Protein AF-A0A914DB65-F1 (afdb_monomer_lite)

Radius of gyration: 22.98 Å; chains: 1; bounding box: 70×44×66 Å

Foldseek 3Di:
DDDPDDFDDDPPVPDDPPPDDDDPPVDDPQQKKKWKDDAQFKIKIASHDPVRVVVVQVLCQVQPVQHFPDWDDDPRMIMTGGPDGLQAADLDPLPPSVVSSLRSVFVVQVVCQQVQKAWQDWDQPDDPPLRRMIMTMIGGGDHDDDDPVFPTKWKWDQPPQFKIKIFQAAPVRVVVQLVVQQVPPVQHWDDWDASDRGIIMTGTPGHDDDQVSQVVVQKDWRYWICGNLFWIMTIIGGNPDDPPSGSDDDADDDDPDFKWKWKPFFFFKTKTGQDDPVLVVLLQVLQVVLPVQHFPDWDDDPRMIMTGGPDGLNPDDDPSVLSSVVSVQSSQQSCLQVQKHFDYWIWNGNDPRGIIMTMIGGHPHDRDQGWDWDDDDPFKTKIASDDPVVVVVVQVCQQPPVPQHWQDWGDDNIIMTGGGHNPVVVVVVD

Structure (mmCIF, N/CA/C/O backbone):
data_AF-A0A914DB65-F1
#
_entry.id   AF-A0A914DB65-F1
#
loop_
_atom_site.group_PDB
_atom_site.id
_atom_site.type_symbol
_atom_site.label_atom_id
_atom_site.label_alt_id
_atom_site.label_comp_id
_atom_site.label_asym_id
_atom_site.label_entity_id
_atom_site.label_seq_id
_atom_site.pdbx_PDB_ins_code
_atom_site.Cartn_x
_atom_site.Cartn_y
_atom_site.Cartn_z
_atom_site.occupancy
_atom_site.B_iso_or_equiv
_atom_site.auth_seq_id
_atom_site.auth_comp_id
_atom_site.auth_asym_id
_atom_site.auth_atom_id
_atom_site.pdbx_PDB_model_num
ATOM 1 N N . MET A 1 1 ? -3.766 11.130 -39.484 1.00 30.20 1 MET A N 1
ATOM 2 C CA . MET A 1 1 ? -4.599 9.938 -39.725 1.00 30.20 1 MET A CA 1
ATOM 3 C C . MET A 1 1 ? -5.350 9.655 -38.443 1.00 30.20 1 MET A C 1
ATOM 5 O O . MET A 1 1 ? -4.758 9.176 -37.487 1.00 30.20 1 MET A O 1
ATOM 9 N N . THR A 1 2 ? -6.599 10.099 -38.387 1.00 22.52 2 THR A N 1
ATOM 10 C CA . THR A 1 2 ? -7.573 9.729 -37.360 1.00 22.52 2 THR A CA 1
ATOM 11 C C . THR A 1 2 ? -7.949 8.272 -37.602 1.00 22.52 2 THR A C 1
ATOM 13 O O . THR A 1 2 ? -8.524 7.958 -38.637 1.00 22.52 2 THR A O 1
ATOM 16 N N . TYR A 1 3 ? -7.538 7.379 -36.703 1.00 24.23 3 TYR A N 1
ATOM 17 C CA . TYR A 1 3 ? -8.026 6.003 -36.689 1.00 24.23 3 TYR A CA 1
ATOM 18 C C . TYR A 1 3 ? -9.393 6.012 -35.996 1.00 24.23 3 TYR A C 1
ATOM 20 O O . TYR A 1 3 ? -9.461 6.150 -34.777 1.00 24.23 3 TYR A O 1
ATOM 28 N N . GLU A 1 4 ? -10.469 5.934 -36.776 1.00 23.81 4 GLU A N 1
ATOM 29 C CA . GLU A 1 4 ? -11.769 5.468 -36.291 1.00 23.81 4 GLU A CA 1
ATOM 30 C C . GLU A 1 4 ? -11.664 3.942 -36.176 1.00 23.81 4 GLU A C 1
ATOM 32 O O . GLU A 1 4 ? -11.496 3.255 -37.181 1.00 23.81 4 GLU A O 1
ATOM 37 N N . LEU A 1 5 ? -11.650 3.426 -34.946 1.00 30.61 5 LEU A N 1
ATOM 38 C CA . LEU A 1 5 ? -11.751 1.994 -34.666 1.00 30.61 5 LEU A CA 1
ATOM 39 C C . LEU A 1 5 ? -13.164 1.717 -34.155 1.00 30.61 5 LEU A C 1
ATOM 41 O O . LEU A 1 5 ? -13.671 2.454 -33.307 1.00 30.61 5 LEU A O 1
ATOM 45 N N . GLU A 1 6 ? -13.774 0.684 -34.727 1.00 29.42 6 GLU A N 1
ATOM 46 C CA . GLU A 1 6 ? -15.137 0.228 -34.472 1.00 29.42 6 GLU A CA 1
ATOM 47 C C . GLU A 1 6 ? -15.378 -0.035 -32.978 1.00 29.42 6 GLU A C 1
ATOM 49 O O . GLU A 1 6 ? -14.526 -0.549 -32.250 1.00 29.42 6 GLU A O 1
ATOM 54 N N . THR A 1 7 ? -16.551 0.386 -32.511 1.00 31.67 7 THR A N 1
ATOM 55 C CA . THR A 1 7 ? -17.030 0.164 -31.151 1.00 31.67 7 THR A CA 1
ATOM 56 C C . THR A 1 7 ? -17.656 -1.226 -31.079 1.00 31.67 7 THR A C 1
ATOM 58 O O . THR A 1 7 ? -18.832 -1.377 -31.403 1.00 31.67 7 THR A O 1
ATOM 61 N N . ASP A 1 8 ? -16.900 -2.236 -30.664 1.00 36.41 8 ASP A N 1
ATOM 62 C CA . ASP A 1 8 ? -17.481 -3.554 -30.409 1.00 36.41 8 ASP A CA 1
ATOM 63 C C . ASP A 1 8 ? -18.131 -3.566 -29.017 1.00 36.41 8 ASP A C 1
ATOM 65 O O . ASP A 1 8 ? -17.455 -3.500 -27.984 1.00 36.41 8 ASP A O 1
ATOM 69 N N . GLU A 1 9 ? -19.464 -3.629 -28.975 1.00 38.12 9 GLU A N 1
ATOM 70 C CA . GLU A 1 9 ? -20.184 -4.026 -27.765 1.00 38.12 9 GLU A CA 1
ATOM 71 C C . GLU A 1 9 ? -19.801 -5.470 -27.420 1.00 38.12 9 GLU A C 1
ATOM 73 O O . GLU A 1 9 ? -19.901 -6.379 -28.244 1.00 38.12 9 GLU A O 1
ATOM 78 N N . VAL A 1 10 ? -19.329 -5.697 -26.194 1.00 45.31 10 VAL A N 1
ATOM 79 C CA . VAL A 1 10 ? -19.024 -7.051 -25.722 1.00 45.31 10 VAL A CA 1
ATOM 80 C C . VAL A 1 10 ? -20.344 -7.774 -25.473 1.00 45.31 10 VAL A C 1
ATOM 82 O O . VAL A 1 10 ? -21.083 -7.402 -24.565 1.00 45.31 10 VAL A O 1
ATOM 85 N N . ASP A 1 11 ? -20.627 -8.822 -26.248 1.00 44.44 11 ASP A N 1
ATOM 86 C CA . ASP A 1 11 ? -21.815 -9.656 -26.062 1.00 44.44 11 ASP A CA 1
ATOM 87 C C . ASP A 1 11 ? -21.679 -10.550 -24.812 1.00 44.44 11 ASP A C 1
ATOM 89 O O . ASP A 1 11 ? -21.151 -11.669 -24.843 1.00 44.44 11 ASP A O 1
ATOM 93 N N . ILE A 1 12 ? -22.165 -10.025 -23.684 1.00 45.16 12 ILE A N 1
ATOM 94 C CA . ILE A 1 12 ? -22.169 -10.677 -22.364 1.00 45.16 12 ILE A CA 1
ATOM 95 C C . ILE A 1 12 ? -23.074 -11.932 -22.360 1.00 45.16 12 ILE A C 1
ATOM 97 O O . ILE A 1 12 ? -22.931 -12.795 -21.490 1.00 45.16 12 ILE A O 1
ATOM 101 N N . SER A 1 13 ? -23.973 -12.087 -23.346 1.00 44.78 13 SER A N 1
ATOM 102 C CA . SER A 1 13 ? -24.932 -13.203 -23.409 1.00 44.78 13 SER A CA 1
ATOM 103 C C . SER A 1 13 ? -24.292 -14.561 -23.731 1.00 44.78 13 SER A C 1
ATOM 105 O O . SER A 1 13 ? -24.874 -15.606 -23.444 1.00 44.78 13 SER A O 1
ATOM 107 N N . SER A 1 14 ? -23.064 -14.563 -24.259 1.00 40.41 14 SER A N 1
ATOM 108 C CA . SER A 1 14 ? -22.347 -15.776 -24.674 1.00 40.41 14 SER A CA 1
ATOM 109 C C . SER A 1 14 ? -21.624 -16.521 -23.537 1.00 40.41 14 SER A C 1
ATOM 111 O O . SER A 1 14 ? -21.090 -17.611 -23.752 1.00 40.41 14 SER A O 1
ATOM 113 N N . ILE A 1 15 ? -21.613 -15.981 -22.310 1.00 43.44 15 ILE A N 1
ATOM 114 C CA . ILE A 1 15 ? -20.863 -16.549 -21.180 1.00 43.44 15 ILE A CA 1
ATOM 115 C C . ILE A 1 15 ? -21.826 -17.261 -20.222 1.00 43.44 15 ILE A C 1
ATOM 117 O O . ILE A 1 15 ? -22.363 -16.652 -19.290 1.00 43.44 15 ILE A O 1
ATOM 121 N N . ASN A 1 16 ? -22.023 -18.567 -20.432 1.00 35.22 16 ASN A N 1
ATOM 122 C CA . ASN A 1 16 ? -22.835 -19.425 -19.562 1.00 35.22 16 ASN A CA 1
ATOM 123 C C . ASN A 1 16 ? -22.349 -19.359 -18.105 1.00 35.22 16 ASN A C 1
ATOM 125 O O . ASN A 1 16 ? -21.191 -19.621 -17.797 1.00 35.22 16 ASN A O 1
ATOM 129 N N . ALA A 1 17 ? -23.255 -18.984 -17.201 1.00 40.03 17 ALA A N 1
ATOM 130 C CA . ALA A 1 17 ? -23.005 -18.794 -15.772 1.00 40.03 17 ALA A CA 1
ATOM 131 C C . ALA A 1 17 ? -23.129 -20.086 -14.938 1.00 40.03 17 ALA A C 1
ATOM 133 O O . ALA A 1 17 ? -23.209 -20.009 -13.717 1.00 40.03 17 ALA A O 1
ATOM 134 N N . SER A 1 18 ? -23.219 -21.260 -15.567 1.00 35.84 18 SER A N 1
ATOM 135 C CA . SER A 1 18 ? -23.708 -22.475 -14.902 1.00 35.84 18 SER A CA 1
ATOM 136 C C . SER A 1 18 ? -22.674 -23.269 -14.096 1.00 35.84 18 SER A C 1
ATOM 138 O O . SER A 1 18 ? -23.081 -24.216 -13.436 1.00 35.84 18 SER A O 1
ATOM 140 N N . ASP A 1 19 ? -21.393 -22.884 -14.090 1.00 36.09 19 ASP A N 1
ATOM 141 C CA . ASP A 1 19 ? -20.326 -23.635 -13.393 1.00 36.09 19 ASP A CA 1
ATOM 142 C C . ASP A 1 19 ? -19.688 -22.878 -12.211 1.00 36.09 19 ASP A C 1
ATOM 144 O O . ASP A 1 19 ? -18.642 -23.276 -11.699 1.00 36.09 19 ASP A O 1
ATOM 148 N N . LEU A 1 20 ? -20.302 -21.787 -11.747 1.00 41.88 20 LEU A N 1
ATOM 149 C CA . LEU A 1 20 ? -19.882 -21.113 -10.518 1.00 41.88 20 LEU A CA 1
ATOM 150 C C . LEU A 1 20 ? -20.899 -21.420 -9.422 1.00 41.88 20 LEU A C 1
ATOM 152 O O . LEU A 1 20 ? -22.000 -20.868 -9.426 1.00 41.88 20 LEU A O 1
ATOM 156 N N . ASP A 1 21 ? -20.523 -22.299 -8.489 1.00 35.38 21 ASP A N 1
ATOM 157 C CA . ASP A 1 21 ? -21.248 -22.497 -7.234 1.00 35.38 21 ASP A CA 1
ATOM 158 C C . ASP A 1 21 ? -21.544 -21.123 -6.619 1.00 35.38 21 ASP A C 1
ATOM 160 O O . ASP A 1 21 ? -20.624 -20.386 -6.251 1.00 35.38 21 ASP A O 1
ATOM 164 N N . GLN A 1 22 ? -22.824 -20.750 -6.536 1.00 38.03 22 GLN A N 1
ATOM 165 C CA . GLN A 1 22 ? -23.225 -19.510 -5.880 1.00 38.03 22 GLN A CA 1
ATOM 166 C C . GLN A 1 22 ? -22.814 -19.591 -4.405 1.00 38.03 22 GLN A C 1
ATOM 168 O O . GLN A 1 22 ? -23.317 -20.460 -3.683 1.00 38.03 22 GLN A O 1
ATOM 173 N N . PRO A 1 23 ? -21.915 -18.719 -3.915 1.00 39.84 23 PRO A N 1
ATOM 174 C CA . PRO A 1 23 ? -21.512 -18.796 -2.524 1.00 39.84 23 PRO A CA 1
ATOM 175 C C . PRO A 1 23 ? -22.659 -18.297 -1.630 1.00 39.84 23 PRO A C 1
ATOM 177 O O . PRO A 1 23 ? -23.386 -17.374 -2.006 1.00 39.84 23 PRO A O 1
ATOM 180 N N . PRO A 1 24 ? -22.844 -18.879 -0.435 1.00 36.28 24 PRO A N 1
ATOM 181 C CA . PRO A 1 24 ? -23.964 -18.559 0.440 1.00 36.28 24 PRO A CA 1
ATOM 182 C C . PRO A 1 24 ? -23.676 -17.268 1.222 1.00 36.28 24 PRO A C 1
ATOM 184 O O . PRO A 1 24 ? -23.221 -17.307 2.365 1.00 36.28 24 PRO A O 1
ATOM 187 N N . TRP A 1 25 ? -23.916 -16.110 0.607 1.00 45.75 25 TRP A N 1
ATOM 188 C CA . TRP A 1 25 ? -23.602 -14.804 1.205 1.00 45.75 25 TRP A CA 1
ATOM 189 C C . TRP A 1 25 ? -24.596 -14.351 2.292 1.00 45.75 25 TRP A C 1
ATOM 191 O O . TRP A 1 25 ? -24.239 -13.546 3.147 1.00 45.75 25 TRP A O 1
ATOM 201 N N . ASP A 1 26 ? -25.797 -14.936 2.353 1.00 37.88 26 ASP A N 1
ATOM 202 C CA . ASP A 1 26 ? -26.872 -14.515 3.272 1.00 37.88 26 ASP A CA 1
ATOM 203 C C . ASP A 1 26 ? -26.698 -14.981 4.737 1.00 37.88 26 ASP A C 1
ATOM 205 O O . ASP A 1 26 ? -27.567 -14.746 5.579 1.00 37.88 26 ASP A O 1
ATOM 209 N N . LYS A 1 27 ? -25.592 -15.664 5.073 1.00 37.28 27 LYS A N 1
ATOM 210 C CA . LYS A 1 27 ? -25.322 -16.202 6.427 1.00 37.28 27 LYS A CA 1
ATOM 211 C C . LYS A 1 27 ? -23.912 -15.940 6.968 1.00 37.28 27 LYS A C 1
ATOM 213 O O . LYS A 1 27 ? -23.508 -16.577 7.940 1.00 37.28 27 LYS A O 1
ATOM 218 N N . MET A 1 28 ? -23.143 -15.040 6.366 1.00 40.97 28 MET A N 1
ATOM 219 C CA . MET A 1 28 ? -21.770 -14.798 6.809 1.00 40.97 28 MET A CA 1
ATOM 220 C C . MET A 1 28 ? -21.716 -13.780 7.956 1.00 40.97 28 MET A C 1
ATOM 222 O O . MET A 1 28 ? -21.989 -12.598 7.757 1.00 40.97 28 MET A O 1
ATOM 226 N N . GLU A 1 29 ? -21.271 -14.218 9.143 1.00 52.72 29 GLU A N 1
ATOM 227 C CA . GLU A 1 29 ? -20.430 -13.357 9.993 1.00 52.72 29 GLU A CA 1
ATOM 228 C C . GLU A 1 29 ? -19.419 -12.656 9.076 1.00 52.72 29 GLU A C 1
ATOM 230 O O . GLU A 1 29 ? -18.874 -13.312 8.183 1.00 52.72 29 GLU A O 1
ATOM 235 N N . SER A 1 30 ? -19.204 -11.345 9.221 1.00 58.88 30 SER A N 1
ATOM 236 C CA . SER A 1 30 ? -18.431 -10.582 8.236 1.00 58.88 30 SER A CA 1
ATOM 237 C C . SER A 1 30 ? -17.055 -11.223 8.001 1.00 58.88 30 SER A C 1
ATOM 239 O O . SER A 1 30 ? -16.164 -11.183 8.844 1.00 58.88 30 SER A O 1
ATOM 241 N N . ILE A 1 31 ? -16.861 -11.856 6.839 1.00 76.69 31 ILE A N 1
ATOM 242 C CA . ILE A 1 31 ? -15.580 -12.499 6.501 1.00 76.69 31 ILE A CA 1
ATOM 243 C C . ILE A 1 31 ? -14.518 -11.443 6.190 1.00 76.69 31 ILE A C 1
ATOM 245 O O . ILE A 1 31 ? -13.320 -11.715 6.266 1.00 76.69 31 ILE A O 1
ATOM 249 N N . SER A 1 32 ? -14.934 -10.216 5.894 1.00 85.31 32 SER A N 1
ATOM 250 C CA . SER A 1 32 ? -14.056 -9.075 5.699 1.00 85.31 32 SER A CA 1
ATOM 251 C C . SER A 1 32 ? -14.698 -7.789 6.204 1.00 85.31 32 SER A C 1
ATOM 253 O O . SER A 1 32 ? -15.919 -7.667 6.274 1.00 85.31 32 SER A O 1
ATOM 255 N N . PHE A 1 33 ? -13.856 -6.821 6.553 1.00 89.75 33 PHE A N 1
ATOM 256 C CA . PHE A 1 33 ? -14.277 -5.451 6.828 1.00 89.75 33 PHE A CA 1
ATOM 257 C C . PHE A 1 33 ? -13.194 -4.477 6.367 1.00 89.75 33 PHE A C 1
ATOM 259 O O . PHE A 1 33 ? -12.043 -4.862 6.134 1.00 89.75 33 PHE A O 1
ATOM 266 N N . CYS A 1 34 ? -13.559 -3.206 6.231 1.00 88.75 34 CYS A N 1
ATOM 267 C CA . CYS A 1 34 ? -12.624 -2.155 5.848 1.00 88.75 34 CYS A CA 1
ATOM 268 C C . CYS A 1 34 ? -12.618 -1.037 6.889 1.00 88.75 34 CYS A C 1
ATOM 270 O O . CYS A 1 34 ? -13.670 -0.571 7.325 1.00 88.75 34 CYS A O 1
ATOM 272 N N . VAL A 1 35 ? -11.418 -0.580 7.240 1.00 89.25 35 VAL A N 1
ATOM 273 C CA . VAL A 1 35 ? -11.184 0.618 8.047 1.00 89.25 35 VAL A CA 1
ATOM 274 C C . VAL A 1 35 ? -10.581 1.678 7.149 1.00 89.25 35 VAL A C 1
ATOM 276 O O . VAL A 1 35 ? -9.554 1.448 6.520 1.00 89.25 35 VAL A O 1
ATOM 279 N N . LYS A 1 36 ? -11.186 2.857 7.103 1.00 86.06 36 LYS A N 1
ATOM 280 C CA . LYS A 1 36 ? -10.706 3.978 6.301 1.00 86.06 36 LYS A CA 1
ATOM 281 C C . LYS A 1 36 ? -10.582 5.217 7.169 1.00 86.06 36 LYS A C 1
ATOM 283 O O . LYS A 1 36 ? -11.512 5.556 7.895 1.00 86.06 36 LYS A O 1
ATOM 288 N N . SER A 1 37 ? -9.471 5.936 7.066 1.00 78.88 37 SER A N 1
ATOM 289 C CA . SER A 1 37 ? -9.416 7.294 7.620 1.00 78.88 37 SER A CA 1
ATOM 290 C C . SER A 1 37 ? -10.123 8.276 6.671 1.00 78.88 37 SER A C 1
ATOM 292 O O . SER A 1 37 ? -10.008 8.180 5.451 1.00 78.88 37 SER A O 1
ATOM 294 N N . PHE A 1 38 ? -10.889 9.226 7.207 1.00 66.69 38 PHE A N 1
ATOM 295 C CA . PHE A 1 38 ? -11.621 10.264 6.465 1.00 66.69 38 PHE A CA 1
ATOM 296 C C . PHE A 1 38 ? -11.503 11.601 7.215 1.00 66.69 38 PHE A C 1
ATOM 298 O O . PHE A 1 38 ? -11.537 11.583 8.430 1.00 66.69 38 PHE A O 1
ATOM 305 N N . SER A 1 39 ? -11.306 12.742 6.537 1.00 70.50 39 SER A N 1
ATOM 306 C CA . SER A 1 39 ? -10.969 14.063 7.151 1.00 70.50 39 SER A CA 1
ATOM 307 C C . SER A 1 39 ? -9.918 14.069 8.294 1.00 70.50 39 SER A C 1
ATOM 309 O O . SER A 1 39 ? -9.375 13.056 8.712 1.00 70.50 39 SER A O 1
ATOM 311 N N . SER A 1 40 ? -9.465 15.222 8.774 1.00 79.31 40 SER A N 1
ATOM 312 C CA . SER A 1 40 ? -8.343 15.287 9.736 1.00 79.31 40 SER A CA 1
ATOM 313 C C . SER A 1 40 ? -8.537 14.468 11.030 1.00 79.31 40 SER A C 1
ATOM 315 O O . SER A 1 40 ? -7.584 14.269 11.776 1.00 79.31 40 SER A O 1
ATOM 317 N N . ASP A 1 41 ? -9.744 13.968 11.274 1.00 86.38 41 ASP A N 1
ATOM 318 C CA . ASP A 1 41 ? -10.239 13.506 12.557 1.00 86.38 41 ASP A CA 1
ATOM 319 C C . ASP A 1 41 ? -11.250 12.348 12.495 1.00 86.38 41 ASP A C 1
ATOM 321 O O . ASP A 1 41 ? -11.795 12.003 13.539 1.00 86.38 41 ASP A O 1
ATOM 325 N N . LYS A 1 42 ? -11.538 11.722 11.342 1.00 87.75 42 LYS A N 1
ATOM 326 C CA . LYS A 1 42 ? -12.530 10.628 11.288 1.00 87.75 42 LYS A CA 1
ATOM 327 C C . LYS A 1 42 ? -11.951 9.281 10.883 1.00 87.75 42 LYS A C 1
ATOM 329 O O . LYS A 1 42 ? -11.075 9.167 10.026 1.00 87.75 42 LYS A O 1
ATOM 334 N N . LEU A 1 43 ? -12.517 8.236 11.475 1.00 89.69 43 LEU A N 1
ATOM 335 C CA . LEU A 1 43 ? -12.290 6.839 11.139 1.00 89.69 43 LEU A CA 1
ATOM 336 C C . LEU A 1 43 ? -13.626 6.204 10.749 1.00 89.69 43 LEU A C 1
ATOM 338 O O . LEU A 1 43 ? -14.586 6.255 11.511 1.00 89.69 43 LEU A O 1
ATOM 342 N N . THR A 1 44 ? -13.693 5.614 9.565 1.00 89.56 44 THR A N 1
ATOM 343 C CA . THR A 1 44 ? -14.891 4.975 9.017 1.00 89.56 44 THR A CA 1
ATOM 344 C C . THR A 1 44 ? -14.697 3.467 8.937 1.00 89.56 44 THR A C 1
ATOM 346 O O . THR A 1 44 ? -13.673 2.996 8.443 1.00 89.56 44 THR A O 1
ATOM 349 N N . LEU A 1 45 ? -15.692 2.719 9.397 1.00 90.94 45 LEU A N 1
ATOM 350 C CA . LEU A 1 45 ? -15.791 1.272 9.285 1.00 90.94 45 LEU A CA 1
ATOM 351 C C . LEU A 1 45 ? -16.840 0.912 8.237 1.00 90.94 45 LEU A C 1
ATOM 353 O O . LEU A 1 45 ? -17.956 1.432 8.272 1.00 90.94 45 LEU A O 1
ATOM 357 N N . LEU A 1 46 ? -16.486 0.003 7.335 1.00 88.62 46 LEU A N 1
ATOM 358 C CA . LEU A 1 46 ? -17.363 -0.552 6.307 1.00 88.62 46 LEU A CA 1
ATOM 359 C C . LEU A 1 46 ? -17.486 -2.063 6.522 1.00 88.62 46 LEU A C 1
ATOM 361 O O . LEU A 1 46 ? -16.503 -2.708 6.895 1.00 88.62 46 LEU A O 1
ATOM 365 N N . HIS A 1 47 ? -18.674 -2.623 6.271 1.00 86.38 47 HIS A N 1
ATOM 366 C CA . HIS A 1 47 ? -18.965 -4.060 6.418 1.00 86.38 47 HIS A CA 1
ATOM 367 C C . HIS A 1 47 ? -18.609 -4.624 7.808 1.00 86.38 47 HIS A C 1
ATOM 369 O O . HIS A 1 47 ? -18.027 -5.697 7.937 1.00 86.38 47 HIS A O 1
ATOM 375 N N . SER A 1 48 ? -18.919 -3.873 8.868 1.00 85.94 48 SER A N 1
ATOM 376 C CA . SER A 1 48 ? -18.622 -4.259 10.253 1.00 85.94 48 SER A CA 1
ATOM 377 C C . SER A 1 48 ? -19.897 -4.623 11.006 1.00 85.94 48 SER A C 1
ATOM 379 O O . SER A 1 48 ? -20.869 -3.872 10.963 1.00 85.94 48 SER A O 1
ATOM 381 N N . ASP A 1 49 ? -19.883 -5.754 11.712 1.00 86.19 49 ASP A N 1
ATOM 382 C CA . ASP A 1 49 ? -20.967 -6.141 12.614 1.00 86.19 49 ASP A CA 1
ATOM 383 C C . ASP A 1 49 ? -20.901 -5.376 13.950 1.00 86.19 49 ASP A C 1
ATOM 385 O O . ASP A 1 49 ? -19.923 -4.689 14.265 1.00 86.19 49 ASP A O 1
ATOM 389 N N . GLN A 1 50 ? -21.952 -5.486 14.766 1.00 85.62 50 GLN A N 1
ATOM 390 C CA . GLN A 1 50 ? -22.042 -4.747 16.028 1.00 85.62 50 GLN A CA 1
ATOM 391 C C . GLN A 1 50 ? -20.941 -5.127 17.032 1.00 85.62 50 GLN A C 1
ATOM 393 O O . GLN A 1 50 ? -20.490 -4.276 17.804 1.00 85.62 50 GLN A O 1
ATOM 398 N N . ALA A 1 51 ? -20.499 -6.388 17.034 1.00 87.81 51 ALA A N 1
ATOM 399 C CA . ALA A 1 51 ? -19.451 -6.858 17.934 1.00 87.81 51 ALA A CA 1
ATOM 400 C C . ALA A 1 51 ? -18.111 -6.200 17.588 1.00 87.81 51 ALA A C 1
ATOM 402 O O . ALA A 1 51 ? -17.440 -5.653 18.467 1.00 87.81 51 ALA A O 1
ATOM 403 N N . LEU A 1 52 ? -17.770 -6.173 16.299 1.00 89.69 52 LEU A N 1
ATOM 404 C CA . LEU A 1 52 ? -16.592 -5.502 15.781 1.00 89.69 52 LEU A CA 1
ATOM 405 C C . LEU A 1 52 ? -16.668 -3.999 16.040 1.00 89.69 52 LEU A C 1
ATOM 407 O O . LEU A 1 52 ? -15.718 -3.440 16.576 1.00 89.69 52 LEU A O 1
ATOM 411 N N . ILE A 1 53 ? -17.804 -3.353 15.759 1.00 90.56 53 ILE A N 1
ATOM 412 C CA . ILE A 1 53 ? -18.019 -1.920 16.025 1.00 90.56 53 ILE A CA 1
ATOM 413 C C . ILE A 1 53 ? -17.721 -1.579 17.493 1.00 90.56 53 ILE A C 1
ATOM 415 O O . ILE A 1 53 ? -16.984 -0.624 17.760 1.00 90.56 53 ILE A O 1
ATOM 419 N N . ASN A 1 54 ? -18.251 -2.363 18.436 1.00 91.50 54 ASN A N 1
ATOM 420 C CA . ASN A 1 54 ? -18.014 -2.177 19.871 1.00 91.50 54 ASN A CA 1
ATOM 421 C C . ASN A 1 54 ? -16.543 -2.399 20.241 1.00 91.50 54 ASN A C 1
ATOM 423 O O . ASN A 1 54 ? -15.986 -1.657 21.051 1.00 91.50 54 ASN A O 1
ATOM 427 N N . TYR A 1 55 ? -15.899 -3.390 19.625 1.00 92.88 55 TYR A N 1
ATOM 428 C CA . TYR A 1 55 ? -14.488 -3.670 19.851 1.00 92.88 55 TYR A CA 1
ATO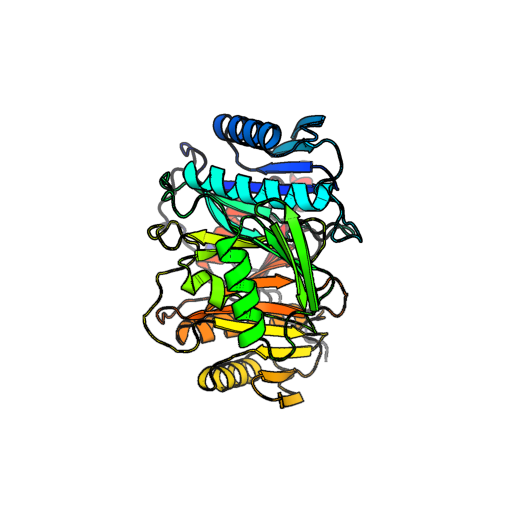M 429 C C . TYR A 1 55 ? -13.590 -2.533 19.344 1.00 92.88 55 TYR A C 1
ATOM 431 O O . TYR A 1 55 ? -12.749 -2.044 20.096 1.00 92.88 55 TYR A O 1
ATOM 439 N N . ILE A 1 56 ? -13.814 -2.034 18.121 1.00 92.88 56 ILE A N 1
ATOM 440 C CA . ILE A 1 56 ? -13.091 -0.871 17.584 1.00 92.88 56 ILE A CA 1
ATOM 441 C C . ILE A 1 56 ? -13.255 0.343 18.505 1.00 92.88 56 ILE A C 1
ATOM 443 O O . ILE A 1 56 ? -12.273 1.023 18.794 1.00 92.88 56 ILE A O 1
ATOM 447 N N . ARG A 1 57 ? -14.471 0.605 19.001 1.00 94.62 57 ARG A N 1
ATOM 448 C CA . ARG A 1 57 ? -14.725 1.703 19.946 1.00 94.62 57 ARG A CA 1
ATOM 449 C C . ARG A 1 57 ? -13.861 1.586 21.198 1.00 94.62 57 ARG A C 1
ATOM 451 O O . ARG A 1 57 ? -13.183 2.544 21.550 1.00 94.62 57 ARG A O 1
ATOM 458 N N . MET A 1 58 ? -13.846 0.409 21.822 1.00 95.38 58 MET A N 1
ATOM 459 C CA . MET A 1 58 ? -13.026 0.144 23.006 1.00 95.38 58 MET A CA 1
ATOM 460 C C . MET A 1 58 ? -11.533 0.374 22.720 1.00 95.38 58 MET A C 1
ATOM 462 O O . MET A 1 58 ? -10.824 0.942 23.548 1.00 95.38 58 MET A O 1
ATOM 466 N N . LEU A 1 59 ? -11.038 -0.041 21.547 1.00 94.31 59 LEU A N 1
ATOM 467 C CA . LEU A 1 59 ? -9.646 0.188 21.151 1.00 94.31 59 LEU A CA 1
ATOM 468 C C . LEU A 1 59 ? -9.337 1.676 20.955 1.00 94.31 59 LEU A C 1
ATOM 470 O O . LEU A 1 59 ? -8.294 2.139 21.414 1.00 94.31 59 LEU A O 1
ATOM 474 N N . LEU A 1 60 ? -10.239 2.429 20.321 1.00 93.50 60 LEU A N 1
ATOM 475 C CA . LEU A 1 60 ? -10.103 3.877 20.169 1.00 93.50 60 LEU A CA 1
ATOM 476 C C . LEU A 1 60 ? -10.067 4.572 21.535 1.00 93.50 60 LEU A C 1
ATOM 478 O O . LEU A 1 60 ? -9.152 5.341 21.792 1.00 93.50 60 LEU A O 1
ATOM 482 N N . GLU A 1 61 ? -10.989 4.256 22.442 1.00 93.56 61 GLU A N 1
ATOM 483 C CA . GLU A 1 61 ? -11.012 4.824 23.801 1.00 93.56 61 GLU A CA 1
ATOM 484 C C . GLU A 1 61 ? -9.755 4.470 24.613 1.00 93.56 61 GLU A C 1
ATOM 486 O O . GLU A 1 61 ? -9.287 5.269 25.422 1.00 93.56 61 GLU A O 1
ATOM 491 N N . LYS A 1 62 ? -9.181 3.285 24.379 1.00 93.56 62 LYS A N 1
ATOM 492 C CA . LYS A 1 62 ? -7.971 2.816 25.061 1.00 93.56 62 LYS A CA 1
ATOM 493 C C . LYS A 1 62 ? -6.686 3.449 24.526 1.00 93.56 62 LYS A C 1
ATOM 495 O O . LYS A 1 62 ? -5.783 3.734 25.310 1.00 93.56 62 LYS A O 1
ATOM 500 N N . TYR A 1 63 ? -6.564 3.601 23.207 1.00 91.75 63 TYR A N 1
ATOM 501 C CA . TYR A 1 63 ? -5.300 3.955 22.548 1.00 91.75 63 TYR A CA 1
ATOM 502 C C . TYR A 1 63 ? -5.270 5.364 21.951 1.00 91.75 63 TYR A C 1
ATOM 504 O O . TYR A 1 63 ? -4.192 5.815 21.563 1.00 91.75 63 TYR A O 1
ATOM 512 N N . TRP A 1 64 ? -6.402 6.070 21.901 1.00 92.69 64 TRP A N 1
ATOM 513 C CA . TRP A 1 64 ? -6.476 7.472 21.502 1.00 92.69 64 TRP A CA 1
ATOM 514 C C . TRP A 1 64 ? -6.750 8.370 22.720 1.00 92.69 64 TRP A C 1
ATOM 516 O O . TRP A 1 64 ? -7.897 8.473 23.155 1.00 92.69 64 TRP A O 1
ATOM 526 N N . PRO A 1 65 ? -5.734 9.061 23.275 1.00 88.81 65 PRO A N 1
ATOM 527 C CA . PRO A 1 65 ? -5.869 9.788 24.542 1.00 88.81 65 PRO A CA 1
ATOM 528 C C . PRO A 1 65 ? -6.910 10.911 24.532 1.00 88.81 65 PRO A C 1
ATOM 530 O O . PRO A 1 65 ? -7.480 11.225 25.572 1.00 88.81 65 PRO A O 1
ATOM 533 N N . GLN A 1 66 ? -7.154 11.525 23.370 1.00 90.00 66 GLN A N 1
ATOM 534 C CA . GLN A 1 66 ? -8.144 12.598 23.228 1.00 90.00 66 GLN A CA 1
ATOM 535 C C . GLN A 1 66 ? -9.587 12.057 23.198 1.00 90.00 66 GLN A C 1
ATOM 537 O O . GLN A 1 66 ? -10.535 12.809 23.416 1.00 90.00 66 GLN A O 1
ATOM 542 N N . GLY A 1 67 ? -9.768 10.757 22.942 1.00 92.12 67 GLY A N 1
ATOM 543 C CA . GLY A 1 67 ? -11.071 10.099 22.917 1.00 92.12 67 GLY A CA 1
ATOM 544 C C . GLY A 1 67 ? -11.914 10.371 21.666 1.00 92.12 67 GLY A C 1
ATOM 545 O O . GLY A 1 67 ? -11.477 10.971 20.680 1.00 92.12 67 GLY A O 1
ATOM 546 N N . ILE A 1 68 ? -13.148 9.868 21.699 1.00 95.38 68 ILE A N 1
ATOM 547 C CA . ILE A 1 68 ? -14.117 9.957 20.602 1.00 95.38 68 ILE A CA 1
ATOM 548 C C . ILE A 1 68 ? -15.019 11.173 20.835 1.00 95.38 68 ILE A C 1
ATOM 550 O O . ILE A 1 68 ? -15.655 11.287 21.879 1.00 95.38 68 ILE A O 1
ATOM 554 N N . GLN A 1 69 ? -15.115 12.054 19.840 1.00 95.25 69 GLN A N 1
ATOM 555 C CA . GLN A 1 69 ? -16.010 13.210 19.859 1.00 95.25 69 GLN A CA 1
ATOM 556 C C . GLN A 1 69 ? -17.446 12.824 19.486 1.00 95.25 69 GLN A C 1
ATOM 558 O O . GLN A 1 69 ? -18.403 13.305 20.090 1.00 95.25 69 GLN A O 1
ATOM 563 N N . GLN A 1 70 ? -17.611 11.996 18.453 1.00 94.44 70 GLN A N 1
ATOM 564 C CA . GLN A 1 70 ? -18.921 11.594 17.946 1.00 94.44 70 GLN A CA 1
ATOM 565 C C . GLN A 1 70 ? -18.836 10.227 17.262 1.00 94.44 70 GLN A C 1
ATOM 567 O O . GLN A 1 70 ? -17.818 9.884 16.667 1.00 94.44 70 GLN A O 1
ATOM 572 N N . CYS A 1 71 ? -19.925 9.463 17.301 1.00 93.38 71 CYS A N 1
ATOM 573 C CA . CYS A 1 71 ? -20.110 8.263 16.490 1.00 93.38 71 CYS A CA 1
ATOM 574 C C . CYS A 1 71 ? -21.435 8.380 15.738 1.00 93.38 71 CYS A C 1
ATOM 576 O O . CYS A 1 71 ? -22.455 8.686 16.355 1.00 93.38 71 CYS A O 1
ATOM 578 N N . GLN A 1 72 ? -21.428 8.116 14.435 1.00 91.38 72 GLN A N 1
ATOM 579 C CA . GLN A 1 72 ? -22.628 8.139 13.603 1.00 91.38 72 GLN A CA 1
ATOM 580 C C . GLN A 1 72 ? -22.639 6.983 12.605 1.00 91.38 72 GLN A C 1
ATOM 582 O O . GLN A 1 72 ? -21.586 6.513 12.182 1.00 91.38 72 GLN A O 1
ATOM 587 N N . GLN A 1 73 ? -23.833 6.536 12.227 1.00 88.50 73 GLN A N 1
ATOM 588 C CA . GLN A 1 73 ? -24.029 5.554 11.165 1.00 88.50 73 GLN A CA 1
ATOM 589 C C . GLN A 1 73 ? -24.560 6.264 9.924 1.00 88.50 73 GLN A C 1
ATOM 591 O O . GLN A 1 73 ? -25.511 7.041 10.015 1.00 88.50 73 GLN A O 1
ATOM 596 N N . ARG A 1 74 ? -23.946 6.006 8.771 1.00 76.94 74 ARG A N 1
ATOM 597 C CA . ARG A 1 74 ? -24.333 6.596 7.490 1.00 76.94 74 ARG A CA 1
ATOM 598 C C . ARG A 1 74 ? -24.108 5.588 6.372 1.00 76.94 74 ARG A C 1
ATOM 600 O O . ARG A 1 74 ? -23.003 5.080 6.245 1.00 76.94 74 ARG A O 1
ATOM 607 N N . ASP A 1 75 ? -25.141 5.310 5.580 1.00 73.06 75 ASP A N 1
ATOM 608 C CA . ASP A 1 75 ? -25.056 4.470 4.374 1.00 73.06 75 ASP A CA 1
ATOM 609 C C . ASP A 1 75 ? -24.390 3.096 4.624 1.00 73.06 75 ASP A C 1
ATOM 611 O O . ASP A 1 75 ? -23.547 2.639 3.859 1.00 73.06 75 ASP A O 1
ATOM 615 N N . GLY A 1 76 ? -24.717 2.450 5.753 1.00 75.62 76 GLY A N 1
ATOM 616 C CA . GLY A 1 76 ? -24.126 1.162 6.155 1.00 75.62 76 GLY A CA 1
ATOM 617 C C . GLY A 1 76 ? -22.703 1.244 6.729 1.00 75.62 76 GLY A C 1
ATOM 618 O O . GLY A 1 76 ? -22.153 0.227 7.149 1.00 75.62 76 GLY A O 1
ATOM 619 N N . ALA A 1 77 ? -22.123 2.442 6.802 1.00 85.38 77 ALA A N 1
ATOM 620 C CA . ALA A 1 77 ? -20.834 2.714 7.422 1.00 85.38 77 ALA A CA 1
ATOM 621 C C . ALA A 1 77 ? -20.992 3.247 8.853 1.00 85.38 77 ALA A C 1
ATOM 623 O O . ALA A 1 77 ? -21.940 3.978 9.154 1.00 85.38 77 ALA A O 1
ATOM 624 N N . ILE A 1 78 ? -20.027 2.944 9.723 1.00 91.81 78 ILE A N 1
ATOM 625 C CA . ILE A 1 78 ? -19.897 3.579 11.041 1.00 91.81 78 ILE A CA 1
ATOM 626 C C . ILE A 1 78 ? -18.743 4.565 11.004 1.00 91.81 78 ILE A C 1
ATOM 628 O O . ILE A 1 78 ? -17.610 4.187 10.731 1.00 91.81 78 ILE A O 1
ATOM 632 N N . GLU A 1 79 ? -19.016 5.822 11.317 1.00 91.94 79 GLU A N 1
ATOM 633 C CA . GLU A 1 79 ? -18.026 6.888 11.364 1.00 91.94 79 GLU A CA 1
ATOM 634 C C . GLU A 1 79 ? -17.792 7.333 12.812 1.00 91.94 79 GLU A C 1
ATOM 636 O O . GLU A 1 79 ? -18.701 7.817 13.490 1.00 91.94 79 GLU A O 1
ATOM 641 N N . TYR A 1 80 ? -16.547 7.203 13.263 1.00 93.06 80 TYR A N 1
ATOM 642 C CA . TYR A 1 80 ? -16.038 7.773 14.503 1.00 93.06 80 TYR A CA 1
ATOM 643 C C . TYR A 1 80 ? -15.326 9.089 14.202 1.00 93.06 80 TYR A C 1
ATOM 645 O O . TYR A 1 80 ? -14.290 9.093 13.541 1.00 93.06 80 TYR A O 1
ATOM 653 N N . LYS A 1 81 ? -15.851 10.201 14.715 1.00 92.19 81 LYS A N 1
ATOM 654 C CA . LYS A 1 81 ? -15.140 11.479 14.795 1.00 92.19 81 LYS A CA 1
ATOM 655 C C . LYS A 1 81 ? -14.341 11.494 16.092 1.00 92.19 81 LYS A C 1
ATOM 657 O O . LYS A 1 81 ? -14.915 11.378 17.173 1.00 92.19 81 LYS A O 1
ATOM 662 N N . LEU A 1 82 ? -13.031 11.611 15.982 1.00 92.12 82 LEU A N 1
ATOM 663 C CA . LEU A 1 82 ? -12.089 11.630 17.091 1.00 92.12 82 LEU A CA 1
ATOM 664 C C . LEU A 1 82 ? -11.870 13.069 17.563 1.00 92.12 82 LEU A C 1
ATOM 666 O O . LEU A 1 82 ? -11.930 14.004 16.769 1.00 92.12 82 LEU A O 1
ATOM 670 N N . CYS A 1 83 ? -11.622 13.252 18.858 1.00 91.88 83 CYS A N 1
ATOM 671 C CA . CYS A 1 83 ? -11.173 14.540 19.375 1.00 91.88 83 CYS A CA 1
ATOM 672 C C . CYS A 1 83 ? -9.745 14.825 18.885 1.00 91.88 83 CYS A C 1
ATOM 674 O O . CYS A 1 83 ? -8.904 13.923 18.873 1.00 91.88 83 CYS A O 1
ATOM 676 N N . GLY A 1 84 ? -9.462 16.080 18.531 1.00 88.38 84 GLY A N 1
ATOM 677 C CA . GLY A 1 84 ? -8.181 16.480 17.941 1.00 88.38 84 GLY A CA 1
ATOM 678 C C . GLY A 1 84 ? -8.092 16.140 16.453 1.00 88.38 84 GLY A C 1
ATOM 679 O O . GLY A 1 84 ? -9.112 15.939 15.794 1.00 88.38 84 GLY A O 1
ATOM 680 N N . TYR A 1 85 ? -6.871 16.092 15.914 1.00 85.12 85 TYR A N 1
ATOM 681 C CA . TYR A 1 85 ? -6.652 15.907 14.477 1.00 85.12 85 TYR A CA 1
ATOM 682 C C . TYR A 1 85 ? -5.635 14.790 14.155 1.00 85.12 85 TYR A C 1
ATOM 684 O O . TYR A 1 85 ? -4.607 15.046 13.519 1.00 85.12 85 TYR A O 1
ATOM 692 N N . PRO A 1 86 ? -5.916 13.526 14.545 1.00 82.12 86 PRO A N 1
ATOM 693 C CA . PRO A 1 86 ? -4.991 12.388 14.409 1.00 82.12 86 PRO A CA 1
ATOM 694 C C . PRO A 1 86 ? -4.497 12.127 12.980 1.00 82.12 86 PRO A C 1
ATOM 696 O O . PRO A 1 86 ? -3.417 11.565 12.778 1.00 82.12 86 PRO A O 1
ATOM 699 N N . PHE A 1 87 ? -5.291 12.515 11.981 1.00 79.62 87 PHE A N 1
ATOM 700 C CA . PHE A 1 87 ? -5.032 12.277 10.562 1.00 79.62 87 PHE A CA 1
ATOM 701 C C . PHE A 1 87 ? -4.739 13.575 9.796 1.00 79.62 87 PHE A C 1
ATOM 703 O O . PHE A 1 87 ? -4.787 13.583 8.565 1.00 79.62 87 PHE A O 1
ATOM 710 N N . GLN A 1 88 ? -4.480 14.691 10.489 1.00 74.69 88 GLN A N 1
ATOM 711 C CA . GLN A 1 88 ? -4.090 15.942 9.843 1.00 74.69 88 GLN A CA 1
ATOM 712 C C . GLN A 1 88 ? -2.605 15.964 9.508 1.00 74.69 88 GLN A C 1
ATOM 714 O O . GLN A 1 88 ? -1.754 15.640 10.333 1.00 74.69 88 GLN A O 1
ATOM 719 N N . HIS A 1 89 ? -2.304 16.454 8.307 1.00 64.81 89 HIS A N 1
ATOM 720 C CA . HIS A 1 89 ? -0.941 16.736 7.893 1.00 64.81 89 HIS A CA 1
ATOM 721 C C . HIS A 1 89 ? -0.295 17.785 8.791 1.00 64.81 89 HIS A C 1
ATOM 723 O O . HIS A 1 89 ? -0.764 18.925 8.890 1.00 64.81 89 HIS A O 1
ATOM 729 N N . THR A 1 90 ? 0.836 17.424 9.388 1.00 60.62 90 THR A N 1
ATOM 730 C CA . THR A 1 90 ? 1.649 18.356 10.160 1.00 60.62 90 THR A CA 1
ATOM 731 C C . THR A 1 90 ? 3.049 18.428 9.565 1.00 60.62 90 THR A C 1
ATOM 733 O O . THR A 1 90 ? 3.627 17.434 9.140 1.00 60.62 90 THR A O 1
ATOM 736 N N . TRP A 1 91 ? 3.615 19.634 9.515 1.00 55.62 91 TRP A N 1
ATOM 737 C CA . TRP A 1 91 ? 4.965 19.881 8.986 1.00 55.62 91 TRP A CA 1
ATOM 738 C C . TRP A 1 91 ? 6.064 19.550 10.017 1.00 55.62 91 TRP A C 1
ATOM 740 O O . TRP A 1 91 ? 7.255 19.802 9.795 1.00 55.62 91 TRP A O 1
ATOM 750 N N . SER A 1 92 ? 5.660 19.018 11.176 1.00 60.81 92 SER A N 1
ATOM 751 C CA . SER A 1 92 ? 6.507 18.753 12.330 1.00 60.81 92 SER A CA 1
ATOM 752 C C . SER A 1 92 ? 6.483 17.274 12.699 1.00 60.81 92 SER A C 1
ATOM 754 O O . SER A 1 92 ? 5.502 16.753 13.215 1.00 60.81 92 SER A O 1
ATOM 756 N N . ASP A 1 93 ? 7.628 16.631 12.519 1.00 57.50 93 ASP A N 1
ATOM 757 C CA . ASP A 1 93 ? 7.910 15.226 12.824 1.00 57.50 93 ASP A CA 1
ATOM 758 C C . ASP A 1 93 ? 7.938 14.937 14.339 1.00 57.50 93 ASP A C 1
ATOM 760 O O . ASP A 1 93 ? 8.277 13.834 14.762 1.00 57.50 93 ASP A O 1
ATOM 764 N N . THR A 1 94 ? 7.689 15.953 15.169 1.00 56.88 94 THR A N 1
ATOM 765 C CA . THR A 1 94 ? 7.600 15.857 16.632 1.00 56.88 94 THR A CA 1
ATOM 766 C C . THR A 1 94 ? 6.236 16.293 17.146 1.00 56.88 94 THR A C 1
ATOM 768 O O . THR A 1 94 ? 6.103 16.551 18.342 1.00 56.88 94 THR A O 1
ATOM 771 N N . ASN A 1 95 ? 5.230 16.435 16.275 1.00 66.06 95 ASN A N 1
ATOM 772 C CA . ASN A 1 95 ? 3.880 16.683 16.755 1.00 66.06 95 ASN A CA 1
ATOM 773 C C . ASN A 1 95 ? 3.415 15.482 17.594 1.00 66.06 95 ASN A C 1
ATOM 775 O O . ASN A 1 95 ? 3.408 14.343 17.121 1.00 66.06 95 ASN A O 1
ATOM 779 N N . SER A 1 96 ? 3.032 15.746 18.843 1.00 70.31 96 SER A N 1
ATOM 780 C CA . SER A 1 96 ? 2.591 14.724 19.785 1.00 70.31 96 SER A CA 1
ATOM 781 C C . SER A 1 96 ? 1.357 13.980 19.285 1.00 70.31 96 SER A C 1
ATOM 783 O O . SER A 1 96 ? 1.295 12.767 19.448 1.00 70.31 96 SER A O 1
ATOM 785 N N . GLU A 1 97 ? 0.412 14.661 18.629 1.00 77.38 97 GLU A N 1
ATOM 786 C CA . GLU A 1 97 ? -0.794 14.010 18.092 1.00 77.38 97 GLU A CA 1
ATOM 787 C C . GLU A 1 97 ? -0.460 13.059 16.941 1.00 77.38 97 GLU A C 1
ATOM 789 O O . GLU A 1 97 ? -0.976 11.943 16.878 1.00 77.38 97 GLU A O 1
ATOM 794 N N . SER A 1 98 ? 0.466 13.469 16.069 1.00 75.38 98 SER A N 1
ATOM 795 C CA . SER A 1 98 ? 0.898 12.660 14.933 1.00 75.38 98 SER A CA 1
ATOM 796 C C . SER A 1 98 ? 1.541 11.349 15.373 1.00 75.38 98 SER A C 1
ATOM 798 O O . SER A 1 98 ? 1.215 10.278 14.859 1.00 75.38 98 SER A O 1
ATOM 800 N N . LEU A 1 99 ? 2.428 11.451 16.362 1.00 78.31 99 LEU A N 1
ATOM 801 C CA . LEU A 1 99 ? 3.097 10.319 16.985 1.00 78.31 99 LEU A CA 1
ATOM 802 C C . LEU A 1 99 ? 2.093 9.402 17.701 1.00 78.31 99 LEU A C 1
ATOM 804 O O . LEU A 1 99 ? 2.144 8.184 17.547 1.00 78.31 99 LEU A O 1
ATOM 808 N N . GLN A 1 100 ? 1.145 9.981 18.445 1.00 84.12 100 GLN A N 1
ATOM 809 C CA . GLN A 1 100 ? 0.088 9.230 19.129 1.00 84.12 100 GLN A CA 1
ATOM 810 C C . GLN A 1 100 ? -0.797 8.458 18.145 1.00 84.12 100 GLN A C 1
ATOM 812 O O . GLN A 1 100 ? -1.145 7.313 18.422 1.00 84.12 100 GLN A O 1
ATOM 817 N N . ALA A 1 101 ? -1.115 9.029 16.979 1.00 84.00 101 ALA A N 1
ATOM 818 C CA . ALA A 1 101 ? -1.899 8.344 15.955 1.00 84.00 101 ALA A CA 1
ATOM 819 C C . ALA A 1 101 ? -1.152 7.133 15.365 1.00 84.00 101 ALA A C 1
ATOM 821 O O . ALA A 1 101 ? -1.754 6.074 15.181 1.00 84.00 101 ALA A O 1
ATOM 822 N N . GLN A 1 102 ? 0.161 7.248 15.123 1.00 82.12 102 GLN A N 1
ATOM 823 C CA . GLN A 1 102 ? 0.993 6.125 14.663 1.00 82.12 102 GLN A CA 1
ATOM 824 C C . GLN A 1 102 ? 1.079 5.005 15.713 1.00 82.12 102 GLN A C 1
ATOM 826 O O . GLN A 1 102 ? 0.949 3.827 15.372 1.00 82.12 102 GLN A O 1
ATOM 831 N N . ILE A 1 103 ? 1.233 5.374 16.990 1.00 84.19 103 ILE A N 1
ATOM 832 C CA . ILE A 1 103 ? 1.225 4.450 18.136 1.00 84.19 103 ILE A CA 1
ATOM 833 C C . ILE A 1 103 ? -0.127 3.731 18.244 1.00 84.19 103 ILE A C 1
ATOM 835 O O . ILE A 1 103 ? -0.182 2.506 18.348 1.00 84.19 103 ILE A O 1
ATOM 839 N N . MET A 1 104 ? -1.229 4.483 18.179 1.00 88.81 104 MET A N 1
ATOM 840 C CA . MET A 1 104 ? -2.585 3.935 18.193 1.00 88.81 104 MET A CA 1
ATOM 841 C C . MET A 1 104 ? -2.764 2.920 17.063 1.00 88.81 104 MET A C 1
ATOM 843 O O . MET A 1 104 ? -3.215 1.809 17.315 1.00 88.81 104 MET A O 1
ATOM 847 N N . CYS A 1 105 ? -2.362 3.267 15.839 1.00 88.12 105 CYS A N 1
ATOM 848 C CA . CYS A 1 105 ? -2.442 2.389 14.674 1.00 88.12 105 CYS A CA 1
ATOM 849 C C . CYS A 1 105 ? -1.671 1.071 14.862 1.00 88.12 105 CYS A C 1
ATOM 851 O O . CYS A 1 105 ? -2.197 0.007 14.538 1.00 88.12 105 CYS A O 1
ATOM 853 N N . GLY A 1 106 ? -0.459 1.117 15.427 1.00 85.88 106 GLY A N 1
ATOM 854 C CA . GLY A 1 106 ? 0.323 -0.086 15.725 1.00 85.88 106 GLY A CA 1
ATOM 855 C C . GLY A 1 106 ? -0.382 -1.022 16.712 1.00 85.88 106 GLY A C 1
ATOM 856 O O . GLY A 1 106 ? -0.492 -2.224 16.455 1.00 85.88 106 GLY A O 1
ATOM 857 N N . TYR A 1 107 ? -0.933 -0.479 17.803 1.00 88.00 107 TYR A N 1
ATOM 858 C CA . TYR A 1 107 ? -1.744 -1.265 18.741 1.00 88.00 107 TYR A CA 1
ATOM 859 C C . TYR A 1 107 ? -3.038 -1.770 18.115 1.00 88.00 107 TYR A C 1
ATOM 861 O O . TYR A 1 107 ? -3.440 -2.903 18.358 1.00 88.00 107 TYR A O 1
ATOM 869 N N . PHE A 1 108 ? -3.667 -0.963 17.274 1.00 89.75 108 PHE A N 1
ATOM 870 C CA . PHE A 1 108 ? -4.914 -1.324 16.631 1.00 89.75 108 PHE A CA 1
ATOM 871 C C . PHE A 1 108 ? -4.736 -2.542 15.711 1.00 89.75 108 PHE A C 1
ATOM 873 O O . PHE A 1 108 ? -5.466 -3.524 15.833 1.00 89.75 108 PHE A O 1
ATOM 880 N N . LEU A 1 109 ? -3.700 -2.535 14.866 1.00 89.31 109 LEU A N 1
ATOM 881 C CA . LEU A 1 109 ? -3.345 -3.673 14.013 1.00 89.31 109 LEU A CA 1
ATOM 882 C C . LEU A 1 109 ? -2.993 -4.927 14.826 1.00 89.31 109 LEU A C 1
ATOM 884 O O . LEU A 1 109 ? -3.350 -6.035 14.424 1.00 89.31 109 LEU A O 1
ATOM 888 N N . LYS A 1 110 ? -2.319 -4.757 15.970 1.00 87.69 110 LYS A N 1
ATOM 889 C CA . LYS A 1 110 ? -2.007 -5.850 16.900 1.00 87.69 110 LYS A CA 1
ATOM 890 C C . LYS A 1 110 ? -3.269 -6.517 17.435 1.00 87.69 110 LYS A C 1
ATOM 892 O O . LYS A 1 110 ? -3.388 -7.735 17.374 1.00 87.69 110 LYS A O 1
ATOM 897 N N . GLU A 1 111 ? -4.170 -5.717 17.992 1.00 90.81 111 GLU A N 1
ATOM 898 C CA . GLU A 1 111 ? -5.375 -6.182 18.679 1.00 90.81 111 GLU A CA 1
ATOM 899 C C . GLU A 1 111 ? -6.361 -6.814 17.691 1.00 90.81 111 GLU A C 1
ATOM 901 O O . GLU A 1 111 ? -6.932 -7.866 17.958 1.00 90.81 111 GLU A O 1
ATOM 906 N N . LEU A 1 112 ? -6.491 -6.249 16.489 1.00 90.56 112 LEU A N 1
ATOM 907 C CA . LEU A 1 112 ? -7.262 -6.879 15.418 1.00 90.56 112 LEU A CA 1
ATOM 908 C C . LEU A 1 112 ? -6.707 -8.260 15.060 1.00 90.56 112 LEU A C 1
ATOM 910 O O . LEU A 1 112 ? -7.461 -9.231 14.999 1.00 90.56 112 LEU A O 1
ATOM 914 N N . LEU A 1 113 ? -5.389 -8.377 14.901 1.00 87.38 113 LEU A N 1
ATOM 915 C CA . LEU A 1 113 ? -4.757 -9.651 14.586 1.00 87.38 113 LEU A CA 1
ATOM 916 C C . LEU A 1 113 ? -4.954 -10.695 15.695 1.00 87.38 113 LEU A C 1
ATOM 918 O O . LEU A 1 113 ? -5.287 -11.841 15.390 1.00 87.38 113 LEU A O 1
ATOM 922 N N . THR A 1 114 ? -4.804 -10.326 16.971 1.00 87.12 114 THR A N 1
ATOM 923 C CA . THR A 1 114 ? -5.035 -11.259 18.091 1.00 87.12 114 THR A CA 1
ATOM 924 C C . THR A 1 114 ? -6.491 -11.712 18.185 1.00 87.12 114 THR A C 1
ATOM 926 O O . THR A 1 114 ? -6.738 -12.848 18.583 1.00 87.12 114 THR A O 1
ATOM 929 N N . GLN A 1 115 ? -7.444 -10.889 17.736 1.00 89.00 115 GLN A N 1
ATOM 930 C CA . GLN A 1 115 ? -8.862 -11.252 17.611 1.00 89.00 115 GLN A CA 1
ATOM 931 C C . GLN A 1 115 ? -9.220 -12.013 16.323 1.00 89.00 115 GLN A C 1
ATOM 933 O O . GLN A 1 115 ? -10.403 -12.262 16.067 1.00 89.00 115 GLN A O 1
ATOM 938 N N . GLY A 1 116 ? -8.232 -12.395 15.510 1.00 88.31 116 GLY A N 1
ATOM 939 C CA . GLY A 1 116 ? -8.469 -13.145 14.277 1.00 88.31 116 GLY A CA 1
ATOM 940 C C . GLY A 1 116 ? -8.895 -12.261 13.107 1.00 88.31 116 GLY A C 1
ATOM 941 O O . GLY A 1 116 ? -9.790 -12.621 12.345 1.00 88.31 116 GLY A O 1
ATOM 942 N N . TRP A 1 117 ? -8.289 -11.082 12.972 1.00 89.19 117 TRP A N 1
ATOM 943 C CA . TRP A 1 117 ? -8.433 -10.228 11.796 1.00 89.19 117 TRP A CA 1
ATOM 944 C C . TRP A 1 117 ? -7.076 -9.958 11.162 1.00 89.19 117 TRP A C 1
ATOM 946 O O . TRP A 1 117 ? -6.225 -9.268 11.719 1.00 89.19 117 TRP A O 1
ATOM 956 N N . THR A 1 118 ? -6.874 -10.481 9.960 1.00 87.19 118 THR A N 1
ATOM 957 C CA . THR A 1 118 ? -5.627 -10.312 9.213 1.00 87.19 118 THR A CA 1
ATOM 958 C C . THR A 1 118 ? -5.786 -9.201 8.184 1.00 87.19 118 THR A C 1
ATOM 960 O O . THR A 1 118 ? -6.709 -9.251 7.372 1.00 87.19 118 THR A O 1
ATOM 963 N N . LEU A 1 119 ? -4.878 -8.222 8.190 1.00 87.19 119 LEU A N 1
ATOM 964 C CA . LEU A 1 119 ? -4.766 -7.216 7.132 1.00 87.19 119 LEU A CA 1
ATOM 965 C C . LEU A 1 119 ? -4.430 -7.923 5.813 1.00 87.19 119 LEU A C 1
ATOM 967 O O . LEU A 1 119 ? -3.498 -8.722 5.771 1.00 87.19 119 LEU A O 1
ATOM 971 N N . VAL A 1 120 ? -5.193 -7.658 4.755 1.00 84.62 120 VAL A N 1
ATOM 972 C CA . VAL A 1 120 ? -4.986 -8.253 3.422 1.00 84.62 120 VAL A CA 1
ATOM 973 C C . VAL A 1 120 ? -4.510 -7.244 2.395 1.00 84.62 120 VAL A C 1
ATOM 975 O O . VAL A 1 120 ? -3.783 -7.610 1.477 1.00 84.62 120 VAL A O 1
ATOM 978 N N . ALA A 1 121 ? -4.908 -5.983 2.546 1.00 82.94 121 ALA A N 1
ATOM 979 C CA . ALA A 1 121 ? -4.509 -4.915 1.650 1.00 82.94 121 ALA A CA 1
ATOM 980 C C . ALA A 1 121 ? -4.525 -3.572 2.375 1.00 82.94 121 ALA A C 1
ATOM 982 O O . ALA A 1 121 ? -5.340 -3.332 3.269 1.00 82.94 121 ALA A O 1
ATOM 983 N N . SER A 1 122 ? -3.637 -2.693 1.928 1.00 82.38 122 SER A N 1
ATOM 984 C CA . SER A 1 122 ? -3.627 -1.277 2.258 1.00 82.38 122 SER A CA 1
ATOM 985 C C . SER A 1 122 ? -3.628 -0.484 0.960 1.00 82.38 122 SER A C 1
ATOM 987 O O . SER A 1 122 ? -2.932 -0.860 0.016 1.00 82.38 122 SER A O 1
ATOM 989 N N . SER A 1 123 ? -4.450 0.557 0.874 1.00 77.62 123 SER A N 1
ATOM 990 C CA . SER A 1 123 ? -4.547 1.365 -0.338 1.00 77.62 123 SER A CA 1
ATOM 991 C C . SER A 1 123 ? -5.060 2.771 -0.056 1.00 77.62 123 SER A C 1
ATOM 993 O O . SER A 1 123 ? -5.995 2.953 0.725 1.00 77.62 123 SER A O 1
ATOM 995 N N . ASP A 1 124 ? -4.509 3.762 -0.751 1.00 74.56 124 ASP A N 1
ATOM 996 C CA . ASP A 1 124 ? -4.956 5.153 -0.680 1.00 74.56 124 ASP A CA 1
ATOM 997 C C . ASP A 1 124 ? -6.060 5.421 -1.711 1.00 74.56 124 ASP A C 1
ATOM 999 O O . ASP A 1 124 ? -5.858 5.966 -2.796 1.00 74.56 124 ASP A O 1
ATOM 1003 N N . LEU A 1 125 ? -7.280 5.004 -1.370 1.00 68.25 125 LEU A N 1
ATOM 1004 C CA . LEU A 1 125 ? -8.427 5.002 -2.288 1.00 68.25 125 LEU A CA 1
ATOM 1005 C C . LEU A 1 125 ? -9.123 6.367 -2.458 1.00 68.25 125 LEU A C 1
ATOM 1007 O O . LEU A 1 125 ? -10.214 6.430 -3.024 1.00 68.25 125 LEU A O 1
ATOM 1011 N N . SER A 1 126 ? -8.557 7.475 -1.966 1.00 61.09 126 SER A N 1
ATOM 1012 C CA . SER A 1 126 ? -9.164 8.811 -2.090 1.00 61.09 126 SER A CA 1
ATOM 1013 C C . SER A 1 126 ? -8.211 9.836 -2.700 1.00 61.09 126 SER A C 1
ATOM 1015 O O . SER A 1 126 ? -7.195 10.150 -2.091 1.00 61.09 126 SER A O 1
ATOM 1017 N N . ARG A 1 127 ? -8.592 10.422 -3.847 1.00 51.56 127 ARG A N 1
ATOM 1018 C CA . ARG A 1 127 ? -7.835 11.485 -4.548 1.00 51.56 127 ARG A CA 1
ATOM 1019 C C . ARG A 1 127 ? -8.389 12.909 -4.366 1.00 51.56 127 ARG A C 1
ATOM 1021 O O . ARG A 1 127 ? -7.859 13.847 -4.955 1.00 51.56 127 ARG A O 1
ATOM 1028 N N . TYR A 1 128 ? -9.451 13.106 -3.579 1.00 47.00 128 TYR A N 1
ATOM 1029 C CA . TYR A 1 128 ? -9.990 14.451 -3.340 1.00 47.00 128 TYR A CA 1
ATOM 1030 C C . TYR A 1 128 ? -9.136 15.228 -2.320 1.00 47.00 128 TYR A C 1
ATOM 1032 O O . TYR A 1 128 ? -9.011 14.820 -1.169 1.00 47.00 128 TYR A O 1
ATOM 1040 N N . SER A 1 129 ? -8.571 16.349 -2.792 1.00 48.88 129 SER A N 1
ATOM 1041 C CA . SER A 1 129 ? -7.920 17.463 -2.074 1.00 48.88 129 SER A CA 1
ATOM 1042 C C . SER A 1 129 ? -7.049 17.102 -0.859 1.00 48.88 129 SER A C 1
ATOM 1044 O O . SER A 1 129 ? -7.564 16.910 0.237 1.00 48.88 129 SER A O 1
ATOM 1046 N N . HIS A 1 130 ? -5.723 17.127 -1.036 1.00 51.12 130 HIS A N 1
ATOM 1047 C CA . HIS A 1 130 ? -4.675 17.248 0.006 1.00 51.12 130 HIS A CA 1
ATOM 1048 C C . HIS A 1 130 ? -4.697 16.253 1.180 1.00 51.12 130 HIS A C 1
ATOM 1050 O O . HIS A 1 130 ? -3.912 16.392 2.114 1.00 51.12 130 HIS A O 1
ATOM 1056 N N . LEU A 1 131 ? -5.591 15.273 1.156 1.00 52.72 131 LEU A N 1
ATOM 1057 C CA . LEU A 1 131 ? -5.887 14.387 2.267 1.00 52.72 131 LEU A CA 1
ATOM 1058 C C . LEU A 1 131 ? -6.079 12.965 1.725 1.00 52.72 131 LEU A C 1
ATOM 1060 O O . LEU A 1 131 ? -7.128 12.357 1.939 1.00 52.72 131 LEU A O 1
ATOM 1064 N N . GLU A 1 132 ? -5.086 12.472 0.982 1.00 56.00 132 GLU A N 1
ATOM 1065 C CA . GLU A 1 132 ? -4.963 11.047 0.656 1.00 56.00 132 GLU A CA 1
ATOM 1066 C C . GLU A 1 132 ? -4.929 10.238 1.947 1.00 56.00 132 GLU A C 1
ATOM 1068 O O . GLU A 1 132 ? -4.322 10.653 2.939 1.00 56.00 132 GLU A O 1
ATOM 1073 N N . ARG A 1 133 ? -5.689 9.143 1.962 1.00 67.19 133 ARG A N 1
ATOM 1074 C CA . ARG A 1 133 ? -6.030 8.428 3.184 1.00 67.19 133 ARG A CA 1
ATOM 1075 C C . ARG A 1 133 ? -6.104 6.946 2.942 1.00 67.19 133 ARG A C 1
ATOM 1077 O O . ARG A 1 133 ? -6.899 6.478 2.123 1.00 67.19 133 ARG A O 1
ATOM 1084 N N . THR A 1 134 ? -5.355 6.235 3.764 1.00 76.75 134 THR A N 1
ATOM 1085 C CA . THR A 1 134 ? -5.312 4.788 3.738 1.00 76.75 134 THR A CA 1
ATOM 1086 C C . THR A 1 134 ? -6.651 4.166 4.116 1.00 76.75 134 THR A C 1
ATOM 1088 O O . THR A 1 134 ? -7.293 4.530 5.112 1.00 76.75 134 THR A O 1
ATOM 1091 N N . ALA A 1 135 ? -7.038 3.193 3.301 1.00 85.12 135 ALA A N 1
ATOM 1092 C CA . ALA A 1 135 ? -8.021 2.170 3.586 1.00 85.12 135 ALA A CA 1
ATOM 1093 C C . ALA A 1 135 ? -7.293 0.843 3.837 1.00 85.12 135 ALA A C 1
ATOM 1095 O O . ALA A 1 135 ? -6.515 0.374 3.004 1.00 85.12 135 ALA A O 1
ATOM 1096 N N . TRP A 1 136 ? -7.566 0.240 4.987 1.00 89.31 136 TRP A N 1
ATOM 1097 C CA . TRP A 1 136 ? -7.124 -1.095 5.352 1.00 89.31 136 TRP A CA 1
ATOM 1098 C C . TRP A 1 136 ? -8.262 -2.085 5.200 1.00 89.31 136 TRP A C 1
ATOM 1100 O O . TRP A 1 136 ? -9.340 -1.906 5.769 1.00 89.31 136 TRP A O 1
ATOM 1110 N N . PHE A 1 137 ? -7.986 -3.161 4.481 1.00 89.94 137 PHE A N 1
ATOM 1111 C CA . PHE A 1 137 ? -8.906 -4.265 4.279 1.00 89.94 137 PHE A CA 1
ATOM 1112 C C . PHE A 1 137 ? -8.470 -5.433 5.143 1.00 89.94 137 PHE A C 1
ATOM 1114 O O . PHE A 1 137 ? -7.318 -5.861 5.074 1.00 89.94 137 PHE A O 1
ATOM 1121 N N . PHE A 1 138 ? -9.389 -5.968 5.933 1.00 91.19 138 PHE A N 1
ATOM 1122 C CA . PHE A 1 138 ? -9.139 -7.097 6.814 1.00 91.19 138 PHE A CA 1
ATOM 1123 C C . PHE A 1 138 ? -9.986 -8.288 6.397 1.00 91.19 138 PHE A C 1
ATOM 1125 O O . PHE A 1 138 ? -11.107 -8.123 5.917 1.00 91.19 138 PHE A O 1
ATOM 1132 N N . ARG A 1 139 ? -9.463 -9.490 6.639 1.00 89.50 139 ARG A N 1
ATOM 1133 C CA . ARG A 1 139 ? -10.213 -10.744 6.553 1.00 89.50 139 ARG A CA 1
ATOM 1134 C C . ARG A 1 139 ? -10.262 -11.443 7.900 1.00 89.50 139 ARG A C 1
ATOM 1136 O O . ARG A 1 139 ? -9.294 -11.381 8.664 1.00 89.50 139 ARG A O 1
ATOM 1143 N N . ARG A 1 140 ? -11.354 -12.157 8.150 1.00 88.06 140 ARG A N 1
ATOM 1144 C CA . ARG A 1 140 ? -11.498 -13.055 9.287 1.00 88.06 140 ARG A CA 1
ATOM 1145 C C . ARG A 1 140 ? -10.469 -14.173 9.175 1.00 88.06 140 ARG A C 1
ATOM 1147 O O . ARG A 1 140 ? -10.218 -14.718 8.098 1.00 88.06 140 ARG A O 1
ATOM 1154 N N . SER A 1 141 ? -9.842 -14.480 10.292 1.00 84.75 141 SER A N 1
ATOM 1155 C CA . SER A 1 141 ? -8.796 -15.476 10.405 1.00 84.75 141 SER A CA 1
ATOM 1156 C C . SER A 1 141 ? -8.787 -16.073 11.810 1.00 84.75 141 SER A C 1
ATOM 1158 O O . SER A 1 141 ? -9.535 -15.644 12.690 1.00 84.75 141 SER A O 1
ATOM 1160 N N . THR A 1 142 ? -7.987 -17.114 12.029 1.00 81.75 142 THR A N 1
ATOM 1161 C CA . THR A 1 142 ? -7.909 -17.748 13.347 1.00 81.75 142 THR A CA 1
ATOM 1162 C C . THR A 1 142 ? -7.282 -16.776 14.351 1.00 81.75 142 THR A C 1
ATOM 1164 O O . THR A 1 142 ? -6.191 -16.268 14.074 1.00 81.75 142 THR A O 1
ATOM 1167 N N . PRO A 1 143 ? -7.913 -16.534 15.516 1.00 84.44 143 PRO A N 1
ATOM 1168 C CA . PRO A 1 143 ? -7.293 -15.787 16.601 1.00 84.44 143 PRO A CA 1
ATOM 1169 C C . PRO A 1 143 ? -5.937 -16.378 16.977 1.00 84.44 143 PRO A C 1
ATOM 1171 O O . PRO A 1 143 ? -5.750 -17.597 16.981 1.00 84.44 143 PRO A O 1
ATOM 1174 N N . ILE A 1 144 ? -4.990 -15.508 17.310 1.00 77.75 144 ILE A N 1
ATOM 1175 C CA . ILE A 1 144 ? -3.624 -15.910 17.641 1.00 77.75 144 ILE A CA 1
ATOM 1176 C C . ILE A 1 144 ? -3.194 -15.376 19.000 1.00 77.75 144 ILE A C 1
ATOM 1178 O O . ILE A 1 144 ? -3.526 -14.261 19.400 1.00 77.75 144 ILE A O 1
ATOM 1182 N N . VAL A 1 145 ? -2.360 -16.161 19.676 1.00 78.81 145 VAL A N 1
ATOM 1183 C CA . VAL A 1 145 ? -1.618 -15.714 20.854 1.00 78.81 145 VAL A CA 1
ATOM 1184 C C . VAL A 1 145 ? -0.209 -15.358 20.398 1.00 78.81 145 VAL A C 1
ATOM 1186 O O . VAL A 1 145 ? 0.548 -16.226 19.962 1.00 78.81 145 VAL A O 1
ATOM 1189 N N . LEU A 1 146 ? 0.134 -14.072 20.463 1.00 72.25 146 LEU A N 1
ATOM 1190 C CA . LEU A 1 146 ? 1.496 -13.620 20.190 1.00 72.25 146 LEU A CA 1
ATOM 1191 C C . LEU A 1 146 ? 2.434 -14.131 21.291 1.00 72.25 146 LEU A C 1
ATOM 1193 O O . LEU A 1 146 ? 2.120 -14.055 22.478 1.00 72.25 146 LEU A O 1
ATOM 1197 N N . ASP A 1 147 ? 3.595 -14.643 20.888 1.00 70.69 147 ASP A N 1
ATOM 1198 C CA . ASP A 1 147 ? 4.665 -15.023 21.812 1.00 70.69 147 ASP A CA 1
ATOM 1199 C C . ASP A 1 147 ? 5.104 -13.789 22.624 1.00 70.69 147 ASP A C 1
ATOM 1201 O O . ASP A 1 147 ? 5.208 -12.684 22.091 1.00 70.69 147 ASP A O 1
ATOM 1205 N N . GLN A 1 148 ? 5.353 -13.974 23.925 1.00 67.25 148 GLN A N 1
ATOM 1206 C CA . GLN A 1 148 ? 5.707 -12.908 24.871 1.00 67.25 148 GLN A CA 1
ATOM 1207 C C . GLN A 1 148 ? 6.965 -12.120 24.477 1.00 67.25 148 GLN A C 1
ATOM 1209 O O . GLN A 1 148 ? 7.162 -11.005 24.951 1.00 67.25 148 GLN A O 1
ATOM 1214 N N . ARG A 1 149 ? 7.818 -12.664 23.603 1.00 64.94 149 ARG A N 1
ATOM 1215 C CA . ARG A 1 149 ? 8.966 -11.949 23.020 1.00 64.94 149 ARG A CA 1
ATOM 1216 C C . ARG A 1 149 ? 8.553 -10.875 22.012 1.00 64.94 149 ARG A C 1
ATOM 1218 O O . ARG A 1 149 ? 9.336 -9.975 21.719 1.00 64.94 149 ARG A O 1
ATOM 1225 N N . TYR A 1 150 ? 7.333 -10.965 21.495 1.00 66.56 150 TYR A N 1
ATOM 1226 C CA . TYR A 1 150 ? 6.789 -10.138 20.433 1.00 66.56 150 TYR A CA 1
ATOM 1227 C C . TYR A 1 150 ? 5.535 -9.400 20.907 1.00 66.56 150 TYR A C 1
ATOM 1229 O O . TYR A 1 150 ? 4.410 -9.651 20.471 1.00 66.56 150 TYR A O 1
ATOM 1237 N N . THR A 1 151 ? 5.728 -8.484 21.851 1.00 66.19 151 THR A N 1
ATOM 1238 C CA . THR A 1 151 ? 4.618 -7.770 22.488 1.00 66.19 151 THR A CA 1
ATOM 1239 C C . THR A 1 151 ? 4.046 -6.642 21.646 1.00 66.19 151 THR A C 1
ATOM 1241 O O . THR A 1 151 ? 2.929 -6.219 21.931 1.00 66.19 151 THR A O 1
ATOM 1244 N N . ASN A 1 152 ? 4.750 -6.159 20.621 1.00 72.62 152 ASN A N 1
ATOM 1245 C CA . ASN A 1 152 ? 4.316 -5.002 19.845 1.00 72.62 152 ASN A CA 1
ATOM 1246 C C . ASN A 1 152 ? 4.403 -5.243 18.331 1.00 72.62 152 ASN A C 1
ATOM 1248 O O . ASN A 1 152 ? 4.930 -6.259 17.881 1.00 72.62 152 ASN A O 1
ATOM 1252 N N . VAL A 1 153 ? 3.883 -4.282 17.566 1.00 77.50 153 VAL A N 1
ATOM 1253 C CA . VAL A 1 153 ? 3.930 -4.227 16.098 1.00 77.50 153 VAL A CA 1
ATOM 1254 C C . VAL A 1 153 ? 4.928 -3.138 15.723 1.00 77.50 153 VAL A C 1
ATOM 1256 O O . VAL A 1 153 ? 4.533 -1.970 15.661 1.00 77.50 153 VAL A O 1
ATOM 1259 N N . PRO A 1 154 ? 6.225 -3.461 15.544 1.00 83.44 154 PRO A N 1
ATOM 1260 C CA . PRO A 1 154 ? 7.199 -2.477 15.116 1.00 83.44 154 PRO A CA 1
ATOM 1261 C C . PRO A 1 154 ? 6.727 -1.795 13.843 1.00 83.44 154 PRO A C 1
ATOM 1263 O O . PRO A 1 154 ? 6.270 -2.451 12.906 1.00 83.44 154 PRO A O 1
ATOM 1266 N N . ASN A 1 155 ? 6.860 -0.480 13.803 1.00 81.38 155 ASN A N 1
ATOM 1267 C CA . ASN A 1 155 ? 6.661 0.262 12.573 1.00 81.38 155 ASN A CA 1
ATOM 1268 C C . ASN A 1 155 ? 7.764 1.292 12.392 1.00 81.38 155 ASN A C 1
ATOM 1270 O O . ASN A 1 155 ? 8.451 1.659 13.353 1.00 81.38 155 ASN A O 1
ATOM 1274 N N . PHE A 1 156 ? 7.945 1.732 11.151 1.00 82.25 156 PHE A N 1
ATOM 1275 C CA . PHE A 1 156 ? 8.781 2.884 10.870 1.00 82.25 156 PHE A CA 1
ATOM 1276 C C . PHE A 1 156 ? 8.151 3.819 9.846 1.00 82.25 156 PHE A C 1
ATOM 1278 O O . PHE A 1 156 ? 7.398 3.384 8.984 1.00 82.25 156 PHE A O 1
ATOM 1285 N N . THR A 1 157 ? 8.498 5.099 9.930 1.00 76.69 157 THR A N 1
ATOM 1286 C CA . THR A 1 157 ? 8.067 6.148 8.995 1.00 76.69 157 THR A CA 1
ATOM 1287 C C . THR A 1 157 ? 9.281 6.929 8.507 1.00 76.69 157 THR A C 1
ATOM 1289 O O . THR A 1 157 ? 10.175 7.235 9.302 1.00 76.69 157 THR A O 1
ATOM 1292 N N . VAL A 1 158 ? 9.318 7.275 7.217 1.00 73.12 158 VAL A N 1
ATOM 1293 C CA . VAL A 1 158 ? 10.389 8.096 6.625 1.00 73.12 158 VAL A CA 1
ATOM 1294 C C . VAL A 1 158 ? 9.996 9.571 6.657 1.00 73.12 158 VAL A C 1
ATOM 1296 O O . VAL A 1 158 ? 9.337 10.073 5.757 1.00 73.12 158 VAL A O 1
ATOM 1299 N N . SER A 1 159 ? 10.416 10.318 7.665 1.00 68.25 159 SER A N 1
ATOM 1300 C CA . SER A 1 159 ? 10.139 11.752 7.730 1.00 68.25 159 SER A CA 1
ATOM 1301 C C . SER A 1 159 ? 11.229 12.595 7.056 1.00 68.25 159 SER A C 1
ATOM 1303 O O . SER A 1 159 ? 12.420 12.346 7.229 1.00 68.25 159 SER A O 1
ATOM 1305 N N . LYS A 1 160 ? 10.833 13.636 6.308 1.00 64.38 160 LYS A N 1
ATOM 1306 C CA . LYS A 1 160 ? 11.731 14.641 5.688 1.00 64.38 160 LYS A CA 1
ATOM 1307 C C . LYS A 1 160 ? 12.903 14.063 4.871 1.00 64.38 160 LYS A C 1
ATOM 1309 O O . LYS A 1 160 ? 13.916 14.730 4.680 1.00 64.38 160 LYS A O 1
ATOM 1314 N N . GLY A 1 161 ? 12.761 12.837 4.365 1.00 62.19 161 GLY A N 1
ATOM 1315 C CA . GLY A 1 161 ? 13.736 12.136 3.524 1.00 62.19 161 GLY A CA 1
ATOM 1316 C C . GLY A 1 161 ? 14.961 11.575 4.260 1.00 62.19 161 GLY A C 1
ATOM 1317 O O . GLY A 1 161 ? 15.458 10.519 3.885 1.00 62.19 161 GLY A O 1
ATOM 1318 N N . ASP A 1 162 ? 15.438 12.228 5.320 1.00 70.62 162 ASP A N 1
ATOM 1319 C CA . ASP A 1 162 ? 16.638 11.823 6.064 1.00 70.62 162 ASP A CA 1
ATOM 1320 C C . ASP A 1 162 ? 16.355 11.338 7.494 1.00 70.62 162 ASP A C 1
ATOM 1322 O O . ASP A 1 162 ? 17.285 10.952 8.202 1.00 70.62 162 ASP A O 1
ATOM 1326 N N . ARG A 1 163 ? 15.097 11.336 7.948 1.00 78.94 163 ARG A N 1
ATOM 1327 C CA . ARG A 1 163 ? 14.724 10.886 9.296 1.00 78.94 163 ARG A CA 1
ATOM 1328 C C . ARG A 1 163 ? 13.879 9.633 9.224 1.00 78.94 163 ARG A C 1
ATOM 1330 O O . ARG A 1 163 ? 12.896 9.565 8.502 1.00 78.94 163 ARG A O 1
ATOM 1337 N N . LEU A 1 164 ? 14.219 8.667 10.056 1.00 83.69 164 LEU A N 1
ATOM 1338 C CA . LEU A 1 164 ? 13.424 7.479 10.293 1.00 83.69 164 LEU A CA 1
ATOM 1339 C C . LEU A 1 164 ? 12.853 7.549 11.702 1.00 83.69 164 LEU A C 1
ATOM 1341 O O . LEU A 1 164 ? 13.602 7.664 12.670 1.00 83.69 164 LEU A O 1
ATOM 1345 N N . ILE A 1 165 ? 11.536 7.491 11.825 1.00 86.00 165 ILE A N 1
ATOM 1346 C CA . ILE A 1 165 ? 10.858 7.330 13.110 1.00 86.00 165 ILE A CA 1
ATOM 1347 C C . ILE A 1 165 ? 10.549 5.853 13.252 1.00 86.00 165 ILE A C 1
ATOM 1349 O O . ILE A 1 165 ? 9.837 5.319 12.415 1.00 86.00 165 ILE A O 1
ATOM 1353 N N . PHE A 1 166 ? 11.069 5.209 14.287 1.00 87.44 166 PHE A N 1
ATOM 1354 C CA . PHE A 1 166 ? 10.742 3.837 14.641 1.00 87.44 166 PHE A CA 1
ATOM 1355 C C . PHE A 1 166 ? 9.928 3.821 15.926 1.00 87.44 166 PHE A C 1
ATOM 1357 O O . PHE A 1 166 ? 10.324 4.436 16.917 1.00 87.44 166 PHE A O 1
ATOM 1364 N N . LEU A 1 167 ? 8.823 3.085 15.920 1.00 87.81 167 LEU A N 1
ATOM 1365 C CA . LEU A 1 167 ? 7.937 2.932 17.070 1.00 87.81 167 LEU A CA 1
ATOM 1366 C C . LEU A 1 167 ? 7.790 1.464 17.426 1.00 87.81 167 LEU A C 1
ATOM 1368 O O . LEU A 1 167 ? 8.044 0.579 16.603 1.00 87.81 167 LEU A O 1
ATOM 1372 N N . HIS A 1 168 ? 7.360 1.220 18.662 1.00 85.88 168 HIS A N 1
ATOM 1373 C CA . HIS A 1 168 ? 7.104 -0.114 19.187 1.00 85.88 168 HIS A CA 1
ATOM 1374 C C . HIS A 1 168 ? 8.334 -1.036 19.208 1.00 85.88 168 HIS A C 1
ATOM 1376 O O . HIS A 1 168 ? 8.207 -2.262 19.214 1.00 85.88 168 HIS A O 1
ATOM 1382 N N . LEU A 1 169 ? 9.533 -0.452 19.268 1.00 85.19 169 LEU A N 1
ATOM 1383 C CA . LEU A 1 169 ? 10.804 -1.156 19.409 1.00 85.19 169 LEU A CA 1
ATOM 1384 C C . LEU A 1 169 ? 11.270 -1.113 20.859 1.00 85.19 169 LEU A C 1
ATOM 1386 O O . LEU A 1 169 ? 11.440 -0.034 21.415 1.00 85.19 169 LEU A O 1
ATOM 1390 N N . ASN A 1 170 ? 11.578 -2.259 21.466 1.00 84.69 170 ASN A N 1
ATOM 1391 C CA . ASN A 1 170 ? 12.221 -2.250 22.782 1.00 84.69 170 ASN A CA 1
ATOM 1392 C C . ASN A 1 170 ? 13.639 -1.629 22.716 1.00 84.69 170 ASN A C 1
ATOM 1394 O O . ASN A 1 170 ? 14.260 -1.564 21.652 1.00 84.69 170 ASN A O 1
ATOM 1398 N N . GLN A 1 171 ? 14.181 -1.190 23.858 1.00 85.44 171 GLN A N 1
ATOM 1399 C CA . GLN A 1 171 ? 15.482 -0.499 23.914 1.00 85.44 171 GLN A CA 1
ATOM 1400 C C . GLN A 1 171 ? 16.646 -1.321 23.335 1.00 85.44 171 GLN A C 1
ATOM 1402 O O . GLN A 1 171 ? 17.587 -0.759 22.775 1.00 85.44 171 GLN A O 1
ATOM 1407 N N . GLN A 1 172 ? 16.600 -2.651 23.456 1.00 85.69 172 GLN A N 1
ATOM 1408 C CA . GLN A 1 172 ? 17.618 -3.518 22.870 1.00 85.69 172 GLN A CA 1
ATOM 1409 C C . GLN A 1 172 ? 17.577 -3.453 21.338 1.00 85.69 172 GLN A C 1
ATOM 1411 O O . GLN A 1 172 ? 18.606 -3.173 20.724 1.00 85.69 172 GLN A O 1
ATOM 1416 N N . MET A 1 173 ? 16.393 -3.618 20.741 1.00 85.81 173 MET A N 1
ATOM 1417 C CA . MET A 1 173 ? 16.195 -3.546 19.292 1.00 85.81 173 MET A CA 1
ATOM 1418 C C . MET A 1 173 ? 16.583 -2.179 18.727 1.00 85.81 173 MET A C 1
ATOM 1420 O O . MET A 1 173 ? 17.129 -2.120 17.628 1.00 85.81 173 MET A O 1
ATOM 1424 N N . GLN A 1 174 ? 16.332 -1.094 19.468 1.00 89.38 174 GLN A N 1
ATOM 1425 C CA . GLN A 1 174 ? 16.749 0.255 19.072 1.00 89.38 174 GLN A CA 1
ATOM 1426 C C . GLN A 1 174 ? 18.280 0.364 18.974 1.00 89.38 174 GLN A C 1
ATOM 1428 O O . GLN A 1 174 ? 18.797 0.833 17.962 1.00 89.38 174 GLN A O 1
ATOM 1433 N N . ARG A 1 175 ? 19.021 -0.113 19.988 1.00 87.94 175 ARG A N 1
ATOM 1434 C CA . ARG A 1 175 ? 20.499 -0.094 19.978 1.00 87.94 175 ARG A CA 1
ATOM 1435 C C . ARG A 1 175 ? 21.078 -0.906 18.823 1.00 87.94 175 ARG A C 1
ATOM 1437 O O . ARG A 1 175 ? 22.002 -0.456 18.153 1.00 87.94 175 ARG A O 1
ATOM 1444 N N . GLU A 1 176 ? 20.530 -2.091 18.590 1.00 86.88 176 GLU A N 1
ATOM 1445 C CA . GLU A 1 176 ? 20.982 -2.996 17.532 1.00 86.88 176 GLU A CA 1
ATOM 1446 C C . GLU A 1 176 ? 20.669 -2.451 16.134 1.00 86.88 176 GLU A C 1
ATOM 1448 O O . GLU A 1 176 ? 21.498 -2.571 15.235 1.00 86.88 176 GLU A O 1
ATOM 1453 N N . LEU A 1 177 ? 19.523 -1.785 15.963 1.00 86.69 177 LEU A N 1
ATOM 1454 C CA . LEU A 1 177 ? 19.151 -1.109 14.722 1.00 86.69 177 LEU A CA 1
ATOM 1455 C C . LEU A 1 177 ? 20.120 0.034 14.414 1.00 86.69 177 LEU A C 1
ATOM 1457 O O . LEU A 1 177 ? 20.621 0.130 13.299 1.00 86.69 177 LEU A O 1
ATOM 1461 N N . ILE A 1 178 ? 20.425 0.876 15.406 1.00 87.75 178 ILE A N 1
ATOM 1462 C CA . ILE A 1 178 ? 21.399 1.968 15.260 1.00 87.75 178 ILE A CA 1
ATOM 1463 C C . ILE A 1 178 ? 22.783 1.407 14.902 1.00 87.75 178 ILE A C 1
ATOM 1465 O O . ILE A 1 178 ? 23.465 1.955 14.034 1.00 87.75 178 ILE A O 1
ATOM 1469 N N . ALA A 1 179 ? 23.192 0.303 15.535 1.00 86.19 179 ALA A N 1
ATOM 1470 C CA . ALA A 1 179 ? 24.442 -0.374 15.208 1.00 86.19 179 ALA A CA 1
ATOM 1471 C C . ALA A 1 179 ? 24.444 -0.896 13.763 1.00 86.19 179 ALA A C 1
ATOM 1473 O O . ALA A 1 179 ? 25.406 -0.638 13.046 1.00 86.19 179 ALA A O 1
ATOM 1474 N N . LEU A 1 180 ? 23.363 -1.550 13.314 1.00 83.38 180 LEU A N 1
ATOM 1475 C CA . LEU A 1 180 ? 23.239 -2.014 11.931 1.00 83.38 180 LEU A CA 1
ATOM 1476 C C . LEU A 1 180 ? 23.325 -0.847 10.947 1.00 83.38 180 LEU A C 1
ATOM 1478 O O . LEU A 1 180 ? 24.079 -0.916 9.988 1.00 83.38 180 LEU A O 1
ATOM 1482 N N . ILE A 1 181 ? 22.586 0.237 11.183 1.00 82.56 181 ILE A N 1
ATOM 1483 C CA . ILE A 1 181 ? 22.614 1.398 10.288 1.00 82.56 181 ILE A CA 1
ATOM 1484 C C . ILE A 1 181 ? 24.043 1.921 10.153 1.00 82.56 181 ILE A C 1
ATOM 1486 O O . ILE A 1 181 ? 24.496 2.172 9.043 1.00 82.56 181 ILE A O 1
ATOM 1490 N N . ASN A 1 182 ? 24.781 2.047 11.253 1.00 82.62 182 ASN A N 1
ATOM 1491 C CA . ASN A 1 182 ? 26.163 2.514 11.194 1.00 82.62 182 ASN A CA 1
ATOM 1492 C C . ASN A 1 182 ? 27.110 1.544 10.468 1.00 82.62 182 ASN A C 1
ATOM 1494 O O . ASN A 1 182 ? 28.119 1.997 9.931 1.00 82.62 182 ASN A O 1
ATOM 1498 N N . THR A 1 183 ? 26.809 0.242 10.421 1.00 78.69 183 THR A N 1
ATOM 1499 C CA . THR A 1 183 ? 27.636 -0.740 9.701 1.00 78.69 183 THR A CA 1
ATOM 1500 C C . THR A 1 183 ? 27.247 -0.899 8.232 1.00 78.69 183 THR A C 1
ATOM 1502 O O . THR A 1 183 ? 28.127 -1.109 7.400 1.00 78.69 183 THR A O 1
ATOM 1505 N N . THR A 1 184 ? 25.963 -0.784 7.882 1.00 69.81 184 THR A N 1
ATOM 1506 C CA . THR A 1 184 ? 25.467 -1.027 6.516 1.00 69.81 184 THR A CA 1
ATOM 1507 C C . THR A 1 184 ? 25.263 0.250 5.711 1.00 69.81 184 THR A C 1
ATOM 1509 O O . THR A 1 184 ? 25.412 0.245 4.488 1.00 69.81 184 THR A O 1
ATOM 1512 N N . TYR A 1 185 ? 24.922 1.363 6.361 1.00 73.25 185 TYR A N 1
ATOM 1513 C CA . TYR A 1 185 ? 24.705 2.640 5.696 1.00 73.25 185 TYR A CA 1
ATOM 1514 C C . TYR A 1 185 ? 25.988 3.468 5.732 1.00 73.25 185 TYR A C 1
ATOM 1516 O O . TYR A 1 185 ? 26.332 4.061 6.748 1.00 73.25 185 TYR A O 1
ATOM 1524 N N . ARG A 1 186 ? 26.690 3.552 4.592 1.00 69.94 186 ARG A N 1
ATOM 1525 C CA . ARG A 1 186 ? 28.031 4.166 4.477 1.00 69.94 186 ARG A CA 1
ATOM 1526 C C . ARG A 1 186 ? 28.146 5.570 5.079 1.00 69.94 186 ARG A C 1
ATOM 1528 O O . ARG A 1 186 ? 29.222 5.953 5.526 1.00 69.94 186 ARG A O 1
ATOM 1535 N N . LYS A 1 187 ? 27.073 6.360 5.033 1.00 77.19 187 LYS A N 1
ATOM 1536 C CA . LYS A 1 187 ? 27.081 7.727 5.563 1.00 77.19 187 LYS A CA 1
ATOM 1537 C C . LYS A 1 187 ? 26.748 7.785 7.066 1.00 77.19 187 LYS A C 1
ATOM 1539 O O . LYS A 1 187 ? 27.014 8.801 7.698 1.00 77.19 187 LYS A O 1
ATOM 1544 N N . GLY A 1 188 ? 26.228 6.703 7.642 1.00 79.88 188 GLY A N 1
ATOM 1545 C CA . GLY A 1 188 ? 25.967 6.549 9.071 1.00 79.88 188 GLY A CA 1
ATOM 1546 C C . GLY A 1 188 ? 24.803 7.383 9.611 1.00 79.88 188 GLY A C 1
ATOM 1547 O O . GLY A 1 188 ? 24.085 8.072 8.874 1.00 79.88 188 GLY A O 1
ATOM 1548 N N . VAL A 1 189 ? 24.626 7.294 10.928 1.00 88.00 189 VAL A N 1
ATOM 1549 C CA . VAL A 1 189 ? 23.642 8.057 11.703 1.00 88.00 189 VAL A CA 1
ATOM 1550 C C . VAL A 1 189 ? 24.184 9.453 12.026 1.00 88.00 189 VAL A C 1
ATOM 1552 O O . VAL A 1 189 ? 25.316 9.597 12.478 1.00 88.00 189 VAL A O 1
ATOM 1555 N N . GLN A 1 190 ? 23.361 10.481 11.817 1.00 89.12 190 GLN A N 1
ATOM 1556 C CA . GLN A 1 190 ? 23.652 11.870 12.178 1.00 89.12 190 GLN A CA 1
ATOM 1557 C C . GLN A 1 190 ? 23.171 12.216 13.594 1.00 89.12 190 GLN A C 1
ATOM 1559 O O . GLN A 1 190 ? 23.885 12.870 14.347 1.00 89.12 190 GLN A O 1
ATOM 1564 N N . GLU A 1 191 ? 21.946 11.824 13.945 1.00 92.00 191 GLU A N 1
ATOM 1565 C CA . GLU A 1 191 ? 21.295 12.190 15.209 1.00 92.00 191 GLU A CA 1
ATOM 1566 C C . GLU A 1 191 ? 20.355 11.063 15.643 1.00 92.00 191 GLU A C 1
ATOM 1568 O O . GLU A 1 191 ? 19.705 10.436 14.806 1.00 92.00 191 GLU A O 1
ATOM 1573 N N . VAL A 1 192 ? 20.246 10.831 16.951 1.00 91.56 192 VAL A N 1
ATOM 1574 C CA . VAL A 1 192 ? 19.257 9.926 17.544 1.00 91.56 192 VAL A CA 1
ATOM 1575 C C . VAL A 1 192 ? 18.487 10.693 18.614 1.00 91.56 192 VAL A C 1
ATOM 1577 O O . VAL A 1 192 ? 19.093 11.247 19.528 1.00 91.56 192 VAL A O 1
ATOM 1580 N N . LEU A 1 193 ? 17.159 10.714 18.511 1.00 90.50 193 LEU A N 1
ATOM 1581 C CA . LEU A 1 193 ? 16.255 11.329 19.480 1.00 90.50 193 LEU A CA 1
ATOM 1582 C C . LEU A 1 193 ? 15.298 10.272 20.040 1.00 90.50 193 LEU A C 1
ATOM 1584 O O . LEU A 1 193 ? 14.586 9.614 19.284 1.00 90.50 193 LEU A O 1
ATOM 1588 N N . GLN A 1 194 ? 15.233 10.144 21.363 1.00 90.38 194 GLN A N 1
ATOM 1589 C CA . GLN A 1 194 ? 14.265 9.267 22.020 1.00 90.38 194 GLN A CA 1
ATOM 1590 C C . GLN A 1 194 ? 12.865 9.898 21.992 1.00 90.38 194 GLN A C 1
ATOM 1592 O O . GLN A 1 194 ? 12.705 11.054 22.377 1.00 90.38 194 GLN A O 1
ATOM 1597 N N . LEU A 1 195 ? 11.853 9.140 21.566 1.00 85.19 195 LEU A N 1
ATOM 1598 C CA . LEU A 1 195 ? 10.453 9.592 21.489 1.00 85.19 195 LEU A CA 1
ATOM 1599 C C . LEU A 1 195 ? 9.557 8.990 22.586 1.00 85.19 195 LEU A C 1
ATOM 1601 O O . LEU A 1 195 ? 8.356 9.237 22.616 1.00 85.19 195 LEU A O 1
ATOM 1605 N N . GLY A 1 196 ? 10.132 8.180 23.474 1.00 81.56 196 GLY A N 1
ATOM 1606 C CA . GLY A 1 196 ? 9.428 7.431 24.511 1.00 81.56 196 GLY A CA 1
ATOM 1607 C C . GLY A 1 196 ? 10.178 6.144 24.865 1.00 81.56 196 GLY A C 1
ATOM 1608 O O . GLY A 1 196 ? 11.284 5.927 24.365 1.00 81.56 196 GLY A O 1
ATOM 1609 N N . PRO A 1 197 ? 9.612 5.266 25.708 1.00 80.19 197 PRO A N 1
ATOM 1610 C CA . PRO A 1 197 ? 10.267 4.016 26.100 1.00 80.19 197 PRO A CA 1
ATOM 1611 C C . PRO A 1 197 ? 10.476 3.041 24.928 1.00 80.19 197 PRO A C 1
ATOM 1613 O O . PRO A 1 197 ? 11.445 2.282 24.936 1.00 80.19 197 PRO A O 1
ATOM 1616 N N . ASP A 1 198 ? 9.609 3.083 23.914 1.00 83.81 198 ASP A N 1
ATOM 1617 C CA . ASP A 1 198 ? 9.582 2.163 22.773 1.00 83.81 198 ASP A CA 1
ATOM 1618 C C . ASP A 1 198 ? 9.679 2.863 21.401 1.00 83.81 198 ASP A C 1
ATOM 1620 O O . ASP A 1 198 ? 9.448 2.236 20.367 1.00 83.81 198 ASP A O 1
ATOM 1624 N N . GLY A 1 199 ? 10.044 4.149 21.372 1.00 87.69 199 GLY A N 1
ATOM 1625 C CA . GLY A 1 199 ? 10.147 4.939 20.142 1.00 87.69 199 GLY A CA 1
ATOM 1626 C C . GLY A 1 199 ? 11.457 5.713 20.017 1.00 87.69 199 GLY A C 1
ATOM 1627 O O . GLY A 1 199 ? 11.914 6.331 20.980 1.00 87.69 199 GLY A O 1
ATOM 1628 N N . VAL A 1 200 ? 12.038 5.729 18.816 1.00 90.19 200 VAL A N 1
ATOM 1629 C CA . VAL A 1 200 ? 13.281 6.442 18.493 1.00 90.19 200 VAL A CA 1
ATOM 1630 C C . VAL A 1 200 ? 13.196 7.094 17.114 1.00 90.19 200 VAL A C 1
ATOM 1632 O O . VAL A 1 200 ? 12.730 6.490 16.153 1.00 90.19 200 VAL A O 1
ATOM 1635 N N . ARG A 1 201 ? 13.682 8.329 16.996 1.00 89.56 201 ARG A N 1
ATOM 1636 C CA . ARG A 1 201 ? 13.902 9.011 15.720 1.00 89.56 201 ARG A CA 1
ATOM 1637 C C . ARG A 1 201 ? 15.385 9.008 15.397 1.00 89.56 201 ARG A C 1
ATOM 1639 O O . ARG A 1 201 ? 16.189 9.502 16.179 1.00 89.56 201 ARG A O 1
ATOM 1646 N N . ILE A 1 202 ? 15.737 8.506 14.225 1.00 88.75 202 ILE A N 1
ATOM 1647 C CA . ILE A 1 202 ? 17.105 8.419 13.731 1.00 88.75 202 ILE A CA 1
ATOM 1648 C C . ILE A 1 202 ? 17.214 9.321 12.505 1.00 88.75 202 ILE A C 1
ATOM 1650 O O . ILE A 1 202 ? 16.571 9.068 11.492 1.00 88.75 202 ILE A O 1
ATOM 1654 N N . LYS A 1 203 ? 18.028 10.371 12.582 1.00 86.75 203 LYS A N 1
ATOM 1655 C CA . LYS A 1 203 ? 18.419 11.164 11.418 1.00 86.75 203 LYS A CA 1
ATOM 1656 C C . LYS A 1 203 ? 19.664 10.549 10.804 1.00 86.75 203 LYS A C 1
ATOM 1658 O O . LYS A 1 203 ? 20.635 10.287 11.512 1.00 86.75 203 LYS A O 1
ATOM 1663 N N . LEU A 1 204 ? 19.655 10.339 9.502 1.00 83.12 204 LEU A N 1
ATOM 1664 C CA . LEU A 1 204 ? 20.763 9.773 8.757 1.00 83.12 204 LEU A CA 1
ATOM 1665 C C . LEU A 1 204 ? 21.490 10.838 7.964 1.00 83.12 204 LEU A C 1
ATOM 1667 O O . LEU A 1 204 ? 20.920 11.844 7.552 1.00 83.12 204 LEU A O 1
ATOM 1671 N N . ASN A 1 205 ? 22.753 10.571 7.660 1.00 76.31 205 ASN A N 1
ATOM 1672 C CA . ASN A 1 205 ? 23.457 11.353 6.659 1.00 76.31 205 ASN A CA 1
ATOM 1673 C C . ASN A 1 205 ? 22.976 10.917 5.255 1.00 76.31 205 ASN A C 1
ATOM 1675 O O . ASN A 1 205 ? 23.676 10.187 4.572 1.00 76.31 205 ASN A O 1
ATOM 1679 N N . GLY A 1 206 ? 21.776 11.296 4.804 1.00 61.25 206 GLY A N 1
ATOM 1680 C CA . GLY A 1 206 ? 21.180 10.924 3.497 1.00 61.25 206 GLY A CA 1
ATOM 1681 C C . GLY A 1 206 ? 20.086 9.837 3.566 1.00 61.25 206 GLY A C 1
ATOM 1682 O O . GLY A 1 206 ? 19.585 9.557 4.646 1.00 61.25 206 GLY A O 1
ATOM 1683 N N . TYR A 1 207 ? 19.711 9.236 2.426 1.00 55.25 207 TYR A N 1
ATOM 1684 C CA . TYR A 1 207 ? 18.514 8.381 2.281 1.00 55.25 207 TYR A CA 1
ATOM 1685 C C . TYR A 1 207 ? 18.784 6.867 2.492 1.00 55.25 207 TYR A C 1
ATOM 1687 O O . TYR A 1 207 ? 19.658 6.321 1.811 1.00 55.25 207 TYR A O 1
ATOM 1695 N N . PRO A 1 208 ? 18.038 6.167 3.373 1.00 58.72 208 PRO A N 1
ATOM 1696 C CA . PRO A 1 208 ? 18.199 4.729 3.660 1.00 58.72 208 PRO A CA 1
ATOM 1697 C C . PRO A 1 208 ? 17.053 3.813 3.181 1.00 58.72 208 PRO A C 1
ATOM 1699 O O . PRO A 1 208 ? 15.920 4.254 3.022 1.00 58.72 208 PRO A O 1
ATOM 1702 N N . TRP A 1 209 ? 17.319 2.499 3.131 1.00 61.28 209 TRP A N 1
ATOM 1703 C CA . TRP A 1 209 ? 16.307 1.424 3.089 1.00 61.28 209 TRP A CA 1
ATOM 1704 C C . TRP A 1 209 ? 16.722 0.275 4.022 1.00 61.28 209 TRP A C 1
ATOM 1706 O O . TRP A 1 209 ? 17.854 -0.193 3.930 1.00 61.28 209 TRP A O 1
ATOM 1716 N N . LEU A 1 210 ? 15.845 -0.172 4.938 1.00 60.53 210 LEU A 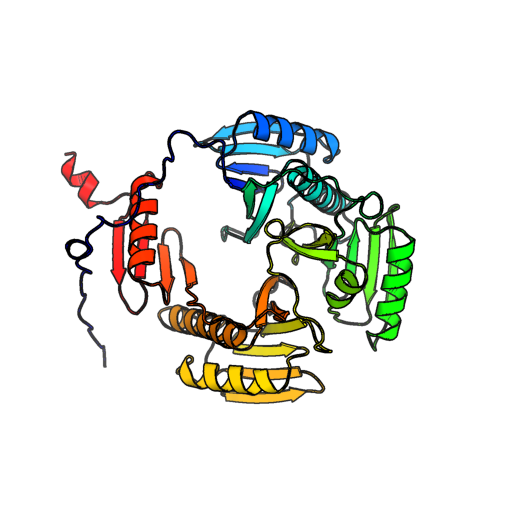N 1
ATOM 1717 C CA . LEU A 1 210 ? 16.219 -1.064 6.062 1.00 60.53 210 LEU A CA 1
ATOM 1718 C C . LEU A 1 210 ? 15.280 -2.269 6.294 1.00 60.53 210 LEU A C 1
ATOM 1720 O O . LEU A 1 210 ? 15.146 -2.754 7.417 1.00 60.53 210 LEU A O 1
ATOM 1724 N N . LEU A 1 211 ? 14.641 -2.804 5.253 1.00 62.94 211 LEU A N 1
ATOM 1725 C CA . LEU A 1 211 ? 13.687 -3.920 5.405 1.00 62.94 211 LEU A CA 1
ATOM 1726 C C . LEU A 1 211 ? 14.340 -5.229 5.878 1.00 62.94 211 LEU A C 1
ATOM 1728 O O . LEU A 1 211 ? 13.756 -5.964 6.671 1.00 62.94 211 LEU A O 1
ATOM 1732 N N . GLN A 1 212 ? 15.575 -5.498 5.442 1.00 64.19 212 GLN A N 1
ATOM 1733 C CA . GLN A 1 212 ? 16.292 -6.745 5.740 1.00 64.19 212 GLN A CA 1
ATOM 1734 C C . GLN A 1 212 ? 16.554 -6.949 7.244 1.00 64.19 212 GLN A C 1
ATOM 1736 O O . GLN A 1 212 ? 16.654 -8.086 7.703 1.00 64.19 212 GLN A O 1
ATOM 1741 N N . TYR A 1 213 ? 16.628 -5.867 8.026 1.00 69.88 213 TYR A N 1
ATOM 1742 C CA . TYR A 1 213 ? 16.874 -5.931 9.468 1.00 69.88 213 TYR A CA 1
ATOM 1743 C C . TYR A 1 213 ? 15.747 -6.627 10.236 1.00 69.88 213 TYR A C 1
ATOM 1745 O O . TYR A 1 213 ? 16.002 -7.484 11.083 1.00 69.88 213 TYR A O 1
ATOM 1753 N N . PHE A 1 214 ? 14.495 -6.266 9.939 1.00 71.25 214 PHE A N 1
ATOM 1754 C CA . PHE A 1 214 ? 13.335 -6.772 10.670 1.00 71.25 214 PHE A CA 1
ATOM 1755 C C . PHE A 1 214 ? 13.182 -8.288 10.501 1.00 71.25 214 PHE A C 1
ATOM 1757 O O . PHE A 1 214 ? 12.951 -8.994 11.485 1.00 71.25 214 PHE A O 1
ATOM 1764 N N . GLU A 1 215 ? 13.439 -8.813 9.302 1.00 68.06 215 GLU A N 1
ATOM 1765 C CA . GLU A 1 215 ? 13.426 -10.259 9.055 1.00 68.06 215 GLU A CA 1
ATOM 1766 C C . GLU A 1 215 ? 14.468 -11.037 9.848 1.00 68.06 215 GLU A C 1
ATOM 1768 O O . GLU A 1 215 ? 14.152 -12.095 10.394 1.00 68.06 215 GLU A O 1
ATOM 1773 N N . GLN A 1 216 ? 15.697 -10.523 9.954 1.00 67.75 216 GLN A N 1
ATOM 1774 C CA . GLN A 1 216 ? 16.758 -11.177 10.728 1.00 67.75 216 GLN A CA 1
ATOM 1775 C C . GLN A 1 216 ? 16.384 -11.333 12.210 1.00 67.75 216 GLN A C 1
ATOM 1777 O O . GLN A 1 216 ? 16.932 -12.187 12.903 1.00 67.75 216 GLN A O 1
ATOM 1782 N N . ARG A 1 217 ? 15.430 -10.531 12.699 1.00 70.62 217 ARG A N 1
ATOM 1783 C CA . ARG A 1 217 ? 14.895 -10.585 14.067 1.00 70.62 217 ARG A CA 1
ATOM 1784 C C . ARG A 1 217 ? 13.558 -11.311 14.174 1.00 70.62 217 ARG A C 1
ATOM 1786 O O . ARG A 1 217 ? 12.915 -11.270 15.221 1.00 70.62 217 ARG A O 1
ATOM 1793 N N . GLY A 1 218 ? 13.157 -12.000 13.111 1.00 73.88 218 GLY A N 1
ATOM 1794 C CA . GLY A 1 218 ? 11.911 -12.743 13.069 1.00 73.88 218 GLY A CA 1
ATOM 1795 C C . GLY A 1 218 ? 10.696 -11.826 13.031 1.00 73.88 218 GLY A C 1
ATOM 1796 O O . GLY A 1 218 ? 9.706 -12.146 13.675 1.00 73.88 218 GLY A O 1
ATOM 1797 N N . TYR A 1 219 ? 10.756 -10.713 12.300 1.00 73.62 219 TYR A N 1
ATOM 1798 C CA . TYR A 1 219 ? 9.590 -9.913 11.929 1.00 73.62 219 TYR A CA 1
ATOM 1799 C C . TYR A 1 219 ? 9.416 -9.898 10.404 1.00 73.62 219 TYR A C 1
ATOM 1801 O O . TYR A 1 219 ? 10.390 -9.863 9.667 1.00 73.62 219 TYR A O 1
ATOM 1809 N N . TYR A 1 220 ? 8.185 -9.904 9.909 1.00 75.19 220 TYR A N 1
ATOM 1810 C CA . TYR A 1 220 ? 7.834 -9.819 8.493 1.00 75.19 220 TYR A CA 1
ATOM 1811 C C . TYR A 1 220 ? 6.991 -8.562 8.242 1.00 75.19 220 TYR A C 1
ATOM 1813 O O . TYR A 1 220 ? 6.283 -8.109 9.140 1.00 75.19 220 TYR A O 1
ATOM 1821 N N . PHE A 1 221 ? 7.055 -7.985 7.041 1.00 77.00 221 PHE A N 1
ATOM 1822 C CA . PHE A 1 221 ? 6.209 -6.838 6.684 1.00 77.00 221 PHE A CA 1
ATOM 1823 C C . PHE A 1 221 ? 4.731 -7.236 6.683 1.00 77.00 221 PHE A C 1
ATOM 1825 O O . PHE A 1 221 ? 4.334 -8.216 6.047 1.00 77.00 221 PHE A O 1
ATOM 1832 N N . TYR A 1 222 ? 3.935 -6.454 7.401 1.00 79.81 222 TYR A N 1
ATOM 1833 C CA . TYR A 1 222 ? 2.508 -6.664 7.590 1.00 79.81 222 TYR A CA 1
ATOM 1834 C C . TYR A 1 222 ? 1.656 -5.739 6.724 1.00 79.81 222 TYR A C 1
ATOM 1836 O O . TYR A 1 222 ? 0.557 -6.120 6.360 1.00 79.81 222 TYR A O 1
ATOM 1844 N N . GLY A 1 223 ? 2.139 -4.545 6.387 1.00 77.12 223 GLY A N 1
ATOM 1845 C CA . GLY A 1 223 ? 1.402 -3.566 5.592 1.00 77.12 223 GLY A CA 1
ATOM 1846 C C . GLY A 1 223 ? 1.998 -2.173 5.743 1.00 77.12 223 GLY A C 1
ATOM 1847 O O . GLY A 1 223 ? 2.906 -1.963 6.545 1.00 77.12 223 GLY A O 1
ATOM 1848 N N . ASN A 1 224 ? 1.476 -1.210 4.999 1.00 80.44 224 ASN A N 1
ATOM 1849 C CA . ASN A 1 224 ? 1.824 0.203 5.113 1.00 80.44 224 ASN A CA 1
ATOM 1850 C C . ASN A 1 224 ? 0.572 1.069 5.293 1.00 80.44 224 ASN A C 1
ATOM 1852 O O . ASN A 1 224 ? -0.550 0.592 5.118 1.00 80.44 224 ASN A O 1
ATOM 1856 N N . ALA A 1 225 ? 0.748 2.327 5.675 1.00 72.50 225 ALA A N 1
ATOM 1857 C CA . ALA A 1 225 ? -0.296 3.340 5.631 1.00 72.50 225 ALA A CA 1
ATOM 1858 C C . ALA A 1 225 ? 0.306 4.730 5.454 1.00 72.50 225 ALA A C 1
ATOM 1860 O O . ALA A 1 225 ? 1.204 5.107 6.210 1.00 72.50 225 ALA A O 1
ATOM 1861 N N . SER A 1 226 ? -0.261 5.514 4.542 1.00 72.44 226 SER A N 1
ATOM 1862 C CA . SER A 1 226 ? -0.087 6.959 4.518 1.00 72.44 226 SER A CA 1
ATOM 1863 C C . SER A 1 226 ? -0.938 7.565 5.634 1.00 72.44 226 SER A C 1
ATOM 1865 O O . SER A 1 226 ? -2.138 7.835 5.506 1.00 72.44 226 SER A O 1
ATOM 1867 N N . LEU A 1 227 ? -0.315 7.742 6.797 1.00 65.75 227 LEU A N 1
ATOM 1868 C CA . LEU A 1 227 ? -0.914 8.488 7.893 1.00 65.75 227 LEU A CA 1
ATOM 1869 C C . LEU A 1 227 ? -0.601 9.973 7.699 1.00 65.75 227 LEU A C 1
ATOM 1871 O O . LEU A 1 227 ? 0.546 10.359 7.490 1.00 65.75 227 LEU A O 1
ATOM 1875 N N . GLN A 1 228 ? -1.632 10.818 7.797 1.00 60.34 228 GLN A N 1
ATOM 1876 C CA . GLN A 1 228 ? -1.506 12.284 7.796 1.00 60.34 228 GLN A CA 1
ATOM 1877 C C . GLN A 1 228 ? -1.001 12.898 6.478 1.00 60.34 228 GLN A C 1
ATOM 1879 O O . GLN A 1 228 ? -0.479 14.010 6.489 1.00 60.34 228 GLN A O 1
ATOM 1884 N N . GLY A 1 229 ? -1.134 12.211 5.338 1.00 54.53 229 GLY A N 1
ATOM 1885 C CA . GLY A 1 229 ? -0.604 12.707 4.061 1.00 54.53 229 GLY A CA 1
ATOM 1886 C C . GLY A 1 229 ? 0.911 12.942 4.094 1.00 54.53 229 GLY A C 1
ATOM 1887 O O . GLY A 1 229 ? 1.410 13.817 3.387 1.00 54.53 229 GLY A O 1
ATOM 1888 N N . GLN A 1 230 ? 1.626 12.226 4.969 1.00 57.12 230 GLN A N 1
ATOM 1889 C CA . GLN A 1 230 ? 3.080 12.106 4.947 1.00 57.12 230 GLN A CA 1
ATOM 1890 C C . GLN A 1 230 ? 3.478 10.878 4.106 1.00 57.12 230 GLN A C 1
ATOM 1892 O O . GLN A 1 230 ? 2.648 10.293 3.409 1.00 57.12 230 GLN A O 1
ATOM 1897 N N . THR A 1 231 ? 4.760 10.522 4.127 1.00 66.56 231 THR A N 1
ATOM 1898 C CA . THR A 1 231 ? 5.255 9.260 3.564 1.00 66.56 231 THR A CA 1
ATOM 1899 C C . THR A 1 231 ? 4.633 8.063 4.276 1.00 66.56 231 THR A C 1
ATOM 1901 O O . THR A 1 231 ? 4.100 8.180 5.384 1.00 66.56 231 THR A O 1
ATOM 1904 N N . ASP A 1 232 ? 4.744 6.894 3.662 1.00 72.69 232 ASP A N 1
ATOM 1905 C CA . ASP A 1 232 ? 4.172 5.686 4.231 1.00 72.69 232 ASP A CA 1
ATOM 1906 C C . ASP A 1 232 ? 4.847 5.256 5.539 1.00 72.69 232 ASP A C 1
ATOM 1908 O O . ASP A 1 232 ? 6.070 5.101 5.640 1.00 72.69 232 ASP A O 1
ATOM 1912 N N . THR A 1 233 ? 4.013 4.986 6.545 1.00 76.44 233 THR A N 1
ATOM 1913 C CA . THR A 1 233 ? 4.377 4.212 7.730 1.00 76.44 233 THR A CA 1
ATOM 1914 C C . THR A 1 233 ? 4.308 2.730 7.385 1.00 76.44 233 THR A C 1
ATOM 1916 O O . THR A 1 233 ? 3.270 2.232 6.959 1.00 76.44 233 THR A O 1
ATOM 1919 N N . VAL A 1 234 ? 5.395 2.001 7.606 1.00 82.50 234 VAL A N 1
ATOM 1920 C CA . VAL A 1 234 ? 5.531 0.572 7.313 1.00 82.50 234 VAL A CA 1
ATOM 1921 C C . VAL A 1 234 ? 5.439 -0.239 8.604 1.00 82.50 234 VAL A C 1
ATOM 1923 O O . VAL A 1 234 ? 6.218 -0.008 9.526 1.00 82.50 234 VAL A O 1
ATOM 1926 N N . TYR A 1 235 ? 4.533 -1.214 8.665 1.00 82.88 235 TYR A N 1
ATOM 1927 C CA . TYR A 1 235 ? 4.255 -2.063 9.828 1.00 82.88 235 TYR A CA 1
ATOM 1928 C C . TYR A 1 235 ? 4.833 -3.471 9.661 1.00 82.88 235 TYR A C 1
ATOM 1930 O O . TYR A 1 235 ? 4.754 -4.063 8.583 1.00 82.88 235 TYR A O 1
ATOM 1938 N N . PHE A 1 236 ? 5.353 -4.043 10.749 1.00 84.00 236 PHE A N 1
ATOM 1939 C CA . PHE A 1 236 ? 5.920 -5.392 10.802 1.00 84.00 236 PHE A CA 1
ATOM 1940 C C . PHE A 1 236 ? 5.278 -6.237 11.906 1.00 84.00 236 PHE A C 1
ATOM 1942 O O . PHE A 1 236 ? 4.920 -5.734 12.968 1.00 84.00 236 PHE A O 1
ATOM 1949 N N . MET A 1 237 ? 5.194 -7.546 11.679 1.00 79.06 237 MET A N 1
ATOM 1950 C CA . MET A 1 237 ? 4.617 -8.536 12.594 1.00 79.06 237 MET A CA 1
ATOM 1951 C C . MET A 1 237 ? 5.570 -9.717 12.817 1.00 79.06 237 MET A C 1
ATOM 1953 O O . MET A 1 237 ? 6.440 -9.951 11.988 1.00 79.06 237 MET A O 1
ATOM 1957 N N . PRO A 1 238 ? 5.436 -10.503 13.893 1.00 76.12 238 PRO A N 1
ATOM 1958 C CA . PRO A 1 238 ? 6.347 -11.618 14.179 1.00 76.12 238 PRO A CA 1
ATOM 1959 C C . PRO A 1 238 ? 6.283 -12.761 13.156 1.00 76.12 238 PRO A C 1
ATOM 1961 O O . PRO A 1 238 ? 5.213 -13.197 12.744 1.00 76.12 238 PRO A O 1
ATOM 1964 N N . LEU A 1 239 ? 7.431 -13.329 12.793 1.00 67.00 239 LEU A N 1
ATOM 1965 C CA . LEU A 1 239 ? 7.598 -14.438 11.845 1.00 67.00 239 LEU A CA 1
ATOM 1966 C C . LEU A 1 239 ? 7.109 -15.784 12.410 1.00 67.00 239 LEU A C 1
ATOM 1968 O O . LEU A 1 239 ? 7.197 -16.801 11.734 1.00 67.00 239 LEU A O 1
ATOM 1972 N N . THR A 1 240 ? 6.597 -15.834 13.638 1.00 66.44 240 THR A N 1
ATOM 1973 C CA . THR A 1 240 ? 6.026 -17.051 14.236 1.00 66.44 240 THR A CA 1
ATOM 1974 C C . THR A 1 240 ? 4.584 -17.325 13.795 1.00 66.44 240 THR A C 1
ATOM 1976 O O . THR A 1 240 ? 4.069 -18.405 14.064 1.00 66.44 240 THR A O 1
ATOM 1979 N N . LEU A 1 241 ? 3.925 -16.403 13.082 1.00 63.78 241 LEU A N 1
ATOM 1980 C CA . LEU A 1 241 ? 2.532 -16.584 12.651 1.00 63.78 241 LEU A CA 1
ATOM 1981 C C . LEU A 1 241 ? 2.389 -17.656 11.562 1.00 63.78 241 LEU A C 1
ATOM 1983 O O . LEU A 1 241 ? 3.096 -17.567 10.568 1.00 63.78 241 LEU A O 1
ATOM 1987 N N . PRO A 1 242 ? 1.489 -18.640 11.642 1.00 64.06 242 PRO A N 1
ATOM 1988 C CA . PRO A 1 242 ? 1.325 -19.626 10.570 1.00 64.06 242 PRO A CA 1
ATOM 1989 C C . PRO A 1 242 ? 0.756 -19.004 9.278 1.00 64.06 242 PRO A C 1
ATOM 1991 O O . PRO A 1 242 ? 0.009 -18.027 9.312 1.00 64.06 242 PRO A O 1
ATOM 1994 N N . TRP A 1 243 ? 1.083 -19.574 8.114 1.00 53.41 243 TRP A N 1
ATOM 1995 C CA . TRP A 1 243 ? 0.318 -19.318 6.882 1.00 53.41 243 TRP A CA 1
ATOM 1996 C C . TRP A 1 243 ? -1.108 -19.890 7.052 1.00 53.41 243 TRP A C 1
ATOM 1998 O O . TRP A 1 243 ? -1.226 -20.956 7.657 1.00 53.41 243 TRP A O 1
ATOM 2008 N N . PRO A 1 244 ? -2.190 -19.231 6.579 1.00 57.66 244 PRO A N 1
ATOM 2009 C CA . PRO A 1 244 ? -2.256 -18.049 5.711 1.00 57.66 244 PRO A CA 1
ATOM 2010 C C . PRO A 1 244 ? -2.401 -16.706 6.458 1.00 57.66 244 PRO A C 1
ATOM 2012 O O . PRO A 1 244 ? -2.834 -15.720 5.869 1.00 57.66 244 PRO A O 1
ATOM 2015 N N . LEU A 1 245 ? -2.052 -16.605 7.745 1.00 60.09 245 LEU A N 1
ATOM 2016 C CA . LEU A 1 245 ? -2.221 -15.361 8.525 1.00 60.09 245 LEU A CA 1
ATOM 2017 C C . LEU A 1 245 ? -1.255 -14.231 8.128 1.00 60.09 245 LEU A C 1
ATOM 2019 O O . LEU A 1 245 ? -1.329 -13.132 8.670 1.00 60.09 245 LEU A O 1
ATOM 2023 N N . ARG A 1 246 ? -0.345 -14.498 7.188 1.00 65.12 246 ARG A N 1
ATOM 2024 C CA . ARG A 1 246 ? 0.564 -13.518 6.586 1.00 65.12 246 ARG A CA 1
ATOM 2025 C C . ARG A 1 246 ? 0.030 -13.137 5.205 1.00 65.12 246 ARG A C 1
ATOM 2027 O O . ARG A 1 246 ? -0.468 -14.003 4.492 1.00 65.12 246 ARG A O 1
ATOM 2034 N N . ILE A 1 247 ? 0.248 -11.891 4.777 1.00 56.62 247 ILE A N 1
ATOM 2035 C CA . ILE A 1 247 ? -0.063 -11.407 3.407 1.00 56.62 247 ILE A CA 1
ATOM 2036 C C . ILE A 1 247 ? 0.715 -12.183 2.323 1.00 56.62 247 ILE A C 1
ATOM 2038 O O . ILE A 1 247 ? 0.445 -12.100 1.133 1.00 56.62 247 ILE A O 1
ATOM 2042 N N . ASN A 1 248 ? 1.695 -12.977 2.735 1.00 59.12 248 ASN A N 1
ATOM 2043 C CA . ASN A 1 248 ? 2.865 -13.286 1.955 1.00 59.12 248 ASN A CA 1
ATOM 2044 C C . ASN A 1 248 ? 3.236 -14.777 2.148 1.00 59.12 248 ASN A C 1
ATOM 2046 O O . ASN A 1 248 ? 3.396 -15.188 3.302 1.00 59.12 248 ASN A O 1
ATOM 2050 N N . PRO A 1 249 ? 3.374 -15.602 1.079 1.00 56.34 249 PRO A N 1
ATOM 2051 C CA . PRO A 1 249 ? 3.793 -17.006 1.188 1.00 56.34 249 PRO A CA 1
ATOM 2052 C C . PRO A 1 249 ? 5.140 -17.208 1.917 1.00 56.34 249 PRO A C 1
ATOM 2054 O O . PRO A 1 249 ? 5.919 -16.245 2.023 1.00 56.34 249 PRO A O 1
ATOM 2057 N N . PRO A 1 250 ? 5.405 -18.438 2.422 1.00 55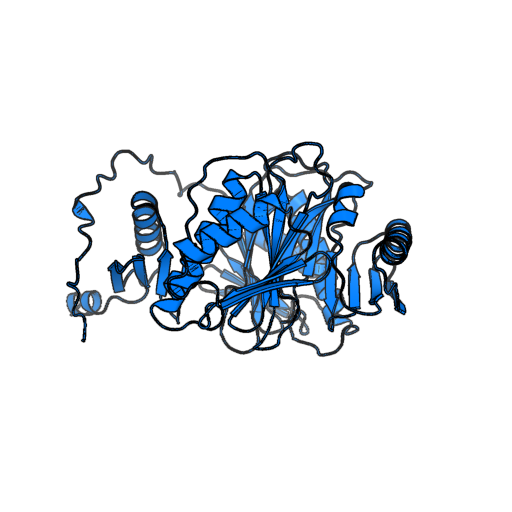.09 250 PRO A N 1
ATOM 2058 C CA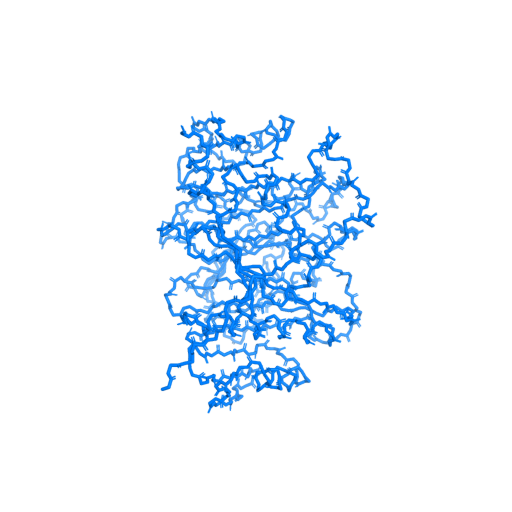 . PRO A 1 250 ? 6.647 -18.802 3.109 1.00 55.09 250 PRO A CA 1
ATOM 2059 C C . PRO A 1 250 ? 7.890 -18.528 2.255 1.00 55.09 250 PRO A C 1
ATOM 2061 O O . PRO A 1 250 ? 7.841 -18.612 1.032 1.00 55.09 250 PRO A O 1
ATOM 2064 N N . LEU A 1 251 ? 9.001 -18.199 2.914 1.00 55.19 251 LEU A N 1
ATOM 2065 C CA . LEU A 1 251 ? 10.282 -17.931 2.259 1.00 55.19 251 LEU A CA 1
ATOM 2066 C C . LEU A 1 251 ? 10.951 -19.245 1.819 1.00 55.19 251 LEU A C 1
ATOM 2068 O O . LEU A 1 251 ? 11.051 -20.173 2.622 1.00 55.19 251 LEU A O 1
ATOM 2072 N N . GLU A 1 252 ? 11.473 -19.282 0.593 1.00 54.34 252 GLU A N 1
ATOM 2073 C CA . GLU A 1 252 ? 12.510 -20.240 0.177 1.00 54.34 252 GLU A CA 1
ATOM 2074 C C . GLU A 1 252 ? 13.830 -19.924 0.916 1.00 54.34 252 GLU A C 1
ATOM 2076 O O . GLU A 1 252 ? 14.136 -18.748 1.165 1.00 54.34 252 GLU A O 1
ATOM 2081 N N . PRO A 1 253 ? 14.649 -20.923 1.289 1.00 47.28 253 PRO A N 1
ATOM 2082 C CA . PRO A 1 253 ? 15.949 -20.657 1.881 1.00 47.28 253 PRO A CA 1
ATOM 2083 C C . PRO A 1 253 ? 16.993 -20.237 0.825 1.00 47.28 253 PRO A C 1
ATOM 2085 O O . PRO A 1 253 ? 17.160 -20.880 -0.203 1.00 47.28 253 PRO A O 1
ATOM 2088 N N . ALA A 1 254 ? 17.778 -19.214 1.183 1.00 46.44 254 ALA A N 1
ATOM 2089 C CA . ALA A 1 254 ? 19.142 -18.931 0.707 1.00 46.44 254 ALA A CA 1
ATOM 2090 C C . ALA A 1 254 ? 19.364 -18.303 -0.692 1.00 46.44 254 ALA A C 1
ATOM 2092 O O . ALA A 1 254 ? 20.163 -18.801 -1.479 1.00 46.44 254 ALA A O 1
ATOM 2093 N N . SER A 1 255 ? 18.833 -17.098 -0.931 1.00 48.53 255 SER A N 1
ATOM 2094 C CA . SER A 1 255 ? 19.565 -16.083 -1.716 1.00 48.53 255 SER A CA 1
ATOM 2095 C C . SER A 1 255 ? 20.116 -14.991 -0.788 1.00 48.53 255 SER A C 1
ATOM 2097 O O . SER A 1 255 ? 19.453 -14.597 0.175 1.00 48.53 255 SER A O 1
ATOM 2099 N N . GLU A 1 256 ? 21.334 -14.501 -1.054 1.00 55.38 256 GLU A N 1
ATOM 2100 C CA . GLU A 1 256 ? 21.971 -13.427 -0.264 1.00 55.38 256 GLU A CA 1
ATOM 2101 C C . GLU A 1 256 ? 21.135 -12.133 -0.263 1.00 55.38 256 GLU A C 1
ATOM 2103 O O . GLU A 1 256 ? 21.034 -11.456 0.762 1.00 55.38 256 GLU A O 1
ATOM 2108 N N . ASN A 1 257 ? 20.440 -11.849 -1.371 1.00 60.38 257 ASN A N 1
ATOM 2109 C CA . ASN A 1 257 ? 19.432 -10.794 -1.456 1.00 60.38 257 ASN A CA 1
ATOM 2110 C C . ASN A 1 257 ? 18.035 -11.406 -1.373 1.00 60.38 257 ASN A C 1
ATOM 2112 O O . ASN A 1 257 ? 17.610 -12.119 -2.281 1.00 60.38 257 ASN A O 1
ATOM 2116 N N . ARG A 1 258 ? 17.315 -11.109 -0.287 1.00 77.12 258 ARG A N 1
ATOM 2117 C CA . ARG A 1 258 ? 15.898 -11.482 -0.108 1.00 77.12 258 ARG A CA 1
ATOM 2118 C C . ARG A 1 258 ? 14.927 -10.428 -0.624 1.00 77.12 258 ARG A C 1
ATOM 2120 O O . ARG A 1 258 ? 13.758 -10.738 -0.826 1.00 77.12 258 ARG A O 1
ATOM 2127 N N . TYR A 1 259 ? 15.423 -9.209 -0.822 1.00 82.25 259 TYR A N 1
ATOM 2128 C CA . TYR A 1 259 ? 14.653 -8.036 -1.203 1.00 82.25 259 TYR A CA 1
ATOM 2129 C C . TYR A 1 259 ? 15.374 -7.232 -2.274 1.00 82.25 259 TYR A C 1
ATOM 2131 O O . TYR A 1 259 ? 16.596 -7.095 -2.225 1.00 82.25 259 TYR A O 1
ATOM 2139 N N . PHE A 1 260 ? 14.600 -6.638 -3.173 1.00 86.25 260 PHE A N 1
ATOM 2140 C CA . PHE A 1 260 ? 15.039 -5.525 -4.009 1.00 86.25 260 PHE A CA 1
ATOM 2141 C C . PHE A 1 260 ? 13.880 -4.537 -4.171 1.00 86.25 260 PHE A C 1
ATOM 2143 O O . PHE A 1 260 ? 12.751 -4.834 -3.772 1.00 86.25 260 PHE A O 1
ATOM 2150 N N . ALA A 1 261 ? 14.145 -3.355 -4.719 1.00 87.56 261 ALA A N 1
ATOM 2151 C CA . ALA A 1 261 ? 13.098 -2.370 -4.962 1.00 87.56 261 ALA A CA 1
ATOM 2152 C C . ALA A 1 261 ? 13.153 -1.802 -6.380 1.00 87.56 261 ALA A C 1
ATOM 2154 O O . ALA A 1 261 ? 14.229 -1.658 -6.963 1.00 87.56 261 ALA A O 1
ATOM 2155 N N . ILE A 1 262 ? 11.980 -1.451 -6.903 1.00 91.12 262 ILE A N 1
ATOM 2156 C CA . ILE A 1 262 ? 11.807 -0.676 -8.128 1.00 91.12 262 ILE A CA 1
ATOM 2157 C C . ILE A 1 262 ? 11.267 0.702 -7.747 1.00 91.12 262 ILE A C 1
ATOM 2159 O O . ILE A 1 262 ? 10.165 0.800 -7.221 1.00 91.12 262 ILE A O 1
ATOM 2163 N N . GLY A 1 263 ? 12.035 1.756 -8.005 1.00 88.88 263 GLY A N 1
ATOM 2164 C CA . GLY A 1 263 ? 11.585 3.143 -7.906 1.00 88.88 263 GLY A CA 1
ATOM 2165 C C . GLY A 1 263 ? 10.944 3.606 -9.213 1.00 88.88 263 GLY A C 1
ATOM 2166 O O . GLY A 1 263 ? 11.521 3.414 -10.287 1.00 88.88 263 GLY A O 1
ATOM 2167 N N . LEU A 1 264 ? 9.755 4.194 -9.121 1.00 89.12 264 LEU A N 1
ATOM 2168 C CA . LEU A 1 264 ? 9.094 4.931 -10.195 1.00 89.12 264 LEU A CA 1
ATOM 2169 C C . LEU A 1 264 ? 9.381 6.412 -9.966 1.00 89.12 264 LEU A C 1
ATOM 2171 O O . LEU A 1 264 ? 8.706 7.061 -9.177 1.00 89.12 264 LEU A O 1
ATOM 2175 N N . ASP A 1 265 ? 10.435 6.919 -10.597 1.00 82.31 265 ASP A N 1
ATOM 2176 C CA . ASP A 1 265 ? 11.018 8.223 -10.292 1.00 82.31 265 ASP A CA 1
ATOM 2177 C C . ASP A 1 265 ? 10.652 9.271 -11.348 1.00 82.31 265 ASP A C 1
ATOM 2179 O O . ASP A 1 265 ? 10.760 9.041 -12.564 1.00 82.31 265 ASP A O 1
ATOM 2183 N N . ARG A 1 266 ? 10.350 10.491 -10.883 1.00 81.31 266 ARG A N 1
ATOM 2184 C CA . ARG A 1 266 ? 10.021 11.637 -11.743 1.00 81.31 266 ARG A CA 1
ATOM 2185 C C . ARG A 1 266 ? 8.871 11.266 -12.691 1.00 81.31 266 ARG A C 1
ATOM 2187 O O . ARG A 1 266 ? 7.857 10.737 -12.268 1.00 81.31 266 ARG A O 1
ATOM 2194 N N . LYS A 1 267 ? 9.016 11.536 -13.992 1.00 87.62 267 LYS A N 1
ATOM 2195 C CA . LYS A 1 267 ? 7.975 11.269 -14.996 1.00 87.62 267 LYS A CA 1
ATOM 2196 C C . LYS A 1 267 ? 8.240 10.010 -15.827 1.00 87.62 267 LYS A C 1
ATOM 2198 O O . LYS A 1 267 ? 7.341 9.549 -16.524 1.00 87.62 267 LYS A O 1
ATOM 2203 N N . ASP A 1 268 ? 9.473 9.502 -15.809 1.00 92.44 268 ASP A N 1
ATOM 2204 C CA . ASP A 1 268 ? 10.004 8.620 -16.857 1.00 92.44 268 ASP A CA 1
ATOM 2205 C C . ASP A 1 268 ? 11.240 7.792 -16.446 1.00 92.44 268 ASP A C 1
ATOM 2207 O O . ASP A 1 268 ? 11.957 7.287 -17.315 1.00 92.44 268 ASP A O 1
ATOM 2211 N N . ARG A 1 269 ? 11.558 7.675 -15.149 1.00 92.00 269 ARG A N 1
ATOM 2212 C CA . ARG A 1 269 ? 12.690 6.860 -14.675 1.00 92.00 269 ARG A CA 1
ATOM 2213 C C . ARG A 1 269 ? 12.211 5.633 -13.918 1.00 92.00 269 ARG A C 1
ATOM 2215 O O . ARG A 1 269 ? 11.345 5.742 -13.059 1.00 92.00 269 ARG A O 1
ATOM 2222 N N . LEU A 1 270 ? 12.806 4.484 -14.211 1.00 92.94 270 LEU A N 1
ATOM 2223 C CA . LEU A 1 270 ? 12.631 3.252 -13.450 1.00 92.94 270 LEU A CA 1
ATOM 2224 C C . LEU A 1 270 ? 13.978 2.882 -12.828 1.00 92.94 270 LEU A C 1
ATOM 2226 O O . LEU A 1 270 ? 14.956 2.668 -13.546 1.00 92.94 270 LEU A O 1
ATOM 2230 N N . ARG A 1 271 ? 14.049 2.853 -11.496 1.00 89.88 271 ARG A N 1
ATOM 2231 C CA . ARG A 1 271 ? 15.288 2.592 -10.749 1.00 89.88 271 ARG A CA 1
ATOM 2232 C C . ARG A 1 271 ? 15.256 1.239 -10.074 1.00 89.88 271 ARG A C 1
ATOM 2234 O O . ARG A 1 271 ? 14.373 0.978 -9.274 1.00 89.88 271 ARG A O 1
ATOM 2241 N N . LEU A 1 272 ? 16.254 0.409 -10.334 1.00 90.06 272 LEU A N 1
ATOM 2242 C CA . LEU A 1 272 ? 16.400 -0.902 -9.718 1.00 90.06 272 LEU A CA 1
ATOM 2243 C C . LEU A 1 272 ? 17.417 -0.825 -8.580 1.00 90.06 272 LEU A C 1
ATOM 2245 O O . LEU A 1 272 ? 18.617 -0.699 -8.826 1.00 90.06 272 LEU A O 1
ATOM 2249 N N . LEU A 1 273 ? 16.947 -0.905 -7.337 1.00 84.56 273 LEU A N 1
ATOM 2250 C CA . LEU A 1 273 ? 17.781 -0.872 -6.135 1.00 84.56 273 LEU A CA 1
ATOM 2251 C C . LEU A 1 273 ? 18.018 -2.288 -5.615 1.00 84.56 273 LEU A C 1
ATOM 2253 O O . LEU A 1 273 ? 17.058 -3.010 -5.351 1.00 84.56 27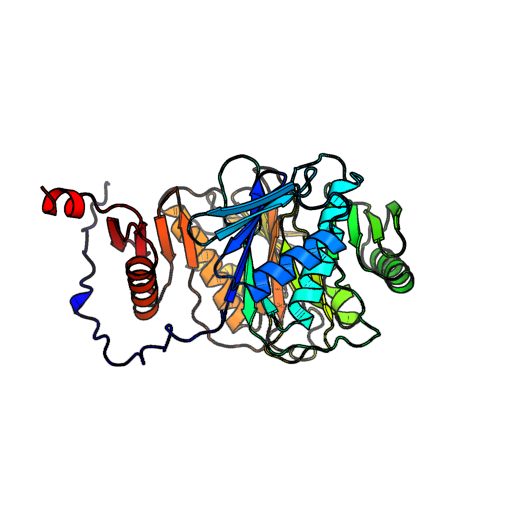3 LEU A O 1
ATOM 2257 N N . ASN A 1 274 ? 19.287 -2.669 -5.434 1.00 80.06 274 ASN A N 1
ATOM 2258 C CA . ASN A 1 274 ? 19.698 -4.000 -4.961 1.00 80.06 274 ASN A CA 1
ATOM 2259 C C . ASN A 1 274 ? 19.123 -5.157 -5.807 1.00 80.06 274 ASN A C 1
ATOM 2261 O O . ASN A 1 274 ? 18.947 -6.274 -5.323 1.00 80.06 274 ASN A O 1
ATOM 2265 N N . CYS A 1 275 ? 18.820 -4.884 -7.077 1.00 83.19 275 CYS A N 1
ATOM 2266 C CA . CYS A 1 275 ? 18.217 -5.847 -7.985 1.00 83.19 275 CYS A CA 1
ATOM 2267 C C . CYS A 1 275 ? 19.250 -6.894 -8.433 1.00 83.19 275 CYS A C 1
ATOM 2269 O O . CYS A 1 275 ? 20.335 -6.512 -8.887 1.00 83.19 275 CYS A O 1
ATOM 2271 N N . PRO A 1 276 ? 18.950 -8.202 -8.326 1.00 84.00 276 PRO A N 1
ATOM 2272 C CA . PRO A 1 276 ? 19.789 -9.240 -8.911 1.00 84.00 276 PRO A CA 1
ATOM 2273 C C . PRO A 1 276 ? 19.987 -9.016 -10.415 1.00 84.00 276 PRO A C 1
ATOM 2275 O O . PRO A 1 276 ? 19.025 -8.774 -11.139 1.00 84.00 276 PRO A O 1
ATOM 2278 N N . THR A 1 277 ? 21.218 -9.170 -10.910 1.00 81.44 277 THR A N 1
ATOM 2279 C CA . THR A 1 277 ? 21.570 -8.917 -12.322 1.00 81.44 277 THR A CA 1
ATOM 2280 C C . THR A 1 277 ? 20.722 -9.716 -13.314 1.00 81.44 277 THR A C 1
ATOM 2282 O O . THR A 1 277 ? 20.438 -9.238 -14.404 1.00 81.44 277 THR A O 1
ATOM 2285 N N . VAL A 1 278 ? 20.267 -10.916 -12.939 1.00 84.06 278 VAL A N 1
ATOM 2286 C CA . VAL A 1 278 ? 19.364 -11.715 -13.784 1.00 84.06 278 VAL A CA 1
ATOM 2287 C C . VAL A 1 278 ? 18.019 -11.015 -14.027 1.00 84.06 278 VAL A C 1
ATOM 2289 O O . VAL A 1 278 ? 17.478 -11.095 -15.127 1.00 84.06 278 VAL A O 1
ATOM 2292 N N . LEU A 1 279 ? 17.502 -10.287 -13.032 1.00 90.38 279 LEU A N 1
ATOM 2293 C CA . LEU A 1 279 ? 16.219 -9.589 -13.122 1.00 90.38 279 LEU A CA 1
ATOM 2294 C C . LEU A 1 279 ? 16.317 -8.284 -13.914 1.00 90.38 279 LEU A C 1
ATOM 2296 O O . LEU A 1 279 ? 15.328 -7.884 -14.517 1.00 90.38 279 LEU A O 1
ATOM 2300 N N . ASP A 1 280 ? 17.490 -7.649 -13.958 1.00 90.69 280 ASP A N 1
ATOM 2301 C CA . ASP A 1 280 ? 17.745 -6.464 -14.790 1.00 90.69 280 ASP A CA 1
ATOM 2302 C C . ASP A 1 280 ? 17.411 -6.748 -16.266 1.00 90.69 280 ASP A C 1
ATOM 2304 O O . ASP A 1 280 ? 16.594 -6.052 -16.867 1.00 90.69 280 ASP A O 1
ATOM 2308 N N . ASN A 1 281 ? 17.927 -7.853 -16.816 1.00 91.25 281 ASN A N 1
ATOM 2309 C CA . ASN A 1 281 ? 17.634 -8.253 -18.195 1.00 91.25 281 ASN A CA 1
ATOM 2310 C C . ASN A 1 281 ? 16.147 -8.601 -18.408 1.00 91.25 281 ASN A C 1
ATOM 2312 O O . ASN A 1 281 ? 15.558 -8.247 -19.427 1.00 91.25 281 ASN A O 1
ATOM 2316 N N . ILE A 1 282 ? 15.509 -9.263 -17.436 1.00 94.50 282 ILE A N 1
ATOM 2317 C CA . ILE A 1 282 ? 14.074 -9.589 -17.506 1.00 94.50 282 ILE A CA 1
ATOM 2318 C C . ILE A 1 282 ? 13.234 -8.308 -17.568 1.00 94.50 282 ILE A C 1
ATOM 2320 O O . ILE A 1 282 ? 12.304 -8.210 -18.372 1.00 94.50 282 ILE A O 1
ATOM 2324 N N . ILE A 1 283 ? 13.572 -7.311 -16.750 1.00 96.19 283 ILE A N 1
ATOM 2325 C CA . ILE A 1 283 ? 12.888 -6.017 -16.727 1.00 96.19 283 ILE A CA 1
ATOM 2326 C C . ILE A 1 283 ? 13.131 -5.263 -18.039 1.00 96.19 283 ILE A C 1
ATOM 2328 O O . ILE A 1 283 ? 12.180 -4.734 -18.606 1.00 96.19 283 ILE A O 1
ATOM 2332 N N . GLU A 1 284 ? 14.356 -5.270 -18.568 1.00 96.19 284 GLU A N 1
ATOM 2333 C CA . GLU A 1 284 ? 14.689 -4.647 -19.856 1.00 96.19 284 GLU A CA 1
ATOM 2334 C C . GLU A 1 284 ? 13.862 -5.207 -21.015 1.00 96.19 284 GLU A C 1
ATOM 2336 O O . GLU A 1 284 ? 13.223 -4.444 -21.741 1.00 96.19 284 GLU A O 1
ATOM 2341 N N . VAL A 1 285 ? 13.818 -6.536 -21.154 1.00 96.62 285 VAL A N 1
ATOM 2342 C CA . VAL A 1 285 ? 13.015 -7.209 -22.186 1.00 96.62 285 VAL A CA 1
ATOM 2343 C C . VAL A 1 285 ? 11.532 -6.877 -22.018 1.00 96.62 285 VAL A C 1
ATOM 2345 O O . VAL A 1 285 ? 10.857 -6.564 -22.997 1.00 96.62 285 VAL A O 1
ATOM 2348 N N . THR A 1 286 ? 11.035 -6.870 -20.778 1.00 97.31 286 THR A N 1
ATOM 2349 C CA . THR A 1 286 ? 9.638 -6.517 -20.486 1.00 97.31 286 THR A CA 1
ATOM 2350 C C . THR A 1 286 ? 9.325 -5.076 -20.898 1.00 97.31 286 THR A C 1
ATOM 2352 O O . THR A 1 286 ? 8.284 -4.827 -21.504 1.00 97.31 286 THR A O 1
ATOM 2355 N N . ILE A 1 287 ? 10.226 -4.124 -20.627 1.00 97.81 287 ILE A N 1
ATOM 2356 C CA . ILE A 1 287 ? 10.067 -2.729 -21.056 1.00 97.81 287 ILE A CA 1
ATOM 2357 C C . ILE A 1 287 ? 10.010 -2.646 -22.581 1.00 97.81 287 ILE A C 1
ATOM 2359 O O . ILE A 1 287 ? 9.090 -2.039 -23.118 1.00 97.81 287 ILE A O 1
ATOM 2363 N N . LEU A 1 288 ? 10.957 -3.264 -23.286 1.00 97.06 288 LEU A N 1
ATOM 2364 C CA . LEU A 1 288 ? 11.005 -3.211 -24.750 1.00 97.06 288 LEU A CA 1
ATOM 2365 C C . LEU A 1 288 ? 9.773 -3.846 -25.411 1.00 97.06 288 LEU A C 1
ATOM 2367 O O . LEU A 1 288 ? 9.385 -3.426 -26.497 1.00 97.06 288 LEU A O 1
ATOM 2371 N N . GLN A 1 289 ? 9.151 -4.831 -24.759 1.00 97.12 289 GLN A N 1
ATOM 2372 C CA . GLN A 1 289 ? 7.959 -5.507 -25.266 1.00 97.12 289 GLN A CA 1
ATOM 2373 C C . GLN A 1 289 ? 6.657 -4.741 -24.980 1.00 97.12 289 GLN A C 1
ATOM 2375 O O . GLN A 1 289 ? 5.775 -4.709 -25.836 1.00 97.12 289 GLN A O 1
ATOM 2380 N N . PHE A 1 290 ? 6.514 -4.153 -23.788 1.00 95.69 290 PHE A N 1
ATOM 2381 C CA . PHE A 1 290 ? 5.234 -3.605 -23.310 1.00 95.69 290 PHE A CA 1
ATOM 2382 C C . PHE A 1 290 ? 5.200 -2.080 -23.185 1.00 95.69 290 PHE A C 1
ATOM 2384 O O . PHE A 1 290 ? 4.153 -1.519 -22.863 1.00 95.69 290 PHE A O 1
ATOM 2391 N N . TRP A 1 291 ? 6.312 -1.396 -23.457 1.00 96.75 291 TRP A N 1
ATOM 2392 C CA . TRP A 1 291 ? 6.365 0.057 -23.553 1.00 96.75 291 TRP A CA 1
ATOM 2393 C C . TRP A 1 291 ? 6.672 0.489 -24.992 1.00 96.75 291 TRP A C 1
ATOM 2395 O O . TRP A 1 291 ? 7.840 0.488 -25.385 1.00 96.75 291 TRP A O 1
ATOM 2405 N N . PRO A 1 292 ? 5.669 0.909 -25.789 1.00 94.00 292 PRO A N 1
ATOM 2406 C CA . PRO A 1 292 ? 5.852 1.153 -27.225 1.00 94.00 292 PRO A CA 1
ATOM 2407 C C . PRO A 1 292 ? 6.913 2.203 -27.568 1.00 94.00 292 PRO A C 1
ATOM 2409 O O . PRO A 1 292 ? 7.552 2.127 -28.615 1.00 94.00 292 PRO A O 1
ATOM 2412 N N . LYS A 1 293 ? 7.123 3.189 -26.686 1.00 95.44 293 LYS A N 1
ATOM 2413 C CA . LYS A 1 293 ? 8.144 4.232 -26.875 1.00 95.44 293 LYS A CA 1
ATOM 2414 C C . LYS A 1 293 ? 9.564 3.738 -26.553 1.00 95.44 293 LYS A C 1
ATOM 2416 O O . LYS A 1 293 ? 10.529 4.372 -26.969 1.00 95.44 293 LYS A O 1
ATOM 2421 N N . GLY A 1 294 ? 9.701 2.618 -25.842 1.00 96.50 294 GLY A N 1
ATOM 2422 C CA . GLY A 1 294 ? 10.976 1.974 -25.535 1.00 96.50 294 GLY A CA 1
ATOM 2423 C C . GLY A 1 294 ? 11.862 2.711 -24.520 1.00 96.50 294 GLY A C 1
ATOM 2424 O O . GLY A 1 294 ? 11.439 3.621 -23.797 1.00 96.50 294 GLY A O 1
ATOM 2425 N N . ILE A 1 295 ? 13.120 2.273 -24.454 1.00 98.00 295 ILE A N 1
ATOM 2426 C CA . ILE A 1 295 ? 14.153 2.796 -23.551 1.00 98.00 295 ILE A CA 1
ATOM 2427 C C . ILE A 1 295 ? 14.928 3.907 -24.266 1.00 98.00 295 ILE A C 1
ATOM 2429 O O . ILE A 1 295 ? 15.437 3.713 -25.365 1.00 98.00 295 ILE A O 1
ATOM 2433 N N . GLN A 1 296 ? 15.040 5.069 -23.624 1.00 97.81 296 GLN A N 1
ATOM 2434 C CA . GLN A 1 296 ? 15.842 6.196 -24.100 1.00 97.81 296 GLN A CA 1
ATOM 2435 C C . GLN A 1 296 ? 17.295 6.124 -23.612 1.00 97.81 296 GLN A C 1
ATOM 2437 O O . GLN A 1 296 ? 18.195 6.557 -24.324 1.00 97.81 296 GLN A O 1
ATOM 2442 N N . ASP A 1 297 ? 17.523 5.652 -22.386 1.00 96.88 297 ASP A N 1
ATOM 2443 C CA . ASP A 1 297 ? 18.864 5.530 -21.802 1.00 96.88 297 ASP A CA 1
ATOM 2444 C C . ASP A 1 297 ? 18.869 4.466 -20.694 1.00 96.88 297 ASP A C 1
ATOM 2446 O O . ASP A 1 297 ? 17.857 4.276 -20.013 1.00 96.88 297 ASP A O 1
ATOM 2450 N N . LYS A 1 298 ? 20.009 3.803 -20.488 1.00 95.06 298 LYS A N 1
ATOM 2451 C CA . LYS A 1 298 ? 20.234 2.845 -19.399 1.00 95.06 298 LYS A CA 1
ATOM 2452 C C . LYS A 1 298 ? 21.558 3.170 -18.724 1.00 95.06 298 LYS A C 1
ATOM 2454 O O . LYS A 1 298 ? 22.601 3.221 -19.373 1.00 95.06 298 LYS A O 1
ATOM 2459 N N . LYS A 1 299 ? 21.533 3.360 -17.405 1.00 91.19 299 LYS A N 1
ATOM 2460 C CA . LYS A 1 299 ? 22.732 3.629 -16.602 1.00 91.19 299 LYS A CA 1
ATOM 2461 C C . LYS A 1 299 ? 22.860 2.635 -15.469 1.00 91.19 299 LYS A C 1
ATOM 2463 O O . LYS A 1 299 ? 21.871 2.254 -14.857 1.00 91.19 299 LYS A O 1
ATOM 2468 N N . GLN A 1 300 ? 24.097 2.302 -15.134 1.00 85.75 300 GLN A N 1
ATOM 2469 C CA . GLN A 1 300 ? 24.434 1.644 -13.881 1.00 85.75 300 GLN A CA 1
ATOM 2470 C C . GLN A 1 300 ? 25.263 2.614 -13.040 1.00 85.75 300 GLN A C 1
ATOM 2472 O O . GLN A 1 300 ? 26.300 3.104 -13.489 1.00 85.75 300 GLN A O 1
ATOM 2477 N N . ILE A 1 301 ? 24.802 2.917 -11.828 1.00 73.00 301 ILE A N 1
ATOM 2478 C CA . ILE A 1 301 ? 25.496 3.818 -10.903 1.00 73.00 301 ILE A CA 1
ATOM 2479 C C . ILE A 1 301 ? 25.757 3.040 -9.614 1.00 73.00 301 ILE A C 1
ATOM 2481 O O . ILE A 1 301 ? 24.889 2.884 -8.764 1.00 73.00 301 ILE A O 1
ATOM 2485 N N . GLY A 1 302 ? 26.972 2.516 -9.453 1.00 72.25 302 GLY A N 1
ATOM 2486 C CA . GLY A 1 302 ? 27.284 1.628 -8.330 1.00 72.25 302 GLY A CA 1
ATOM 2487 C C . GLY A 1 302 ? 26.435 0.350 -8.371 1.00 72.25 302 GLY A C 1
ATOM 2488 O O . GLY A 1 302 ? 26.570 -0.444 -9.298 1.00 72.25 302 GLY A O 1
ATOM 2489 N N . TYR A 1 303 ? 25.569 0.164 -7.370 1.00 70.69 303 TYR A N 1
ATOM 2490 C CA . TYR A 1 303 ? 24.742 -1.041 -7.184 1.00 70.69 303 TYR A CA 1
ATOM 2491 C C . TYR A 1 303 ? 23.279 -0.881 -7.622 1.00 70.69 303 TYR A C 1
ATOM 2493 O O . TYR A 1 303 ? 22.432 -1.686 -7.235 1.00 70.69 303 TYR A O 1
ATOM 2501 N N . TRP A 1 304 ? 22.957 0.165 -8.385 1.00 78.75 304 TRP A N 1
ATOM 2502 C CA . TRP A 1 304 ? 21.614 0.355 -8.924 1.00 78.75 304 TRP A CA 1
ATOM 2503 C C . TRP A 1 304 ? 21.631 0.625 -10.426 1.00 78.75 304 TRP A C 1
ATOM 2505 O O . TRP A 1 304 ? 22.583 1.205 -10.960 1.00 78.75 304 TRP A O 1
ATOM 2515 N N . PHE A 1 305 ? 20.556 0.194 -11.083 1.00 86.69 305 PHE A N 1
ATOM 2516 C CA . PHE A 1 305 ? 20.297 0.449 -12.497 1.00 86.69 305 PHE A CA 1
ATOM 2517 C C . PHE A 1 305 ? 19.226 1.531 -12.639 1.00 86.69 305 PHE A C 1
ATOM 2519 O O . PHE A 1 305 ? 18.288 1.596 -11.846 1.00 86.69 305 PHE A O 1
ATOM 2526 N N . GLU A 1 306 ? 19.361 2.388 -13.643 1.00 92.06 306 GLU A N 1
ATOM 2527 C CA . GLU A 1 306 ? 18.359 3.376 -14.036 1.00 92.06 306 GLU A CA 1
ATOM 2528 C C . GLU A 1 306 ? 17.993 3.161 -15.497 1.00 92.06 306 GLU A C 1
ATOM 2530 O O . GLU A 1 306 ? 18.850 3.275 -16.374 1.00 92.06 306 GLU A O 1
ATOM 2535 N N . TYR A 1 307 ? 16.713 2.927 -15.753 1.00 95.50 307 TYR A N 1
ATOM 2536 C CA . TYR A 1 307 ? 16.130 3.018 -17.081 1.00 95.50 307 TYR A CA 1
ATOM 2537 C C . TYR A 1 307 ? 15.461 4.375 -17.230 1.00 95.50 307 TYR A C 1
ATOM 2539 O O . TYR A 1 307 ? 14.559 4.730 -16.469 1.00 95.50 307 TYR A O 1
ATOM 2547 N N . LYS A 1 308 ? 15.883 5.133 -18.237 1.00 95.75 308 LYS A N 1
ATOM 2548 C CA . LYS A 1 308 ? 15.127 6.268 -18.745 1.00 95.75 308 LYS A CA 1
ATOM 2549 C C . LYS A 1 308 ? 14.219 5.780 -19.854 1.00 95.75 308 LYS A C 1
ATOM 2551 O O . LYS A 1 308 ? 14.697 5.367 -20.905 1.00 95.75 308 LYS A O 1
ATOM 2556 N N . LEU A 1 309 ? 12.920 5.881 -19.636 1.00 96.88 309 LEU A N 1
ATOM 2557 C CA . LEU A 1 309 ? 11.916 5.539 -20.630 1.00 96.88 309 LEU A CA 1
ATOM 2558 C C . LEU A 1 309 ? 11.692 6.735 -21.560 1.00 96.88 309 LEU A C 1
ATOM 2560 O O . LEU A 1 309 ? 11.788 7.892 -21.140 1.00 96.88 309 LEU A O 1
ATOM 2564 N N . ALA A 1 310 ? 11.430 6.469 -22.837 1.00 96.38 310 ALA A N 1
ATOM 2565 C CA . ALA A 1 310 ? 10.970 7.511 -23.744 1.00 96.38 310 ALA A CA 1
ATOM 2566 C C . ALA A 1 310 ? 9.494 7.831 -23.444 1.00 96.38 310 ALA A C 1
ATOM 2568 O O . ALA A 1 310 ? 8.691 6.923 -23.245 1.00 96.38 310 ALA A O 1
ATOM 2569 N N . GLY A 1 311 ? 9.122 9.113 -23.421 1.00 93.44 311 GLY A N 1
ATOM 2570 C CA . GLY A 1 311 ? 7.787 9.553 -22.988 1.00 93.44 311 GLY A CA 1
ATOM 2571 C C . GLY A 1 311 ? 7.692 9.799 -21.480 1.00 93.44 311 GLY A C 1
ATOM 2572 O O . GLY A 1 311 ? 8.703 10.091 -20.845 1.00 93.44 311 GLY A O 1
ATOM 2573 N N . TYR A 1 312 ? 6.475 9.728 -20.927 1.00 92.44 312 TYR A N 1
ATOM 2574 C CA . TYR A 1 312 ? 6.202 10.068 -19.522 1.00 92.44 312 TYR A CA 1
ATOM 2575 C C . TYR A 1 312 ? 5.243 9.058 -18.861 1.00 92.44 312 TYR A C 1
ATOM 2577 O O . TYR A 1 312 ? 4.139 9.437 -18.469 1.00 92.44 312 TYR A O 1
ATOM 2585 N N . PRO A 1 313 ? 5.632 7.776 -18.718 1.00 90.56 313 PRO A N 1
ATOM 2586 C CA . PRO A 1 313 ? 4.749 6.718 -18.215 1.00 90.56 313 PRO A CA 1
ATOM 2587 C C . PRO A 1 313 ? 4.175 6.997 -16.817 1.00 90.56 313 PRO A C 1
ATOM 2589 O O . PRO A 1 313 ? 3.046 6.606 -16.527 1.00 90.56 313 PRO A O 1
ATOM 2592 N N . TRP A 1 314 ? 4.908 7.714 -15.959 1.00 88.38 314 TRP A N 1
ATOM 2593 C CA . TRP A 1 314 ? 4.482 8.016 -14.581 1.00 88.38 314 TRP A CA 1
ATOM 2594 C C . TRP A 1 314 ? 3.643 9.295 -14.481 1.00 88.38 314 TRP A C 1
ATOM 2596 O O . TRP A 1 314 ? 3.054 9.583 -13.446 1.00 88.38 314 TRP A O 1
ATOM 2606 N N . CYS A 1 315 ? 3.545 10.047 -15.579 1.00 84.31 315 CYS A N 1
ATOM 2607 C CA . CYS A 1 315 ? 2.694 11.228 -15.729 1.00 84.31 315 CYS A CA 1
ATOM 2608 C C . CYS A 1 315 ? 1.855 11.108 -17.014 1.00 84.31 315 CYS A C 1
ATOM 2610 O O . CYS A 1 315 ? 1.663 12.067 -17.762 1.00 84.31 315 CYS A O 1
ATOM 2612 N N . ALA A 1 316 ? 1.414 9.883 -17.305 1.00 83.19 316 ALA A N 1
ATOM 2613 C CA . ALA A 1 316 ? 0.715 9.559 -18.533 1.00 83.19 316 ALA A CA 1
ATOM 2614 C C . ALA A 1 316 ? -0.703 10.149 -18.552 1.00 83.19 316 ALA A C 1
ATOM 2616 O O . ALA A 1 316 ? -1.346 10.337 -17.517 1.00 83.19 316 ALA A O 1
ATOM 2617 N N . SER A 1 317 ? -1.224 10.375 -19.757 1.00 81.44 317 SER A N 1
ATOM 2618 C CA . SER A 1 317 ? -2.617 10.765 -19.993 1.00 81.44 317 SER A CA 1
ATOM 2619 C C . SER A 1 317 ? -3.197 9.975 -21.170 1.00 81.44 317 SER A C 1
ATOM 2621 O O . SER A 1 317 ? -2.455 9.435 -21.991 1.00 81.44 317 SER A O 1
ATOM 2623 N N . GLY A 1 318 ? -4.525 9.847 -21.230 1.00 83.56 318 GLY A N 1
ATOM 2624 C CA . GLY A 1 318 ? -5.196 9.089 -22.291 1.00 83.56 318 GLY A CA 1
ATOM 2625 C C . GLY A 1 318 ? -4.730 7.629 -22.370 1.00 83.56 318 GLY A C 1
ATOM 2626 O O . GLY A 1 318 ? -4.587 6.964 -21.344 1.00 83.56 318 GLY A O 1
ATOM 2627 N N . TYR A 1 319 ? -4.485 7.134 -23.585 1.00 83.00 319 TYR A N 1
ATOM 2628 C CA . TYR A 1 319 ? -4.095 5.741 -23.849 1.00 83.00 319 TYR A CA 1
ATOM 2629 C C . TYR A 1 319 ? -2.769 5.328 -23.195 1.00 83.00 319 TYR A C 1
ATOM 2631 O O . TYR A 1 319 ? -2.654 4.204 -22.712 1.00 83.00 319 TYR A O 1
ATOM 2639 N N . GLU A 1 320 ? -1.818 6.256 -23.060 1.00 86.44 320 GLU A N 1
ATOM 2640 C CA . GLU A 1 320 ? -0.513 5.997 -22.431 1.00 86.44 320 GLU A CA 1
ATOM 2641 C C . GLU A 1 320 ? -0.669 5.541 -20.962 1.00 86.44 320 GLU A C 1
ATOM 2643 O O . GLU A 1 320 ? 0.167 4.817 -20.426 1.00 86.44 320 GLU A O 1
ATOM 2648 N N . THR A 1 321 ? -1.786 5.895 -20.304 1.00 86.81 321 THR A N 1
ATOM 2649 C CA . THR A 1 321 ? -2.091 5.445 -18.932 1.00 86.81 321 THR A CA 1
ATOM 2650 C C . THR A 1 321 ? -2.399 3.952 -18.832 1.00 86.81 321 THR A C 1
ATOM 2652 O O . THR A 1 321 ? -2.183 3.360 -17.767 1.00 86.81 321 THR A O 1
ATOM 2655 N N . VAL A 1 322 ? -2.920 3.355 -19.909 1.00 89.06 322 VAL A N 1
ATOM 2656 C CA . VAL A 1 322 ? -3.209 1.920 -20.009 1.00 89.06 322 VAL A CA 1
ATOM 2657 C C . VAL A 1 322 ? -1.910 1.167 -20.257 1.00 89.06 322 VAL A C 1
ATOM 2659 O O . VAL A 1 322 ? -1.625 0.212 -19.542 1.00 89.06 322 VAL A O 1
ATOM 2662 N N . GLU A 1 323 ? -1.086 1.656 -21.183 1.00 92.31 323 GLU A N 1
ATOM 2663 C CA . GLU A 1 323 ? 0.228 1.085 -21.502 1.00 92.31 323 GLU A CA 1
ATOM 2664 C C . GLU A 1 323 ? 1.162 1.091 -20.285 1.00 92.31 323 GLU A C 1
ATOM 2666 O O . GLU A 1 323 ? 1.767 0.070 -19.972 1.00 92.31 323 GLU A O 1
ATOM 2671 N N . ALA A 1 324 ? 1.218 2.191 -19.524 1.00 92.81 324 ALA A N 1
ATOM 2672 C CA . ALA A 1 324 ? 2.050 2.274 -18.320 1.00 92.81 324 ALA A CA 1
ATOM 2673 C C . ALA A 1 324 ? 1.618 1.275 -17.226 1.00 92.81 324 ALA A C 1
ATOM 2675 O O . ALA A 1 324 ? 2.455 0.648 -16.573 1.00 92.81 324 ALA A O 1
ATOM 2676 N N . ARG A 1 325 ? 0.305 1.086 -17.032 1.00 92.56 325 ARG A N 1
ATOM 2677 C CA . ARG A 1 325 ? -0.230 0.096 -16.078 1.00 92.56 325 ARG A CA 1
ATOM 2678 C C . ARG A 1 325 ? -0.038 -1.334 -16.571 1.00 92.56 325 ARG A C 1
ATOM 2680 O O . ARG A 1 325 ? 0.258 -2.211 -15.761 1.00 92.56 325 ARG A O 1
ATOM 2687 N N . LEU A 1 326 ? -0.178 -1.572 -17.875 1.00 94.19 326 LEU A N 1
ATOM 2688 C CA . LEU A 1 326 ? 0.110 -2.867 -18.483 1.00 94.19 326 LEU A CA 1
ATOM 2689 C C . LEU A 1 326 ? 1.593 -3.219 -18.324 1.00 94.19 326 LEU A C 1
ATOM 2691 O O . LEU A 1 326 ? 1.893 -4.323 -17.882 1.00 94.19 326 LEU A O 1
ATOM 2695 N N . LEU A 1 327 ? 2.503 -2.272 -18.572 1.00 96.06 327 LEU A N 1
ATOM 2696 C CA . LEU A 1 327 ? 3.938 -2.439 -18.345 1.00 96.06 327 LEU A CA 1
ATOM 2697 C C . LEU A 1 327 ? 4.228 -2.893 -16.908 1.00 96.06 327 LEU A C 1
ATOM 2699 O O . LEU A 1 327 ? 4.905 -3.899 -16.715 1.00 96.06 327 LEU A O 1
ATOM 2703 N N . LEU A 1 328 ? 3.689 -2.199 -15.899 1.00 95.19 328 LEU A N 1
ATOM 2704 C CA . LEU A 1 328 ? 3.872 -2.595 -14.496 1.00 95.19 328 LEU A CA 1
ATOM 2705 C C . LEU A 1 328 ? 3.280 -3.977 -14.201 1.00 95.19 328 LEU A C 1
ATOM 2707 O O . LEU A 1 328 ? 3.925 -4.789 -13.542 1.00 95.19 328 LEU A O 1
ATOM 2711 N N . THR A 1 329 ? 2.092 -4.267 -14.736 1.00 94.75 329 THR A N 1
ATOM 2712 C CA . THR A 1 329 ? 1.432 -5.575 -14.587 1.00 94.75 329 THR A CA 1
ATOM 2713 C C . THR A 1 329 ? 2.320 -6.700 -15.125 1.00 94.75 329 THR A C 1
ATOM 2715 O O . THR A 1 329 ? 2.507 -7.716 -14.457 1.00 94.75 329 THR A O 1
ATOM 2718 N N . GLN A 1 330 ? 2.929 -6.496 -16.295 1.00 95.75 330 GLN A N 1
ATOM 2719 C CA . GLN A 1 330 ? 3.821 -7.466 -16.932 1.00 95.75 330 GLN A CA 1
ATOM 2720 C C . GLN A 1 330 ? 5.168 -7.576 -16.216 1.00 95.75 330 GLN A C 1
ATOM 2722 O O . GLN A 1 330 ? 5.682 -8.681 -16.061 1.00 95.75 330 GLN A O 1
ATOM 2727 N N . ILE A 1 331 ? 5.713 -6.469 -15.696 1.00 95.81 331 ILE A N 1
ATOM 2728 C CA . ILE A 1 331 ? 6.897 -6.506 -14.826 1.00 95.81 331 ILE A CA 1
ATOM 2729 C C . ILE A 1 331 ? 6.608 -7.377 -13.598 1.00 95.81 331 ILE A C 1
ATOM 2731 O O . ILE A 1 331 ? 7.399 -8.263 -13.290 1.00 95.81 331 ILE A O 1
ATOM 2735 N N . PHE A 1 332 ? 5.472 -7.189 -12.919 1.00 94.44 332 PHE A N 1
ATOM 2736 C CA . PHE A 1 332 ? 5.135 -7.978 -11.726 1.00 94.44 332 PHE A CA 1
ATOM 2737 C C . PHE A 1 332 ? 4.966 -9.461 -12.046 1.00 94.44 332 PHE A C 1
ATOM 2739 O O . PHE A 1 332 ? 5.497 -10.306 -11.325 1.00 94.44 332 PHE A O 1
ATOM 2746 N N . GLN A 1 333 ? 4.279 -9.771 -13.144 1.00 93.56 333 GLN A N 1
ATOM 2747 C CA . GLN A 1 333 ? 4.090 -11.140 -13.608 1.00 93.56 333 GLN A CA 1
ATOM 2748 C C . GLN A 1 333 ? 5.423 -11.821 -13.940 1.00 93.56 333 GLN A C 1
ATOM 2750 O O . GLN A 1 333 ? 5.701 -12.917 -13.451 1.00 93.56 333 GLN A O 1
ATOM 2755 N N . ASN A 1 334 ? 6.275 -11.157 -14.726 1.00 93.81 334 ASN A N 1
ATOM 2756 C CA . ASN A 1 334 ? 7.572 -11.696 -15.125 1.00 93.81 334 ASN A CA 1
ATOM 2757 C C . ASN A 1 334 ? 8.503 -11.874 -13.926 1.00 93.81 334 ASN A C 1
ATOM 2759 O O . ASN A 1 334 ? 9.185 -12.892 -13.837 1.00 93.81 334 ASN A O 1
ATOM 2763 N N . LEU A 1 335 ? 8.496 -10.948 -12.968 1.00 93.00 335 LEU A N 1
ATOM 2764 C CA . LEU A 1 335 ? 9.252 -11.100 -11.727 1.00 93.00 335 LEU A CA 1
ATOM 2765 C C . LEU A 1 335 ? 8.759 -12.295 -10.901 1.00 93.00 335 LEU A C 1
ATOM 2767 O O . LEU A 1 335 ? 9.584 -13.081 -10.435 1.00 93.00 335 LEU A O 1
ATOM 2771 N N . HIS A 1 336 ? 7.443 -12.504 -10.786 1.00 90.44 336 HIS A N 1
ATOM 2772 C CA . HIS A 1 336 ? 6.894 -13.629 -10.021 1.00 90.44 336 HIS A CA 1
ATOM 2773 C C . HIS A 1 336 ? 7.255 -14.979 -10.653 1.00 90.44 336 HIS A C 1
ATOM 2775 O O . HIS A 1 336 ? 7.680 -15.895 -9.945 1.00 90.44 336 HIS A O 1
ATOM 2781 N N . MET A 1 337 ? 7.219 -15.084 -11.986 1.00 89.81 337 MET A N 1
ATOM 2782 C CA . MET A 1 337 ? 7.700 -16.281 -12.692 1.00 89.81 337 MET A CA 1
ATOM 2783 C C . MET A 1 337 ? 9.173 -16.601 -12.392 1.00 89.81 337 MET A C 1
ATOM 2785 O O . MET A 1 337 ? 9.565 -17.764 -12.427 1.00 89.81 337 MET A O 1
ATOM 2789 N N . HIS A 1 338 ? 9.972 -15.592 -12.038 1.00 90.12 338 HIS A N 1
ATOM 2790 C CA . HIS A 1 338 ? 11.382 -15.734 -11.666 1.00 90.12 338 HIS A CA 1
ATOM 2791 C C . HIS A 1 338 ? 11.616 -15.717 -10.148 1.00 90.12 338 HIS A C 1
ATOM 2793 O O . HIS A 1 338 ? 12.739 -15.494 -9.698 1.00 90.12 338 HIS A O 1
ATOM 2799 N N . GLY A 1 339 ? 10.570 -15.968 -9.356 1.00 88.62 339 GLY A N 1
ATOM 2800 C CA . GLY A 1 339 ? 10.666 -16.116 -7.906 1.00 88.62 339 GLY A CA 1
ATOM 2801 C C . GLY A 1 339 ? 10.671 -14.799 -7.133 1.00 88.62 339 GLY A C 1
ATOM 2802 O O . GLY A 1 339 ? 11.231 -14.736 -6.043 1.00 88.62 339 GLY A O 1
ATOM 2803 N N . TRP A 1 340 ? 10.063 -13.737 -7.671 1.00 89.56 340 TRP A N 1
ATOM 2804 C CA . TRP A 1 340 ? 9.985 -12.430 -7.011 1.00 89.56 340 TRP A CA 1
ATOM 2805 C C . TRP A 1 340 ? 8.570 -11.858 -7.008 1.00 89.56 340 TRP A C 1
ATOM 2807 O O . TRP A 1 340 ? 8.041 -11.474 -8.045 1.00 89.56 340 TRP A O 1
ATOM 2817 N N . ALA A 1 341 ? 7.968 -11.731 -5.828 1.00 87.88 341 ALA A N 1
ATOM 2818 C CA . ALA A 1 341 ? 6.642 -11.140 -5.672 1.00 87.88 341 ALA A CA 1
ATOM 2819 C C . ALA A 1 341 ? 6.738 -9.723 -5.107 1.00 87.88 341 ALA A C 1
ATOM 2821 O O . ALA A 1 341 ? 7.552 -9.446 -4.219 1.00 87.88 341 ALA A O 1
ATOM 2822 N N . ILE A 1 342 ? 5.868 -8.836 -5.596 1.00 87.25 342 ILE A N 1
ATOM 2823 C CA . ILE A 1 342 ? 5.660 -7.526 -4.982 1.00 87.25 342 ILE A CA 1
ATOM 2824 C C . ILE A 1 342 ? 5.138 -7.714 -3.554 1.00 87.25 342 ILE A C 1
ATOM 2826 O O . ILE A 1 342 ? 4.233 -8.505 -3.297 1.00 87.25 342 ILE A O 1
ATOM 2830 N N . MET A 1 343 ? 5.752 -7.001 -2.620 1.00 82.38 343 MET A N 1
ATOM 2831 C CA . MET A 1 343 ? 5.417 -7.022 -1.203 1.00 82.38 343 MET A CA 1
ATOM 2832 C C . MET A 1 343 ? 4.637 -5.776 -0.794 1.00 82.38 343 MET A C 1
ATOM 2834 O O . MET A 1 343 ? 3.701 -5.875 -0.006 1.00 82.38 343 MET A O 1
ATOM 2838 N N . ALA A 1 344 ? 5.054 -4.613 -1.296 1.00 79.88 344 ALA A N 1
ATOM 2839 C CA . ALA A 1 344 ? 4.508 -3.320 -0.912 1.00 79.88 344 ALA A CA 1
ATOM 2840 C C . ALA A 1 344 ? 4.764 -2.279 -2.004 1.00 79.88 344 ALA A C 1
ATOM 2842 O O . ALA A 1 344 ? 5.777 -2.353 -2.702 1.00 79.88 344 ALA A O 1
ATOM 2843 N N . ALA A 1 345 ? 3.882 -1.289 -2.088 1.00 81.94 345 ALA A N 1
ATOM 2844 C CA . ALA A 1 345 ? 4.143 -0.016 -2.743 1.00 81.94 345 ALA A CA 1
ATOM 2845 C C . ALA A 1 345 ? 4.246 1.046 -1.645 1.00 81.94 345 ALA A C 1
ATOM 2847 O O . ALA A 1 345 ? 3.371 1.083 -0.785 1.00 81.94 345 ALA A O 1
ATOM 2848 N N . LEU A 1 346 ? 5.327 1.826 -1.647 1.00 77.31 346 LEU A N 1
ATOM 2849 C CA . LEU A 1 346 ? 5.619 2.846 -0.649 1.00 77.31 346 LEU A CA 1
ATOM 2850 C C . LEU A 1 346 ? 5.807 4.212 -1.291 1.00 77.31 346 LEU A C 1
ATOM 2852 O O . LEU A 1 346 ? 6.692 4.374 -2.136 1.00 77.31 346 LEU A O 1
ATOM 2856 N N . ASP A 1 347 ? 5.081 5.205 -0.800 1.00 73.12 347 ASP A N 1
ATOM 2857 C CA . ASP A 1 347 ? 5.331 6.600 -1.151 1.00 73.12 347 ASP A CA 1
ATOM 2858 C C . ASP A 1 347 ? 6.288 7.241 -0.142 1.00 73.12 347 ASP A C 1
ATOM 2860 O O . ASP A 1 347 ? 6.068 7.237 1.073 1.00 73.12 347 ASP A O 1
ATOM 2864 N N . THR A 1 348 ? 7.416 7.755 -0.641 1.00 64.31 348 THR A N 1
ATOM 2865 C CA . THR A 1 348 ? 8.542 8.196 0.214 1.00 64.31 348 THR A CA 1
ATOM 2866 C C . THR A 1 348 ? 8.857 9.677 0.147 1.00 64.31 348 THR A C 1
ATOM 2868 O O . THR A 1 348 ? 9.735 10.171 0.859 1.00 64.31 348 THR A O 1
ATOM 2871 N N . SER A 1 349 ? 8.064 10.414 -0.617 1.00 62.00 349 SER A N 1
ATOM 2872 C CA . SER A 1 349 ? 7.962 11.863 -0.530 1.00 62.00 349 SER A CA 1
ATOM 2873 C C . SER A 1 349 ? 6.524 12.285 -0.884 1.00 62.00 349 SER A C 1
ATOM 2875 O O . SER A 1 349 ? 5.659 11.420 -0.999 1.00 62.00 349 SER A O 1
ATOM 2877 N N . ARG A 1 350 ? 6.238 13.599 -0.892 1.00 56.72 350 ARG A N 1
ATOM 2878 C CA . ARG A 1 350 ? 4.911 14.181 -1.224 1.00 56.72 350 ARG A CA 1
ATOM 2879 C C . ARG A 1 350 ? 4.972 15.212 -2.371 1.00 56.72 350 ARG A C 1
ATOM 2881 O O . ARG A 1 350 ? 4.048 16.004 -2.554 1.00 56.72 350 ARG A O 1
ATOM 2888 N N . SER A 1 351 ? 6.103 15.298 -3.070 1.00 56.84 351 SER A N 1
ATOM 2889 C CA . SER A 1 351 ? 6.296 16.145 -4.248 1.00 56.84 351 SER A CA 1
ATOM 2890 C C . SER A 1 351 ? 5.523 15.609 -5.459 1.00 56.84 351 SER A C 1
ATOM 2892 O O . SER A 1 351 ? 5.465 14.420 -5.716 1.00 56.84 351 SER A O 1
ATOM 2894 N N . LEU A 1 352 ? 5.011 16.484 -6.320 1.00 44.34 352 LEU A N 1
ATOM 2895 C CA . LEU A 1 352 ? 4.394 16.046 -7.585 1.00 44.34 352 LEU A CA 1
ATOM 2896 C C . LEU A 1 352 ? 5.388 15.359 -8.548 1.00 44.34 352 LEU A C 1
ATOM 2898 O O . LEU A 1 352 ? 4.968 14.748 -9.526 1.00 44.34 352 LEU A O 1
ATOM 2902 N N . ASP A 1 353 ? 6.691 15.458 -8.264 1.00 52.62 353 ASP A N 1
ATOM 2903 C CA . ASP A 1 353 ? 7.778 14.764 -8.968 1.00 52.62 353 ASP A CA 1
ATOM 2904 C C . ASP A 1 353 ? 8.275 13.506 -8.213 1.00 52.62 353 ASP A C 1
ATOM 2906 O O . ASP A 1 353 ? 9.415 13.078 -8.419 1.00 52.62 353 ASP A O 1
ATOM 2910 N N . ASP A 1 354 ? 7.461 12.973 -7.295 1.00 60.59 354 ASP A N 1
ATOM 2911 C CA . ASP A 1 354 ? 7.830 11.932 -6.332 1.00 60.59 354 ASP A CA 1
ATOM 2912 C C . ASP A 1 354 ? 8.310 10.611 -6.914 1.00 60.59 354 ASP A C 1
ATOM 2914 O O . ASP A 1 354 ? 8.035 10.241 -8.055 1.00 60.59 354 ASP A O 1
ATOM 2918 N N . THR A 1 355 ? 9.008 9.886 -6.039 1.00 64.56 355 THR A N 1
ATOM 2919 C CA . THR A 1 355 ? 9.384 8.498 -6.235 1.00 64.56 355 THR A CA 1
ATOM 2920 C C . THR A 1 355 ? 8.508 7.577 -5.385 1.00 64.56 355 THR A C 1
ATOM 2922 O O . THR A 1 355 ? 8.632 7.556 -4.154 1.00 64.56 355 THR A O 1
ATOM 2925 N N . SER A 1 356 ? 7.691 6.756 -6.043 1.00 76.69 356 SER A N 1
ATOM 2926 C CA . SER A 1 356 ? 7.059 5.589 -5.414 1.00 76.69 356 SER A CA 1
ATOM 2927 C C . SER A 1 356 ? 8.006 4.394 -5.499 1.00 76.69 356 SER A C 1
ATOM 2929 O O . SER A 1 356 ? 8.583 4.126 -6.555 1.00 76.69 356 SER A O 1
ATOM 2931 N N . PHE A 1 357 ? 8.164 3.649 -4.408 1.00 81.94 357 PHE A N 1
ATOM 2932 C CA . PHE A 1 357 ? 8.983 2.440 -4.362 1.00 81.94 357 PHE A CA 1
ATOM 2933 C C . PHE A 1 357 ? 8.125 1.192 -4.273 1.00 81.94 357 PHE A C 1
ATOM 2935 O O . PHE A 1 357 ? 7.320 1.025 -3.367 1.00 81.94 357 PHE A O 1
ATOM 2942 N N . LEU A 1 358 ? 8.367 0.263 -5.181 1.00 89.00 358 LEU A N 1
ATOM 2943 C CA . LEU A 1 358 ? 7.787 -1.065 -5.173 1.00 89.00 358 LEU A CA 1
ATOM 2944 C C . LEU A 1 358 ? 8.821 -2.021 -4.594 1.00 89.00 358 LEU A C 1
ATOM 2946 O O . LEU A 1 358 ? 9.892 -2.210 -5.168 1.00 89.00 358 LEU A O 1
ATOM 2950 N N . ILE A 1 359 ? 8.522 -2.606 -3.443 1.00 87.06 359 ILE A N 1
ATOM 2951 C CA . ILE A 1 359 ? 9.402 -3.563 -2.777 1.00 87.06 359 ILE A CA 1
ATOM 2952 C C . ILE A 1 359 ? 9.046 -4.956 -3.261 1.00 87.06 359 ILE A C 1
ATOM 2954 O O . ILE A 1 359 ? 7.886 -5.360 -3.195 1.00 87.06 359 ILE A O 1
ATOM 2958 N N . PHE A 1 360 ? 10.056 -5.714 -3.664 1.00 88.50 360 PHE A N 1
ATOM 2959 C CA . PHE A 1 360 ? 9.937 -7.106 -4.067 1.00 88.50 360 PHE A CA 1
ATOM 2960 C C . PHE A 1 360 ? 10.681 -8.000 -3.098 1.00 88.50 360 PHE A C 1
ATOM 2962 O O . PHE A 1 360 ? 11.712 -7.617 -2.540 1.00 88.50 360 PHE A O 1
ATOM 2969 N N . ARG A 1 361 ? 10.172 -9.217 -2.940 1.00 85.75 361 ARG A N 1
ATOM 2970 C CA . ARG A 1 361 ? 10.787 -10.248 -2.113 1.00 85.75 361 ARG A CA 1
ATOM 2971 C C . ARG A 1 361 ? 10.868 -11.572 -2.849 1.00 85.75 361 ARG A C 1
ATOM 2973 O O . ARG A 1 361 ? 10.013 -11.864 -3.686 1.00 85.75 361 ARG A O 1
ATOM 2980 N N . SER A 1 362 ? 11.859 -12.373 -2.481 1.00 83.88 362 SER A N 1
ATOM 2981 C CA . SER A 1 362 ? 11.996 -13.734 -2.994 1.00 83.88 362 SER A CA 1
ATOM 2982 C C . SER A 1 362 ? 10.818 -14.615 -2.548 1.00 83.88 362 SER A C 1
ATOM 2984 O O . SER A 1 362 ? 10.344 -14.517 -1.411 1.00 83.88 362 SER A O 1
ATOM 2986 N N . THR A 1 363 ? 10.319 -15.445 -3.458 1.00 82.31 363 THR A N 1
ATOM 2987 C CA . THR A 1 363 ? 9.169 -16.345 -3.298 1.00 82.31 363 THR A CA 1
ATOM 2988 C C . THR A 1 363 ? 9.361 -17.571 -4.202 1.00 82.31 363 THR A C 1
ATOM 2990 O O . THR A 1 363 ? 10.076 -17.457 -5.200 1.00 82.31 363 THR A O 1
ATOM 2993 N N . PRO A 1 364 ? 8.727 -18.729 -3.926 1.00 81.19 364 PRO A N 1
ATOM 2994 C CA . PRO A 1 364 ? 8.684 -19.818 -4.898 1.00 81.19 364 PRO A CA 1
ATOM 2995 C C . PRO A 1 364 ? 8.203 -19.319 -6.264 1.00 81.19 364 PRO A C 1
ATOM 2997 O O . PRO A 1 364 ? 7.243 -18.545 -6.338 1.00 81.19 364 PRO A O 1
ATOM 3000 N N . SER A 1 365 ? 8.871 -19.743 -7.336 1.00 78.88 365 SER A N 1
ATOM 3001 C CA . SER A 1 365 ? 8.454 -19.394 -8.690 1.00 78.88 365 SER A CA 1
ATOM 3002 C C . SER A 1 365 ? 7.128 -20.072 -9.022 1.00 78.88 365 SER A C 1
ATOM 3004 O O . SER A 1 365 ? 6.927 -21.267 -8.790 1.00 78.88 365 SER A O 1
ATOM 3006 N N . HIS A 1 366 ? 6.203 -19.296 -9.576 1.00 77.31 366 HIS A N 1
ATOM 3007 C CA . HIS A 1 366 ? 4.935 -19.817 -10.060 1.00 77.31 366 HIS A CA 1
ATOM 3008 C C . HIS A 1 366 ? 4.459 -19.003 -11.258 1.00 77.31 366 HIS A C 1
ATOM 3010 O O . HIS A 1 366 ? 4.641 -17.785 -11.307 1.00 77.31 366 HIS A O 1
ATOM 3016 N N . SER A 1 367 ? 3.842 -19.677 -12.228 1.00 79.94 367 SER A N 1
ATOM 3017 C CA . SER A 1 367 ? 3.142 -18.983 -13.305 1.00 79.94 367 SER A CA 1
ATOM 3018 C C . SER A 1 367 ? 1.811 -18.481 -12.760 1.00 79.94 367 SER A C 1
ATOM 3020 O O . SER A 1 367 ? 0.999 -19.265 -12.279 1.00 79.94 367 SER A O 1
ATOM 3022 N N . MET A 1 368 ? 1.619 -17.168 -12.780 1.00 81.06 368 MET A N 1
ATOM 3023 C CA . MET A 1 368 ? 0.420 -16.506 -12.280 1.00 81.06 368 MET A CA 1
ATOM 3024 C C . MET A 1 368 ? 0.001 -15.444 -13.285 1.00 81.06 368 MET A C 1
ATOM 3026 O O . MET A 1 368 ? 0.851 -14.729 -13.813 1.00 81.06 368 MET A O 1
ATOM 3030 N N . HIS A 1 369 ? -1.301 -15.318 -13.523 1.00 85.88 369 HIS A N 1
ATOM 3031 C CA . HIS A 1 369 ? -1.839 -14.266 -14.377 1.00 85.88 369 HIS A CA 1
ATOM 3032 C C . HIS A 1 369 ? -2.124 -13.017 -13.545 1.00 85.88 369 HIS A C 1
ATOM 3034 O O . HIS A 1 369 ? -2.961 -13.040 -12.642 1.00 85.88 369 HIS A O 1
ATOM 3040 N N . TYR A 1 370 ? -1.417 -11.928 -13.831 1.00 91.12 370 TYR A N 1
ATOM 3041 C CA . TYR A 1 370 ? -1.623 -10.649 -13.162 1.00 91.12 370 TYR A CA 1
ATOM 3042 C C . TYR A 1 370 ? -2.619 -9.802 -13.943 1.00 91.12 370 TYR A C 1
ATOM 3044 O O . TYR A 1 370 ? -2.525 -9.669 -15.159 1.00 91.12 370 TYR A O 1
ATOM 3052 N N . MET A 1 371 ? -3.517 -9.139 -13.227 1.00 92.62 371 MET A N 1
ATOM 3053 C CA . MET A 1 371 ? -4.385 -8.104 -13.779 1.00 92.62 371 MET A CA 1
ATOM 3054 C C . MET A 1 371 ? -4.228 -6.811 -12.985 1.00 92.62 371 MET A C 1
ATOM 3056 O O . MET A 1 371 ? -3.803 -6.821 -11.829 1.00 92.62 371 MET A O 1
ATOM 3060 N N . CYS A 1 372 ? -4.616 -5.695 -13.588 1.00 90.94 372 CYS A N 1
ATOM 3061 C CA . CYS A 1 372 ? -4.677 -4.407 -12.916 1.00 90.94 372 CYS A CA 1
ATOM 3062 C C . CYS A 1 372 ? -6.125 -3.915 -12.872 1.00 90.94 372 CYS A C 1
ATOM 3064 O O . CYS A 1 372 ? -6.747 -3.685 -13.908 1.00 90.94 372 CYS A O 1
ATOM 3066 N N . LEU A 1 373 ? -6.637 -3.722 -11.655 1.00 90.00 373 LEU A N 1
ATOM 3067 C CA . LEU A 1 373 ? -7.857 -2.967 -11.393 1.00 90.00 373 LEU A CA 1
ATOM 3068 C C . LEU A 1 373 ? -7.458 -1.534 -11.036 1.00 90.00 373 LEU A C 1
ATOM 3070 O O . LEU A 1 373 ? -6.759 -1.297 -10.055 1.00 90.00 373 LEU A O 1
ATOM 3074 N N . SER A 1 374 ? -7.893 -0.572 -11.843 1.00 87.00 374 SER A N 1
ATOM 3075 C CA . SER A 1 374 ? -7.600 0.848 -11.669 1.00 87.00 374 SER A CA 1
ATOM 3076 C C . SER A 1 374 ? -8.885 1.636 -11.477 1.00 87.00 374 SER A C 1
ATOM 3078 O O . SER A 1 374 ? -9.726 1.685 -12.375 1.00 87.00 374 SER A O 1
ATOM 3080 N N . LEU A 1 375 ? -8.990 2.334 -10.349 1.00 83.75 375 LEU A N 1
ATOM 3081 C CA . LEU A 1 375 ? -9.984 3.387 -10.157 1.00 83.75 375 LEU A CA 1
ATOM 3082 C C . LEU A 1 375 ? -9.527 4.632 -10.927 1.00 83.75 375 LEU A C 1
ATOM 3084 O O . LEU A 1 375 ? -8.376 5.055 -10.799 1.00 83.75 375 LEU A O 1
ATOM 3088 N N . ASN A 1 376 ? -10.395 5.179 -11.771 1.00 74.44 376 ASN A N 1
ATOM 3089 C CA . ASN A 1 376 ? -10.093 6.272 -12.686 1.00 74.44 376 ASN A CA 1
ATOM 3090 C C . ASN A 1 376 ? -11.147 7.372 -12.590 1.00 74.44 376 ASN A C 1
ATOM 3092 O O . ASN A 1 376 ? -12.333 7.101 -12.423 1.00 74.44 376 ASN A O 1
ATOM 3096 N N . GLU A 1 377 ? -10.693 8.609 -12.791 1.00 75.12 377 GLU A N 1
ATOM 3097 C CA . GLU A 1 377 ? -11.539 9.804 -12.755 1.00 75.12 377 GLU A CA 1
ATOM 3098 C C . GLU A 1 377 ? -12.383 9.849 -11.469 1.00 75.12 377 GLU A C 1
ATOM 3100 O O . GLU A 1 377 ? -11.810 9.807 -10.380 1.00 75.12 377 GLU A O 1
ATOM 3105 N N . ILE A 1 378 ? -13.706 9.962 -11.583 1.00 73.25 378 ILE A N 1
ATOM 3106 C CA . ILE A 1 378 ? -14.628 10.059 -10.443 1.00 73.25 378 ILE A CA 1
ATOM 3107 C C . ILE A 1 378 ? -15.445 8.768 -10.293 1.00 73.25 378 ILE A C 1
ATOM 3109 O O . ILE A 1 378 ? -15.765 8.359 -9.180 1.00 73.25 378 ILE A O 1
ATOM 3113 N N . ASP A 1 379 ? -15.753 8.117 -11.410 1.00 80.62 379 ASP A N 1
ATOM 3114 C CA . ASP A 1 379 ? -16.815 7.123 -11.537 1.00 80.62 379 ASP A CA 1
ATOM 3115 C C . ASP A 1 379 ? -16.440 5.977 -12.492 1.00 80.62 379 ASP A C 1
ATOM 3117 O O . ASP A 1 379 ? -17.306 5.303 -13.046 1.00 80.62 379 ASP A O 1
ATOM 3121 N N . LYS A 1 380 ? -15.142 5.743 -12.723 1.00 84.50 380 LYS A N 1
ATOM 3122 C CA . LYS A 1 380 ? -14.682 4.711 -13.660 1.00 84.50 380 LYS A CA 1
ATOM 3123 C C . LYS A 1 380 ? -13.826 3.665 -12.972 1.00 84.50 380 LYS A C 1
ATOM 3125 O O . LYS A 1 380 ? -12.823 3.975 -12.335 1.00 84.50 380 LYS A O 1
ATOM 3130 N N . ILE A 1 381 ? -14.158 2.403 -13.199 1.00 89.50 381 ILE A N 1
ATOM 3131 C CA . ILE A 1 381 ? -13.309 1.254 -12.887 1.00 89.50 381 ILE A CA 1
ATOM 3132 C C . ILE A 1 381 ? -12.726 0.754 -14.205 1.00 89.50 381 ILE A C 1
ATOM 3134 O O . ILE A 1 381 ? -13.423 0.670 -15.212 1.00 89.50 381 ILE A O 1
ATOM 3138 N N . ARG A 1 382 ? -11.429 0.456 -14.237 1.00 89.88 382 ARG A N 1
ATOM 3139 C CA . ARG A 1 382 ? -10.769 -0.118 -15.412 1.00 89.88 382 ARG A CA 1
ATOM 3140 C C . ARG A 1 382 ? -10.066 -1.410 -15.045 1.00 89.88 382 ARG A C 1
ATOM 3142 O O . ARG A 1 382 ? -9.312 -1.432 -14.079 1.00 89.88 382 ARG A O 1
ATOM 3149 N N . LEU A 1 383 ? -10.276 -2.439 -15.849 1.00 92.31 383 LEU A N 1
ATOM 3150 C CA . LEU A 1 383 ? -9.606 -3.725 -15.772 1.00 92.31 383 LEU A CA 1
ATOM 3151 C C . LEU A 1 383 ? -8.638 -3.841 -16.953 1.00 92.31 383 LEU A C 1
ATOM 3153 O O . LEU A 1 383 ? -9.031 -3.737 -18.115 1.00 92.31 383 LEU A O 1
ATOM 3157 N N . ILE A 1 384 ? -7.359 -4.023 -16.652 1.00 92.44 384 ILE A N 1
ATOM 3158 C CA . ILE A 1 384 ? -6.277 -4.157 -17.629 1.00 92.44 384 ILE A CA 1
ATOM 3159 C C . ILE A 1 384 ? -5.686 -5.551 -17.464 1.00 92.44 384 ILE A C 1
ATOM 3161 O O . ILE A 1 384 ? -5.389 -5.962 -16.342 1.00 92.44 384 ILE A O 1
ATOM 3165 N N . ASN A 1 385 ? -5.508 -6.264 -18.578 1.00 92.25 385 ASN A N 1
ATOM 3166 C CA . ASN A 1 385 ? -5.058 -7.657 -18.585 1.00 92.25 385 ASN A CA 1
ATOM 3167 C C . ASN A 1 385 ? -5.936 -8.578 -17.710 1.00 92.25 385 ASN A C 1
ATOM 3169 O O . ASN A 1 385 ? -5.431 -9.518 -17.111 1.00 92.25 385 ASN A O 1
ATOM 3173 N N . ALA A 1 386 ? -7.235 -8.294 -17.569 1.00 90.81 386 ALA A N 1
ATOM 3174 C CA . ALA A 1 386 ? -8.138 -9.132 -16.783 1.00 90.81 386 ALA A CA 1
ATOM 3175 C C . ALA A 1 386 ? -8.707 -10.277 -17.639 1.00 90.81 386 ALA A C 1
ATOM 3177 O O . ALA A 1 386 ? -9.172 -10.010 -18.749 1.00 90.81 386 ALA A O 1
ATOM 3178 N N . PRO A 1 387 ? -8.698 -11.524 -17.139 1.00 89.88 387 PRO A N 1
ATOM 3179 C CA . PRO A 1 387 ? -9.426 -12.632 -17.751 1.00 89.88 387 PRO A CA 1
ATOM 3180 C C . PRO A 1 387 ? -10.937 -12.353 -17.852 1.00 89.88 387 PRO A C 1
ATOM 3182 O O . PRO A 1 387 ? -11.500 -11.658 -17.005 1.00 89.88 387 PRO A O 1
ATOM 3185 N N . ASN A 1 388 ? -11.604 -12.896 -18.876 1.00 85.56 388 ASN A N 1
ATOM 3186 C CA . ASN A 1 388 ? -13.024 -12.617 -19.153 1.00 85.56 388 ASN A CA 1
ATOM 3187 C C . ASN A 1 388 ? -13.971 -13.067 -18.027 1.00 85.56 388 ASN A C 1
ATOM 3189 O O . ASN A 1 388 ? -14.964 -12.400 -17.744 1.00 85.56 388 ASN A O 1
ATOM 3193 N N . ASP A 1 389 ? -13.660 -14.178 -17.364 1.00 87.31 389 ASP A N 1
ATOM 3194 C CA . ASP A 1 389 ? -14.375 -14.661 -16.181 1.00 87.31 389 ASP A CA 1
ATOM 3195 C C . ASP A 1 389 ? -14.282 -13.655 -15.026 1.00 87.31 389 ASP A C 1
ATOM 3197 O O . ASP A 1 389 ? -15.293 -13.323 -14.408 1.00 87.31 389 ASP A O 1
ATOM 3201 N N . VAL A 1 390 ? -13.102 -13.074 -14.794 1.00 88.50 390 VAL A N 1
ATOM 3202 C CA . VAL A 1 390 ? -12.915 -12.040 -13.767 1.00 88.50 390 VAL A CA 1
ATOM 3203 C C . VAL A 1 390 ? -13.635 -10.742 -14.133 1.00 88.50 390 VAL A C 1
ATOM 3205 O O . VAL A 1 390 ? -14.225 -10.099 -13.265 1.00 88.50 390 VAL A O 1
ATOM 3208 N N . VAL A 1 391 ? -13.635 -10.362 -15.413 1.00 88.62 391 VAL A N 1
ATOM 3209 C CA . VAL A 1 391 ? -14.405 -9.210 -15.907 1.00 88.62 391 VAL A CA 1
ATOM 3210 C C . VAL A 1 391 ? -15.890 -9.366 -15.578 1.00 88.62 391 VAL A C 1
ATOM 3212 O O . VAL A 1 391 ? -16.499 -8.429 -15.059 1.00 88.62 391 VAL A O 1
ATOM 3215 N N . LYS A 1 392 ? -16.451 -10.557 -15.814 1.00 86.50 392 LYS A N 1
ATOM 3216 C CA . LYS A 1 392 ? -17.840 -10.875 -15.476 1.00 86.50 392 LYS A CA 1
ATOM 3217 C C . LYS A 1 392 ? -18.093 -10.807 -13.968 1.00 86.50 392 LYS A C 1
ATOM 3219 O O . LYS A 1 392 ? -19.047 -10.167 -13.546 1.00 86.50 392 LYS A O 1
ATOM 3224 N N . VAL A 1 393 ? -17.199 -11.369 -13.149 1.00 90.44 393 VAL A N 1
ATOM 3225 C CA . VAL A 1 393 ? -17.302 -11.285 -11.679 1.00 90.44 393 VAL A CA 1
ATOM 3226 C C . VAL A 1 393 ? -17.341 -9.832 -11.197 1.00 90.44 393 VAL A C 1
ATOM 3228 O O . VAL A 1 393 ? -18.156 -9.488 -10.343 1.00 90.44 393 VAL A O 1
ATOM 3231 N N . VAL A 1 394 ? -16.486 -8.960 -11.743 1.00 88.38 394 VAL A N 1
ATOM 3232 C CA . VAL A 1 394 ? -16.472 -7.532 -11.379 1.00 88.38 394 VAL A CA 1
ATOM 3233 C C . VAL A 1 394 ? -17.755 -6.834 -11.830 1.00 88.38 394 VAL A C 1
ATOM 3235 O O . VAL A 1 394 ? -18.316 -6.055 -11.061 1.00 88.38 394 VAL A O 1
ATOM 3238 N N . HIS A 1 395 ? -18.227 -7.117 -13.045 1.00 88.56 395 HIS A N 1
ATOM 3239 C CA . HIS A 1 395 ? -19.495 -6.599 -13.555 1.00 88.56 395 HIS A CA 1
ATOM 3240 C C . HIS A 1 395 ? -20.663 -6.965 -12.627 1.00 88.56 395 HIS A C 1
ATOM 3242 O O . HIS A 1 395 ? -21.361 -6.080 -12.131 1.00 88.56 395 HIS A O 1
ATOM 3248 N N . ASP A 1 396 ? -20.821 -8.253 -12.324 1.00 86.56 396 ASP A N 1
A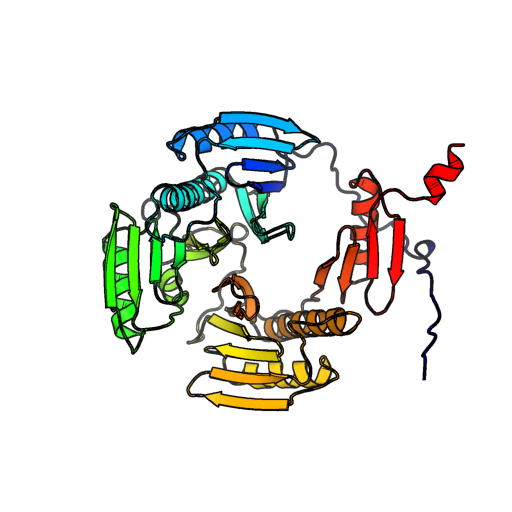TOM 3249 C CA . ASP A 1 396 ? -21.927 -8.766 -11.512 1.00 86.56 396 ASP A CA 1
ATOM 3250 C C . ASP A 1 396 ? -21.862 -8.233 -10.074 1.00 86.56 396 ASP A C 1
ATOM 3252 O O . ASP A 1 396 ? -22.890 -7.884 -9.487 1.00 86.56 396 ASP A O 1
ATOM 3256 N N . ALA A 1 397 ? -20.656 -8.080 -9.516 1.00 87.56 397 ALA A N 1
ATOM 3257 C CA . ALA A 1 397 ? -20.459 -7.469 -8.205 1.00 87.56 397 ALA A CA 1
ATOM 3258 C C . ALA A 1 397 ? -20.900 -5.996 -8.174 1.00 87.56 397 ALA A C 1
ATOM 3260 O O . ALA A 1 397 ? -21.589 -5.586 -7.239 1.00 87.56 397 ALA A O 1
ATOM 3261 N N . ILE A 1 398 ? -20.544 -5.195 -9.184 1.00 86.50 398 ILE A N 1
ATOM 3262 C CA . ILE A 1 398 ? -20.982 -3.793 -9.262 1.00 86.50 398 ILE A CA 1
ATOM 3263 C C . ILE A 1 398 ? -22.503 -3.734 -9.404 1.00 86.50 398 ILE A C 1
ATOM 3265 O O . ILE A 1 398 ? -23.148 -2.996 -8.665 1.00 86.50 398 ILE A O 1
ATOM 3269 N N . GLN A 1 399 ? -23.077 -4.543 -10.296 1.00 83.62 399 GLN A N 1
ATOM 3270 C CA . GLN A 1 399 ? -24.519 -4.568 -10.533 1.00 83.62 399 GLN A CA 1
ATOM 3271 C C . GLN A 1 399 ? -25.314 -4.966 -9.279 1.00 83.62 399 GLN A C 1
ATOM 3273 O O . GLN A 1 399 ? -26.410 -4.459 -9.055 1.00 83.62 399 GLN A O 1
ATOM 3278 N N . THR A 1 400 ? -24.756 -5.857 -8.457 1.00 83.00 400 THR A N 1
ATOM 3279 C CA . THR A 1 400 ? -25.404 -6.355 -7.236 1.00 83.00 400 THR A CA 1
ATOM 3280 C C . THR A 1 400 ? -25.269 -5.383 -6.063 1.00 83.00 400 THR A C 1
ATOM 3282 O O . THR A 1 400 ? -26.230 -5.171 -5.327 1.00 83.00 400 THR A O 1
ATOM 3285 N N . TYR A 1 401 ? -24.078 -4.811 -5.853 1.00 80.94 401 TYR A N 1
ATOM 3286 C CA . TYR A 1 401 ? -23.742 -4.128 -4.596 1.00 80.94 401 TYR A CA 1
ATOM 3287 C C . TYR A 1 401 ? -23.596 -2.611 -4.711 1.00 80.94 401 TYR A C 1
ATOM 3289 O O . TYR A 1 401 ? -23.628 -1.918 -3.693 1.00 80.94 401 TYR A O 1
ATOM 3297 N N . TYR A 1 402 ? -23.422 -2.067 -5.916 1.00 80.69 402 TYR A N 1
ATOM 3298 C CA . TYR A 1 402 ? -23.354 -0.626 -6.110 1.00 80.69 402 TYR A CA 1
ATOM 3299 C C . TYR A 1 402 ? -24.743 -0.088 -6.446 1.00 80.69 402 TYR A C 1
ATOM 3301 O O . TYR A 1 402 ? -25.247 -0.315 -7.539 1.00 80.69 402 TYR A O 1
ATOM 3309 N N . THR A 1 403 ? -25.346 0.662 -5.518 1.00 79.06 403 THR A N 1
ATOM 3310 C CA . THR A 1 403 ? -26.746 1.124 -5.593 1.00 79.06 403 THR A CA 1
ATOM 3311 C C . THR A 1 403 ? -27.127 1.772 -6.923 1.00 79.06 403 THR A C 1
ATOM 3313 O O . THR A 1 403 ? -28.263 1.643 -7.365 1.00 79.06 403 THR A O 1
ATOM 3316 N N . TYR A 1 404 ? -26.195 2.484 -7.556 1.00 81.50 404 TYR A N 1
ATOM 3317 C CA . TYR A 1 404 ? -26.464 3.193 -8.803 1.00 81.50 404 TYR A CA 1
ATOM 3318 C C . TYR A 1 404 ? -26.239 2.341 -10.061 1.00 81.50 404 TYR A C 1
ATOM 3320 O O . TYR A 1 404 ? -26.695 2.730 -11.129 1.00 81.50 404 TYR A O 1
ATOM 3328 N N . GLY A 1 405 ? -25.584 1.184 -9.938 1.00 84.31 405 GLY A N 1
ATOM 3329 C CA . GLY A 1 405 ? -25.318 0.263 -11.041 1.00 84.31 405 GLY A CA 1
ATOM 3330 C C . GLY A 1 405 ? -24.256 0.746 -12.036 1.00 84.31 405 GLY A C 1
ATOM 3331 O O . GLY A 1 405 ? -23.400 1.586 -11.728 1.00 84.31 405 GLY A O 1
ATOM 3332 N N . ILE A 1 406 ? -24.297 0.157 -13.233 1.00 86.31 406 ILE A N 1
ATOM 3333 C CA . ILE A 1 406 ? -23.395 0.438 -14.355 1.00 86.31 406 ILE A CA 1
ATOM 3334 C C . ILE A 1 406 ? -24.113 1.343 -15.366 1.00 86.31 406 ILE A C 1
ATOM 3336 O O . ILE A 1 406 ? -25.187 1.006 -15.860 1.00 86.31 406 ILE A O 1
ATOM 3340 N N . GLN A 1 407 ? -23.491 2.473 -15.705 1.00 86.69 407 GLN A N 1
ATOM 3341 C CA . GLN A 1 407 ? -23.947 3.367 -16.776 1.00 86.69 407 GLN A CA 1
ATOM 3342 C C . GLN A 1 407 ? -23.483 2.875 -18.144 1.00 86.69 407 GLN A C 1
ATOM 3344 O O . GLN A 1 407 ? -24.226 2.920 -19.117 1.00 86.69 407 GLN A O 1
ATOM 3349 N N . ARG A 1 408 ? -22.213 2.460 -18.236 1.00 84.81 408 ARG A N 1
ATOM 3350 C CA . ARG A 1 408 ? -21.591 2.056 -19.499 1.00 84.81 408 ARG A CA 1
ATOM 3351 C C . ARG A 1 408 ? -20.501 1.023 -19.269 1.00 84.81 408 ARG A C 1
ATOM 3353 O O . ARG A 1 408 ? -19.723 1.129 -18.320 1.00 84.81 408 ARG A O 1
ATOM 3360 N N . PHE A 1 409 ? -20.412 0.076 -20.189 1.00 85.06 409 PHE A N 1
ATOM 3361 C CA . PHE A 1 409 ? -19.389 -0.954 -20.227 1.00 85.06 409 PHE A CA 1
ATOM 3362 C C . PHE A 1 409 ? -18.685 -0.904 -21.589 1.00 85.06 409 PHE A C 1
ATOM 3364 O O . PHE A 1 409 ? -19.333 -0.983 -22.627 1.00 85.06 409 PHE A O 1
ATOM 3371 N N . GLU A 1 410 ? -17.369 -0.702 -21.596 1.00 84.94 410 GLU A N 1
ATOM 3372 C CA . GLU A 1 410 ? -16.565 -0.488 -22.805 1.00 84.94 410 GLU A CA 1
ATOM 3373 C C . GLU A 1 410 ? -15.346 -1.418 -22.815 1.00 84.94 410 GLU A C 1
ATOM 3375 O O . GLU A 1 410 ? -14.719 -1.612 -21.773 1.00 84.94 410 GLU A O 1
ATOM 3380 N N . ASN A 1 411 ? -14.935 -1.921 -23.982 1.00 79.25 411 ASN A N 1
ATOM 3381 C CA . ASN A 1 411 ? -13.702 -2.696 -24.131 1.00 79.25 411 ASN A CA 1
ATOM 3382 C C . ASN A 1 411 ? -12.800 -2.092 -25.220 1.00 79.25 411 ASN A C 1
ATOM 3384 O O . ASN A 1 411 ? -13.065 -2.238 -26.405 1.00 79.25 411 ASN A O 1
ATOM 3388 N N . TYR A 1 412 ? -11.722 -1.412 -24.811 1.00 64.12 412 TYR A N 1
ATOM 3389 C CA . TYR A 1 412 ? -10.749 -0.780 -25.719 1.00 64.12 412 TYR A CA 1
ATOM 3390 C C . TYR A 1 412 ? -9.321 -1.078 -25.249 1.00 64.12 412 TYR A C 1
ATOM 3392 O O . TYR A 1 412 ? -8.712 -0.283 -24.525 1.00 64.12 412 TYR A O 1
ATOM 3400 N N . GLY A 1 413 ? -8.820 -2.286 -25.542 1.00 65.12 413 GLY A N 1
ATOM 3401 C CA . GLY A 1 413 ? -7.530 -2.798 -25.032 1.00 65.12 413 GLY A CA 1
ATOM 3402 C C . GLY A 1 413 ? -7.470 -2.972 -23.502 1.00 65.12 413 GLY A C 1
ATOM 3403 O O . GLY A 1 413 ? -6.468 -3.408 -22.942 1.00 65.12 413 GLY A O 1
ATOM 3404 N N . SER A 1 414 ? -8.553 -2.604 -22.820 1.00 77.31 414 SER A N 1
ATOM 3405 C CA . SER A 1 414 ? -8.843 -2.736 -21.398 1.00 77.31 414 SER A CA 1
ATOM 3406 C C . SER A 1 414 ? -10.353 -2.577 -21.230 1.00 77.31 414 SER A C 1
ATOM 3408 O O . SER A 1 414 ? -10.974 -1.793 -21.957 1.00 77.31 414 SER A O 1
ATOM 3410 N N . VAL A 1 415 ? -10.933 -3.270 -20.256 1.00 80.94 415 VAL A N 1
ATOM 3411 C CA . VAL A 1 415 ? -12.352 -3.115 -19.930 1.00 80.94 415 VAL A CA 1
ATOM 3412 C C . VAL A 1 415 ? -12.514 -1.888 -19.044 1.00 80.94 415 VAL A C 1
ATOM 3414 O O . VAL A 1 415 ? -11.825 -1.749 -18.034 1.00 80.94 415 VAL A O 1
ATOM 3417 N N . ARG A 1 416 ? -13.412 -0.977 -19.409 1.00 81.12 416 ARG A N 1
ATOM 3418 C CA . ARG A 1 416 ? -13.764 0.214 -18.636 1.00 81.12 416 ARG A CA 1
ATOM 3419 C C . ARG A 1 416 ? -15.240 0.147 -18.270 1.00 81.12 416 ARG A C 1
ATOM 3421 O O . ARG A 1 416 ? -16.092 -0.024 -19.131 1.00 81.12 416 ARG A O 1
ATOM 3428 N N . ILE A 1 417 ? -15.522 0.332 -16.990 1.00 80.75 417 ILE A N 1
ATOM 3429 C CA . ILE A 1 417 ? -16.858 0.307 -16.408 1.00 80.75 417 ILE A CA 1
ATOM 3430 C C . ILE A 1 417 ? -17.120 1.692 -15.824 1.00 80.75 417 ILE A C 1
ATOM 3432 O O . ILE A 1 417 ? -16.411 2.126 -14.914 1.00 80.75 417 ILE A O 1
ATOM 3436 N N . LEU A 1 418 ? -18.100 2.396 -16.378 1.00 81.00 418 LEU A N 1
ATOM 3437 C CA . LEU A 1 418 ? -18.622 3.652 -15.851 1.00 81.00 418 LEU A CA 1
ATOM 3438 C C . LEU A 1 418 ? -19.744 3.319 -14.867 1.00 81.00 418 LEU A C 1
ATOM 3440 O O . LEU A 1 418 ? -20.748 2.731 -15.268 1.00 81.00 418 LEU A O 1
ATOM 3444 N N . ILE A 1 419 ? -19.574 3.672 -13.597 1.00 81.62 419 ILE A N 1
ATOM 3445 C CA . ILE A 1 419 ? -20.546 3.393 -12.535 1.00 81.62 419 ILE A CA 1
ATOM 3446 C C . ILE A 1 419 ? -21.377 4.639 -12.230 1.00 81.62 419 ILE A C 1
ATOM 3448 O O . ILE A 1 419 ? -20.895 5.760 -12.348 1.00 81.62 419 ILE A O 1
ATOM 3452 N N . GLY A 1 420 ? -22.636 4.473 -11.846 1.00 76.19 420 GLY A N 1
ATOM 3453 C CA . GLY A 1 420 ? -23.547 5.577 -11.524 1.00 76.19 420 GLY A CA 1
ATOM 3454 C C . GLY A 1 420 ? -24.909 5.395 -12.180 1.00 76.19 420 GLY A C 1
ATOM 3455 O O . GLY A 1 420 ? -25.151 4.372 -12.811 1.00 76.19 420 GLY A O 1
ATOM 3456 N N . ILE A 1 421 ? -25.804 6.367 -11.997 1.00 68.06 421 ILE A N 1
ATOM 3457 C CA . ILE A 1 421 ? -27.203 6.217 -12.411 1.00 68.06 421 ILE A CA 1
ATOM 3458 C C . ILE A 1 421 ? -27.263 6.075 -13.930 1.00 68.06 421 ILE A C 1
ATOM 3460 O O . ILE A 1 421 ? -26.840 6.983 -14.643 1.00 68.06 421 ILE A O 1
ATOM 3464 N N . ASN A 1 422 ? -27.799 4.953 -14.409 1.00 61.00 422 ASN A N 1
ATOM 3465 C CA . ASN A 1 422 ? -28.027 4.744 -15.831 1.00 61.00 422 ASN A CA 1
ATOM 3466 C C . ASN A 1 422 ? -29.104 5.738 -16.329 1.00 61.00 422 ASN A C 1
ATOM 3468 O O . ASN A 1 422 ? -30.252 5.643 -15.881 1.00 61.00 422 ASN A O 1
ATOM 3472 N N . PRO A 1 423 ? -28.771 6.681 -17.233 1.00 55.97 423 PRO A N 1
ATOM 3473 C CA . PRO A 1 423 ? -29.728 7.663 -17.743 1.00 55.97 423 PRO A CA 1
ATOM 3474 C C . PRO A 1 423 ? -30.929 7.020 -18.449 1.00 55.97 423 PRO A C 1
ATOM 3476 O O . PRO A 1 423 ? -32.044 7.528 -18.344 1.00 55.97 423 PRO A O 1
ATOM 3479 N N . ASP A 1 424 ? -30.730 5.873 -19.101 1.00 55.84 424 ASP A N 1
ATOM 3480 C CA . ASP A 1 424 ? -31.779 5.171 -19.847 1.00 55.84 424 ASP A CA 1
ATOM 3481 C C . ASP A 1 424 ? -32.771 4.456 -18.915 1.00 55.84 424 ASP A C 1
ATOM 3483 O O . ASP A 1 424 ? -33.938 4.275 -19.257 1.00 55.84 424 ASP A O 1
ATOM 3487 N N . ALA A 1 425 ? -32.346 4.110 -17.694 1.00 53.00 425 ALA A N 1
ATOM 3488 C CA . ALA A 1 425 ? -33.230 3.552 -16.670 1.00 53.00 425 ALA A CA 1
ATOM 3489 C C . ALA A 1 425 ? -34.162 4.612 -16.050 1.00 53.00 425 ALA A C 1
ATOM 3491 O O . ALA A 1 425 ? -35.228 4.262 -15.547 1.00 53.00 425 ALA A O 1
ATOM 3492 N N . ILE A 1 426 ? -33.789 5.899 -16.101 1.00 47.31 426 ILE A N 1
ATOM 3493 C CA . ILE A 1 426 ? -34.645 7.010 -15.653 1.00 47.31 426 ILE A CA 1
ATOM 3494 C C . ILE A 1 426 ? -35.804 7.218 -16.639 1.00 47.31 426 ILE A C 1
ATOM 3496 O O . ILE A 1 426 ? -36.934 7.427 -16.213 1.00 47.31 426 ILE A O 1
ATOM 3500 N N . LEU A 1 427 ? -35.545 7.090 -17.945 1.00 45.59 427 LEU A N 1
ATOM 3501 C CA . LEU A 1 427 ? -36.550 7.266 -19.001 1.00 45.59 427 LEU A CA 1
ATOM 3502 C C . LEU A 1 427 ? -37.581 6.126 -19.078 1.00 45.59 427 LEU A C 1
ATOM 3504 O O . LEU A 1 427 ? -38.618 6.293 -19.705 1.00 45.59 427 LEU A O 1
ATOM 3508 N N . ALA A 1 428 ? -37.316 4.977 -18.449 1.00 43.84 428 ALA A N 1
ATOM 3509 C CA . ALA A 1 428 ? -38.257 3.856 -18.366 1.00 43.84 428 ALA A CA 1
ATOM 3510 C C . ALA A 1 428 ? -39.220 3.943 -17.159 1.00 43.84 428 ALA A C 1
ATOM 3512 O O . ALA A 1 428 ? -40.064 3.062 -16.984 1.00 43.84 428 ALA A O 1
ATOM 3513 N N . LEU A 1 429 ? -39.067 4.967 -16.309 1.00 43.06 429 LEU A N 1
ATOM 3514 C CA . LEU A 1 429 ? -39.886 5.221 -15.115 1.00 43.06 429 LEU A CA 1
ATOM 3515 C C . LEU A 1 429 ? -40.793 6.463 -15.248 1.00 43.06 429 LEU A C 1
ATOM 3517 O O . LEU A 1 429 ? -41.507 6.784 -14.295 1.00 43.06 429 LEU A O 1
ATOM 3521 N N . GLU A 1 430 ? -40.788 7.124 -16.409 1.00 35.25 430 GLU A N 1
ATOM 3522 C CA . GLU A 1 430 ? -41.780 8.125 -16.845 1.00 35.25 430 GLU A CA 1
ATOM 3523 C C . GLU A 1 430 ? -42.737 7.505 -17.870 1.00 35.25 430 GLU A C 1
ATOM 3525 O O . GLU A 1 430 ? -43.944 7.844 -17.820 1.00 35.25 430 GLU A O 1
#

Sequence (430 aa):
MTYELETDEVDISSINASDLDQPPWDKMESISFCVKSFSSDKLTLLHSDQALINYIRMLLEKYWPQGIQQCQQRDGAIEYKLCGYPFQHTWSDTNSESLQAQIMCGYFLKELLTQGWTLVASSDLSRYSHLERTAWFFRRSTPIVLDQRYTNVPNFTVSKGDRLIFLHLNQQMQRELIALINTTYRKGVQEVLQLGPDGVRIKLNGYPWLLQYFEQRGYYFYGNASLQGQTDTVYFMPLTLPWPLRINPPLEPASENRYFAIGLDRKDRLRLLNCPTVLDNIIEVTILQFWPKGIQDKKQIGYWFEYKLAGYPWCASGYETVEARLLLTQIFQNLHMHGWAIMAALDTSRSLDDTSFLIFRSTPSHSMHYMCLSLNEIDKIRLINAPNDVVKVVHDAIQTYYTYGIQRFENYGSVRILIGINPDAILALE

pLDDT: mean 77.55, std 16.47, range [22.52, 98.0]

Organism: NCBI:txid290746

Secondary structure (DSSP, 8-state):
-----------GGGS--TTS----GGG-S-SEEEEEEETTTEEEEES--HHHHHHHHHHHHHH-TT-EEEEEEETTEEEEEESS-TTS--S-TT-HHHHHHHHHHHHHHHHHHHTTEEEEEEEE---STT---EEEEEEE-------TT--S--EEEEETTTEEEEES--HHHHHHHHHHHHHHSTT-EEEEEE-SSS-EEEEESS----HHHHHHTTEEEEEEEE-TTSSEEEEEEETTSPTTSSSSPPPPS--S--EEEEEEETTTEEEEES--HHHHHHHHHHHHHH-TT-EEEEEEETTEEEEEESS-GGG--TTHHHHHHHHHHHHHHHHHHTTEEEEEEEE---STT--EEEEEEE---------EEEEETTTEEEEES--HHHHHHHHHHHHHH-TT-EEEEEESSSEEEEES--HHHHHT--